Protein AF-A0A7W1GVC9-F1 (afdb_monomer)

Structure (mmCIF, N/CA/C/O backbone):
data_AF-A0A7W1GVC9-F1
#
_entry.id   AF-A0A7W1GVC9-F1
#
loop_
_atom_site.group_PDB
_atom_site.id
_atom_site.type_symbol
_atom_site.label_atom_id
_atom_site.label_alt_id
_atom_site.label_comp_id
_atom_site.label_asym_id
_atom_site.label_entity_id
_atom_site.label_seq_id
_atom_site.pdbx_PDB_ins_code
_atom_site.Cartn_x
_atom_site.Cartn_y
_atom_site.Cartn_z
_atom_site.occupancy
_atom_site.B_iso_or_equiv
_atom_site.auth_seq_id
_atom_site.auth_comp_id
_atom_site.auth_asym_id
_atom_site.auth_atom_id
_atom_site.pdbx_PDB_model_num
ATOM 1 N N . MET A 1 1 ? 21.733 24.753 13.540 1.00 34.34 1 MET A N 1
ATOM 2 C CA . MET A 1 1 ? 21.150 23.961 12.437 1.00 34.34 1 MET A CA 1
ATOM 3 C C . MET A 1 1 ? 21.921 22.657 12.342 1.00 34.34 1 MET A C 1
ATOM 5 O O . MET A 1 1 ? 23.064 22.675 11.909 1.00 34.34 1 MET A O 1
ATOM 9 N N . GLN A 1 2 ? 21.358 21.555 12.838 1.00 24.91 2 GLN A N 1
ATOM 10 C CA . GLN A 1 2 ? 21.943 20.235 12.602 1.00 24.91 2 GLN A CA 1
ATOM 11 C C . GLN A 1 2 ? 21.691 19.872 11.138 1.00 24.91 2 GLN A C 1
ATOM 13 O O . GLN A 1 2 ? 20.544 19.786 10.707 1.00 24.91 2 GLN A O 1
ATOM 18 N N . ILE A 1 3 ? 22.767 19.729 10.368 1.00 29.94 3 ILE A N 1
ATOM 19 C CA . ILE A 1 3 ? 22.719 19.207 9.005 1.00 29.94 3 ILE A CA 1
ATOM 20 C C . ILE A 1 3 ? 22.350 17.731 9.138 1.00 29.94 3 ILE A C 1
ATOM 22 O O . ILE A 1 3 ? 23.172 16.922 9.566 1.00 29.94 3 ILE A O 1
ATOM 26 N N . VAL A 1 4 ? 21.102 17.388 8.823 1.00 36.75 4 VAL A N 1
ATOM 27 C CA . VAL A 1 4 ? 20.698 15.991 8.645 1.00 36.75 4 VAL A CA 1
ATOM 28 C C . VAL A 1 4 ? 21.551 15.441 7.494 1.00 36.75 4 VAL A C 1
ATOM 30 O O . VAL A 1 4 ? 21.536 16.023 6.406 1.00 36.75 4 VAL A O 1
ATOM 33 N N . PRO A 1 5 ? 22.363 14.393 7.701 1.00 42.22 5 PRO A N 1
ATOM 34 C CA . PRO A 1 5 ? 23.215 13.874 6.640 1.00 42.22 5 PRO A CA 1
ATOM 35 C C . PRO A 1 5 ? 22.340 13.335 5.500 1.00 42.22 5 PRO A C 1
ATOM 37 O O . PRO A 1 5 ? 21.410 12.572 5.755 1.00 42.22 5 PRO A O 1
ATOM 40 N N . ARG A 1 6 ? 22.635 13.718 4.244 1.00 53.81 6 ARG A N 1
ATOM 41 C CA . ARG A 1 6 ? 21.977 13.164 3.041 1.00 53.81 6 ARG A CA 1
ATOM 42 C C . ARG A 1 6 ? 22.035 11.632 3.103 1.00 53.81 6 ARG A C 1
ATOM 44 O O . ARG A 1 6 ? 23.126 11.067 2.995 1.00 53.81 6 ARG A O 1
ATOM 51 N N . LYS A 1 7 ? 20.883 10.983 3.316 1.00 57.81 7 LYS A N 1
ATOM 52 C CA . LYS A 1 7 ? 20.769 9.528 3.533 1.00 57.81 7 LYS A CA 1
ATOM 53 C C . LYS A 1 7 ? 21.096 8.706 2.283 1.00 57.81 7 LYS A C 1
ATOM 55 O O . LYS A 1 7 ? 21.641 7.617 2.436 1.00 57.81 7 LYS A O 1
ATOM 60 N N . ASN A 1 8 ? 20.848 9.250 1.087 1.00 62.69 8 ASN A N 1
ATOM 61 C CA . ASN A 1 8 ? 21.176 8.620 -0.193 1.00 62.69 8 ASN A CA 1
ATOM 62 C C . ASN A 1 8 ? 22.103 9.536 -1.004 1.00 62.69 8 ASN A C 1
ATOM 64 O O . ASN A 1 8 ? 21.851 10.735 -1.137 1.00 62.69 8 ASN A O 1
ATOM 68 N N . LYS A 1 9 ? 23.205 8.978 -1.515 1.00 82.69 9 LYS A N 1
ATOM 69 C CA . LYS A 1 9 ? 24.229 9.702 -2.294 1.00 82.69 9 LYS A CA 1
ATOM 70 C C . LYS A 1 9 ? 24.384 9.102 -3.687 1.00 82.69 9 LYS A C 1
ATOM 72 O O . LYS A 1 9 ? 25.499 8.838 -4.127 1.00 82.69 9 LYS A O 1
ATOM 77 N N . ILE A 1 10 ? 23.264 8.831 -4.348 1.00 91.31 10 ILE A N 1
ATOM 78 C CA . ILE A 1 10 ? 23.290 8.288 -5.704 1.00 91.31 10 ILE A CA 1
ATOM 79 C C . ILE A 1 10 ? 23.922 9.326 -6.629 1.00 91.31 10 ILE A C 1
ATOM 81 O O . ILE A 1 10 ? 23.463 10.464 -6.720 1.00 91.31 10 ILE A O 1
ATOM 85 N N . ASN A 1 11 ? 24.985 8.919 -7.315 1.00 92.19 11 ASN A N 1
ATOM 86 C CA . ASN A 1 11 ? 25.708 9.751 -8.262 1.00 92.19 11 ASN A CA 1
ATOM 87 C C . ASN A 1 11 ? 25.970 8.949 -9.532 1.00 92.19 11 ASN A C 1
ATOM 89 O O . ASN A 1 11 ? 26.854 8.101 -9.569 1.00 92.19 11 ASN A O 1
ATOM 93 N N . LEU A 1 12 ? 25.243 9.262 -10.606 1.00 92.81 12 LEU A N 1
ATOM 94 C CA . LEU A 1 12 ? 25.326 8.518 -11.866 1.00 92.81 12 LEU A CA 1
ATOM 95 C C . LEU A 1 12 ? 26.756 8.426 -12.429 1.00 92.81 12 LEU A C 1
ATOM 97 O O . LEU A 1 12 ? 27.071 7.471 -13.132 1.00 92.81 12 LEU A O 1
ATOM 101 N N . LYS A 1 13 ? 27.648 9.365 -12.082 1.00 93.12 13 LYS A N 1
ATOM 102 C CA . LYS A 1 13 ? 29.055 9.356 -12.513 1.00 93.12 13 LYS A CA 1
ATOM 103 C C . LYS A 1 13 ? 29.883 8.201 -11.938 1.00 93.12 13 LYS A C 1
ATOM 105 O O . LYS A 1 13 ? 30.972 7.964 -12.450 1.00 93.12 13 LYS A O 1
ATOM 110 N N . ASP A 1 14 ? 29.392 7.488 -10.925 1.00 92.50 14 ASP A N 1
ATOM 111 C CA . ASP A 1 14 ? 30.121 6.367 -10.315 1.00 92.50 14 ASP A CA 1
ATOM 112 C C . ASP A 1 14 ? 30.062 5.077 -11.168 1.00 92.50 14 ASP A C 1
ATOM 114 O O . ASP A 1 14 ? 30.667 4.067 -10.810 1.00 92.50 14 ASP A O 1
ATOM 118 N N . TYR A 1 15 ? 29.364 5.097 -12.313 1.00 91.56 15 TYR A N 1
ATOM 119 C CA . TYR A 1 15 ? 29.396 4.040 -13.330 1.00 91.56 15 TYR A CA 1
ATOM 120 C C . TYR A 1 15 ? 29.258 4.624 -14.752 1.00 91.56 15 TYR A C 1
ATOM 122 O O . TYR A 1 15 ? 29.148 5.837 -14.942 1.00 91.56 15 TYR A O 1
ATOM 130 N N . SER A 1 16 ? 29.281 3.779 -15.788 1.00 89.06 16 SER A N 1
ATOM 131 C CA . SER A 1 16 ? 29.205 4.198 -17.200 1.00 89.06 16 SER A CA 1
ATOM 132 C C . SER A 1 16 ? 27.802 4.651 -17.652 1.00 89.06 16 SER A C 1
ATOM 134 O O . SER A 1 16 ? 27.321 4.230 -18.704 1.00 89.06 16 SER A O 1
ATOM 136 N N . PHE A 1 17 ? 27.153 5.542 -16.897 1.00 92.94 17 PHE A N 1
ATOM 137 C CA . PHE A 1 17 ? 25.770 5.970 -17.137 1.00 92.94 17 PHE A CA 1
ATOM 138 C C . PHE A 1 17 ? 25.544 6.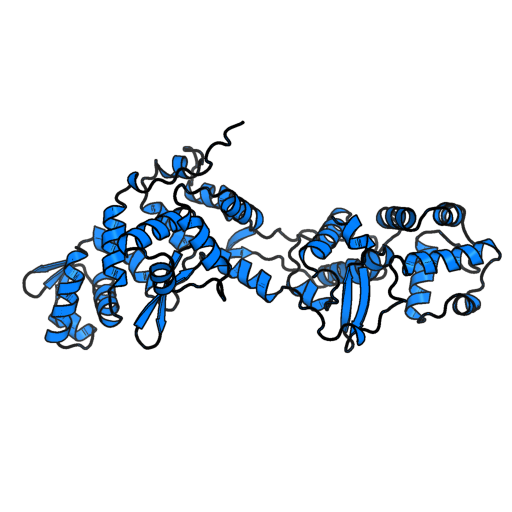598 -18.518 1.00 92.94 17 PHE A C 1
ATOM 140 O O . PHE A 1 17 ? 24.485 6.405 -19.096 1.00 92.94 17 PHE A O 1
ATOM 147 N N . LYS A 1 18 ? 26.536 7.297 -19.092 1.00 93.38 18 LYS A N 1
ATOM 148 C CA . LYS A 1 18 ? 26.419 7.897 -20.437 1.00 93.38 18 LYS A CA 1
ATOM 149 C C . LYS A 1 18 ? 26.079 6.863 -21.510 1.00 93.38 18 LYS A C 1
ATOM 151 O O . LYS A 1 18 ? 25.238 7.124 -22.358 1.00 93.38 18 LYS A O 1
ATOM 156 N N . ARG A 1 19 ? 26.681 5.672 -21.426 1.00 90.00 19 ARG A N 1
ATOM 157 C CA . ARG A 1 19 ? 26.370 4.556 -22.328 1.00 90.00 19 ARG A CA 1
ATOM 158 C C . ARG A 1 19 ? 24.938 4.060 -22.119 1.00 90.00 19 ARG A C 1
ATOM 160 O O . ARG A 1 19 ? 24.274 3.722 -23.089 1.00 90.00 19 ARG A O 1
ATOM 167 N N . ASP A 1 20 ? 24.458 4.032 -20.872 1.00 90.75 20 ASP A N 1
ATOM 168 C CA . ASP A 1 20 ? 23.067 3.662 -20.567 1.00 90.75 20 ASP A CA 1
ATOM 169 C C . ASP A 1 20 ? 22.089 4.682 -21.167 1.00 90.75 20 ASP A C 1
ATOM 171 O O . ASP A 1 20 ? 21.112 4.289 -21.794 1.00 90.75 20 ASP A O 1
ATOM 175 N N . ILE A 1 21 ? 22.395 5.980 -21.069 1.00 93.75 21 ILE A N 1
ATOM 176 C CA . ILE A 1 21 ? 21.611 7.050 -21.699 1.00 93.75 21 ILE A CA 1
ATOM 177 C C . ILE A 1 21 ? 21.608 6.910 -23.225 1.00 93.75 21 ILE A C 1
ATOM 179 O O . ILE A 1 21 ? 20.537 6.897 -23.819 1.00 93.75 21 ILE A O 1
ATOM 183 N N . GLU A 1 22 ? 22.769 6.748 -23.867 1.00 92.75 22 GLU A N 1
ATOM 184 C CA . GLU A 1 22 ? 22.865 6.548 -25.324 1.00 92.75 22 GLU A CA 1
ATOM 185 C C . GLU A 1 22 ? 21.995 5.375 -25.803 1.00 92.75 22 GLU A C 1
ATOM 187 O O . GLU A 1 22 ? 21.260 5.495 -26.785 1.00 92.75 22 GLU A O 1
ATOM 192 N N . ASN A 1 23 ? 22.026 4.257 -25.076 1.00 91.44 23 ASN A N 1
ATOM 193 C CA . ASN A 1 23 ? 21.231 3.080 -25.405 1.00 91.44 23 ASN A CA 1
ATOM 194 C C . ASN A 1 23 ? 19.728 3.307 -25.163 1.00 91.44 23 ASN A C 1
ATOM 196 O O . ASN A 1 23 ? 18.916 2.912 -25.996 1.00 91.44 23 ASN A O 1
ATOM 200 N N . ARG A 1 24 ? 19.339 3.977 -24.069 1.00 92.00 24 ARG A N 1
ATOM 201 C CA . ARG A 1 24 ? 17.936 4.354 -23.806 1.00 92.00 24 ARG A CA 1
ATOM 202 C C . ARG A 1 24 ? 17.383 5.273 -24.893 1.00 92.00 24 ARG A C 1
ATOM 204 O O . ARG A 1 24 ? 16.282 5.044 -25.385 1.00 92.00 24 ARG A O 1
ATOM 211 N N . LEU A 1 25 ? 18.173 6.258 -25.325 1.00 93.44 25 LEU A N 1
ATOM 212 C CA . LEU A 1 25 ? 17.818 7.162 -26.421 1.00 93.44 25 LEU A CA 1
ATOM 213 C C . LEU A 1 25 ? 17.570 6.411 -27.731 1.00 93.44 25 LEU A C 1
ATOM 215 O O . LEU A 1 25 ? 16.643 6.764 -28.457 1.00 93.44 25 LEU A O 1
ATOM 219 N N . LEU A 1 26 ? 18.379 5.389 -28.023 1.00 92.75 26 LEU A N 1
ATOM 220 C CA . LEU A 1 26 ? 18.173 4.526 -29.182 1.00 92.75 26 LEU A CA 1
ATOM 221 C C . LEU A 1 26 ? 16.861 3.742 -29.060 1.00 92.75 26 LEU A C 1
ATOM 223 O O . LEU A 1 26 ? 16.044 3.796 -29.978 1.00 92.75 26 LEU A O 1
ATOM 227 N N . LEU A 1 27 ? 16.653 3.046 -27.936 1.00 91.44 27 LEU A N 1
ATOM 228 C CA . LEU A 1 27 ? 15.473 2.203 -27.701 1.00 91.44 27 LEU A CA 1
ATOM 229 C C . LEU A 1 27 ? 14.166 2.999 -27.785 1.00 91.44 27 LEU A C 1
ATOM 231 O O . LEU A 1 27 ? 13.213 2.561 -28.422 1.00 91.44 27 LEU A O 1
ATOM 235 N N . ALA A 1 28 ? 14.149 4.209 -27.231 1.00 88.94 28 ALA A N 1
ATOM 236 C CA . ALA A 1 28 ? 12.990 5.095 -27.249 1.00 88.94 28 ALA A CA 1
ATOM 237 C C . ALA A 1 28 ? 12.536 5.540 -28.649 1.00 88.94 28 ALA A C 1
ATOM 239 O O . ALA A 1 28 ? 11.426 6.045 -28.811 1.00 88.94 28 ALA A O 1
ATOM 240 N N . GLN A 1 29 ? 13.403 5.416 -29.657 1.00 89.88 29 GLN A N 1
ATOM 241 C CA . GLN A 1 29 ? 13.114 5.802 -31.039 1.00 89.88 29 GLN A CA 1
ATOM 242 C C . GLN A 1 29 ? 12.710 4.612 -31.913 1.00 89.88 29 GLN A C 1
ATOM 244 O O . GLN A 1 29 ? 12.437 4.807 -33.104 1.00 89.88 29 GLN A O 1
ATOM 249 N N . LEU A 1 30 ? 12.730 3.390 -31.375 1.00 90.88 30 LEU A N 1
ATOM 250 C CA . LEU A 1 30 ? 12.421 2.190 -32.139 1.00 90.88 30 LEU A CA 1
ATOM 251 C C . LEU A 1 30 ? 10.912 2.048 -32.356 1.00 90.88 30 LEU A C 1
ATOM 253 O O . LEU A 1 30 ? 10.097 2.241 -31.460 1.00 90.88 30 LEU A O 1
ATOM 257 N N . SER A 1 31 ? 10.550 1.689 -33.580 1.00 90.81 31 SER A N 1
ATOM 258 C CA . SER A 1 31 ? 9.210 1.234 -33.947 1.00 90.81 31 SER A CA 1
ATOM 259 C C . SER A 1 31 ? 8.977 -0.208 -33.492 1.00 90.81 31 SER A C 1
ATOM 261 O O . SER A 1 31 ? 9.930 -0.938 -33.220 1.00 90.81 31 SER A O 1
ATOM 263 N N . ALA A 1 32 ? 7.719 -0.660 -33.486 1.00 90.94 32 ALA A N 1
ATOM 264 C CA . ALA A 1 32 ? 7.383 -2.050 -33.166 1.00 90.94 32 ALA A CA 1
ATOM 265 C C . ALA A 1 32 ? 8.137 -3.063 -34.046 1.00 90.94 32 ALA A C 1
ATOM 267 O O . ALA A 1 32 ? 8.641 -4.066 -33.545 1.00 90.94 32 ALA A O 1
ATOM 268 N N . PHE A 1 33 ? 8.300 -2.763 -35.339 1.00 92.50 33 PHE A N 1
ATOM 269 C CA . PHE A 1 33 ? 9.083 -3.603 -36.243 1.00 92.50 33 PHE A CA 1
ATOM 270 C C . PHE A 1 33 ? 10.569 -3.649 -35.863 1.00 92.50 33 PHE A C 1
ATOM 272 O O . PHE A 1 33 ? 11.162 -4.721 -35.813 1.00 92.50 33 PHE A O 1
ATOM 279 N N . GLU A 1 34 ? 11.179 -2.503 -35.561 1.00 93.38 34 GLU A N 1
ATOM 280 C CA . GLU A 1 34 ? 12.598 -2.449 -35.186 1.00 93.38 34 GLU A CA 1
ATOM 281 C C . GLU A 1 34 ? 12.861 -3.122 -33.835 1.00 93.38 34 GLU A C 1
ATOM 283 O O . GLU A 1 34 ? 13.889 -3.777 -33.682 1.00 93.38 34 GLU A O 1
ATOM 288 N N . VAL A 1 35 ? 11.928 -3.014 -32.884 1.00 93.75 35 VAL A N 1
ATOM 289 C CA . VAL A 1 35 ? 11.961 -3.763 -31.620 1.00 93.75 35 VAL A CA 1
ATOM 290 C C . VAL A 1 35 ? 11.924 -5.266 -31.888 1.00 93.75 35 VAL A C 1
ATOM 292 O O . VAL A 1 35 ? 12.771 -5.979 -31.358 1.00 93.75 35 VAL A O 1
ATOM 295 N N . ARG A 1 36 ? 11.025 -5.740 -32.764 1.00 92.88 36 ARG A N 1
ATOM 296 C CA . ARG A 1 36 ? 10.938 -7.160 -33.148 1.00 92.88 36 ARG A CA 1
ATOM 297 C C . ARG A 1 36 ? 12.241 -7.663 -33.780 1.00 92.88 36 ARG A C 1
ATOM 299 O O . ARG A 1 36 ? 12.756 -8.701 -33.382 1.00 92.88 36 ARG A O 1
ATOM 306 N N . VAL A 1 37 ? 12.825 -6.895 -34.706 1.00 94.44 37 VAL A N 1
ATOM 307 C CA . VAL A 1 37 ? 14.145 -7.206 -35.293 1.00 94.44 37 VAL A CA 1
ATOM 308 C C . VAL A 1 37 ? 15.214 -7.306 -34.202 1.00 94.44 37 VAL A C 1
ATOM 310 O O . VAL A 1 37 ? 16.054 -8.203 -34.224 1.00 94.44 37 VAL A O 1
ATOM 313 N N . PHE A 1 38 ? 15.203 -6.380 -33.245 1.00 94.69 38 PHE A N 1
ATOM 314 C CA . PHE A 1 38 ? 16.191 -6.336 -32.174 1.00 94.69 38 PHE A CA 1
ATOM 315 C C . PHE A 1 38 ? 16.039 -7.507 -31.190 1.00 94.69 38 PHE A C 1
ATOM 317 O O . PHE A 1 38 ? 17.045 -8.111 -30.822 1.00 94.69 38 PHE A O 1
ATOM 324 N N . GLN A 1 39 ? 14.804 -7.875 -30.833 1.00 93.56 39 GLN A N 1
ATOM 325 C CA . GLN A 1 39 ? 14.475 -9.061 -30.032 1.00 93.56 39 GLN A CA 1
ATOM 326 C C . GLN A 1 39 ? 14.996 -10.343 -30.688 1.00 93.56 39 GLN A C 1
ATOM 328 O O . GLN A 1 39 ? 15.676 -11.130 -30.030 1.00 93.56 39 GLN A O 1
ATOM 333 N N . ASP A 1 40 ? 14.761 -10.522 -31.990 1.00 93.44 40 ASP A N 1
ATOM 334 C CA . ASP A 1 40 ? 15.232 -11.710 -32.706 1.00 93.44 40 ASP A CA 1
ATOM 335 C C . ASP A 1 40 ? 16.762 -11.800 -32.720 1.00 93.44 40 ASP A C 1
ATOM 337 O O . ASP A 1 40 ? 17.319 -12.872 -32.491 1.00 93.44 40 ASP A O 1
ATOM 341 N N . ILE A 1 41 ? 17.478 -10.683 -32.896 1.00 94.38 41 ILE A N 1
ATOM 342 C CA . ILE A 1 41 ? 18.950 -10.680 -32.814 1.00 94.38 41 ILE A CA 1
ATOM 343 C C . ILE A 1 41 ? 19.432 -11.079 -31.411 1.00 94.38 41 ILE A C 1
ATOM 345 O O . ILE A 1 41 ? 20.426 -11.797 -31.280 1.00 94.38 41 ILE A O 1
ATOM 349 N N . ILE A 1 42 ? 18.747 -10.619 -30.360 1.00 93.19 42 ILE A N 1
ATOM 350 C CA . ILE A 1 42 ? 19.100 -10.913 -28.966 1.00 93.19 42 ILE A CA 1
ATOM 351 C C . ILE A 1 42 ? 18.840 -12.381 -28.623 1.00 93.19 42 ILE A C 1
ATOM 353 O O . ILE A 1 42 ? 19.643 -12.976 -27.910 1.00 93.19 42 ILE A O 1
ATOM 357 N N . HIS A 1 43 ? 17.764 -12.990 -29.121 1.00 90.12 43 HIS A N 1
ATOM 358 C CA . HIS A 1 43 ? 17.388 -14.359 -28.754 1.00 90.12 43 HIS A CA 1
ATOM 359 C C . HIS A 1 43 ? 18.015 -15.445 -29.642 1.00 90.12 43 HIS A C 1
ATOM 361 O O . HIS A 1 43 ? 18.081 -16.603 -29.229 1.00 90.12 43 HIS A O 1
ATOM 367 N N . ASN A 1 44 ? 18.546 -15.094 -30.814 1.00 89.56 44 ASN A N 1
ATOM 368 C CA . ASN A 1 44 ? 19.124 -16.054 -31.760 1.00 89.56 44 ASN A CA 1
ATOM 369 C C . ASN A 1 44 ? 20.616 -16.360 -31.468 1.00 89.56 44 ASN A C 1
ATOM 371 O O . ASN A 1 44 ? 21.153 -16.035 -30.404 1.00 89.56 44 ASN A O 1
ATOM 375 N N . SER A 1 45 ? 21.309 -17.054 -32.371 1.00 89.50 45 SER A N 1
ATOM 376 C CA . SER A 1 45 ? 22.731 -17.393 -32.273 1.00 89.50 45 SER A CA 1
ATOM 377 C C . SER A 1 45 ? 23.641 -16.165 -32.380 1.00 89.50 45 SER A C 1
ATOM 379 O O . SER A 1 45 ? 23.261 -15.098 -32.843 1.00 89.50 45 SER A O 1
ATOM 381 N N . LEU A 1 46 ? 24.907 -16.311 -31.974 1.00 92.44 46 LEU A N 1
ATOM 382 C CA . LEU A 1 46 ? 25.895 -15.221 -32.069 1.00 92.44 46 LEU A CA 1
ATOM 383 C C . LEU A 1 46 ? 26.312 -14.884 -33.506 1.00 92.44 46 LEU A C 1
ATOM 385 O O . LEU A 1 46 ? 26.986 -13.882 -33.738 1.00 92.44 46 LEU A O 1
ATOM 389 N N . LYS A 1 47 ? 25.959 -15.749 -34.453 1.00 93.62 47 LYS A N 1
ATOM 390 C CA . LYS A 1 47 ? 26.112 -15.539 -35.887 1.00 93.62 47 LYS A CA 1
ATOM 391 C C . LYS A 1 47 ? 24.768 -15.830 -36.528 1.00 93.62 47 LYS A C 1
ATOM 393 O O . LYS A 1 47 ? 24.265 -16.934 -36.333 1.00 93.62 47 LYS A O 1
ATOM 398 N N . ILE A 1 48 ? 24.205 -14.858 -37.232 1.00 93.62 48 ILE A N 1
ATOM 399 C CA . ILE A 1 48 ? 22.864 -14.947 -37.823 1.00 93.62 48 ILE A CA 1
ATOM 400 C C . ILE A 1 48 ? 22.973 -14.564 -39.294 1.00 93.62 48 ILE A C 1
ATOM 402 O O . ILE A 1 48 ? 23.489 -13.491 -39.603 1.00 93.62 48 ILE A O 1
ATOM 406 N N . SER A 1 49 ? 22.498 -15.408 -40.203 1.00 94.19 49 SER A N 1
ATOM 407 C CA . SER A 1 49 ? 22.418 -15.061 -41.624 1.00 94.19 49 SER A CA 1
ATOM 408 C C . SER A 1 49 ? 21.301 -14.033 -41.850 1.00 94.19 49 SER A C 1
ATOM 410 O O . SER A 1 49 ? 20.187 -14.202 -41.360 1.00 94.19 49 SER A O 1
ATOM 412 N N . ILE A 1 50 ? 21.571 -12.950 -42.584 1.00 93.44 50 ILE A N 1
ATOM 413 C CA . ILE A 1 50 ? 20.572 -11.909 -42.891 1.00 93.44 50 ILE A CA 1
ATOM 414 C C . ILE A 1 50 ? 19.382 -12.485 -43.685 1.00 93.44 50 ILE A C 1
ATOM 416 O O . ILE A 1 50 ? 18.250 -12.149 -43.339 1.00 93.44 50 ILE A O 1
ATOM 420 N N . PRO A 1 51 ? 19.580 -13.340 -44.712 1.00 93.12 51 PRO A N 1
ATOM 421 C CA . PRO A 1 51 ? 18.483 -14.067 -45.354 1.00 93.12 51 PRO A CA 1
ATOM 422 C C . PRO A 1 51 ? 17.620 -14.886 -44.383 1.00 93.12 51 PRO A C 1
ATOM 424 O O . PRO A 1 51 ? 16.400 -14.771 -44.434 1.00 93.12 51 PRO A O 1
ATOM 427 N N . GLU A 1 52 ? 18.233 -15.646 -43.468 1.00 92.31 52 GLU A N 1
ATOM 428 C CA . GLU A 1 52 ? 17.504 -16.468 -42.482 1.00 92.31 52 GLU A CA 1
ATOM 429 C C . GLU A 1 52 ? 16.724 -15.600 -41.484 1.00 92.31 52 GLU A C 1
ATOM 431 O O . GLU A 1 52 ? 15.592 -15.916 -41.122 1.00 92.31 52 GLU A O 1
ATOM 436 N N . LEU A 1 53 ? 17.301 -14.470 -41.060 1.00 93.50 53 LEU A N 1
ATOM 437 C CA . LEU A 1 53 ? 16.617 -13.502 -40.203 1.00 93.50 53 LEU A CA 1
ATOM 438 C C . LEU A 1 53 ? 15.416 -12.867 -40.919 1.00 93.50 53 LEU A C 1
ATOM 440 O O . LEU A 1 53 ? 14.363 -12.694 -40.315 1.00 93.50 53 LEU A O 1
ATOM 444 N N . ALA A 1 54 ? 15.559 -12.536 -42.205 1.00 93.56 54 ALA A N 1
ATOM 445 C CA . ALA A 1 54 ? 14.472 -11.995 -43.018 1.00 93.56 54 ALA A CA 1
ATOM 446 C C . ALA A 1 54 ? 13.324 -13.005 -43.184 1.00 93.56 54 ALA A C 1
ATOM 448 O O . ALA A 1 54 ? 12.160 -12.624 -43.081 1.00 93.56 54 ALA A O 1
ATOM 449 N N . GLU A 1 55 ? 13.655 -14.284 -43.382 1.00 92.75 55 GLU A N 1
ATOM 450 C CA . GLU A 1 55 ? 12.686 -15.381 -43.440 1.00 92.75 55 GLU A CA 1
ATOM 451 C C . GLU A 1 55 ? 11.969 -15.577 -42.096 1.00 92.75 55 GLU A C 1
ATOM 453 O O . GLU A 1 55 ? 10.743 -15.606 -42.065 1.00 92.75 55 GLU A O 1
ATOM 458 N N . THR A 1 56 ? 12.710 -15.596 -40.982 1.00 91.88 56 THR A N 1
ATOM 459 C CA . THR A 1 56 ? 12.158 -15.730 -39.616 1.00 91.88 56 THR A CA 1
ATOM 460 C C . THR A 1 56 ? 11.190 -14.595 -39.267 1.00 91.88 56 THR A C 1
ATOM 462 O O . THR A 1 56 ? 10.150 -14.804 -38.646 1.00 91.88 56 THR A O 1
ATOM 465 N N . LEU A 1 57 ? 11.520 -13.374 -39.687 1.00 92.88 57 LEU A N 1
ATOM 466 C CA . LEU A 1 57 ? 10.691 -12.190 -39.477 1.00 92.88 57 LEU A CA 1
ATOM 467 C C . LEU A 1 57 ? 9.549 -12.056 -40.496 1.00 92.88 57 LEU A C 1
ATOM 469 O O . LEU A 1 57 ? 8.728 -11.151 -40.346 1.00 92.88 57 LEU A O 1
ATOM 473 N N . GLU A 1 58 ? 9.494 -12.923 -41.512 1.00 93.81 58 GLU A N 1
ATOM 474 C CA . GLU A 1 58 ? 8.554 -12.870 -42.638 1.00 93.81 58 GLU A CA 1
ATOM 475 C C . GLU A 1 58 ? 8.593 -11.530 -43.401 1.00 93.81 58 GLU A C 1
ATOM 477 O O . GLU A 1 58 ? 7.572 -10.985 -43.829 1.00 93.81 58 GLU A O 1
ATOM 482 N N . VAL A 1 59 ? 9.792 -10.967 -43.589 1.00 94.44 59 VAL A N 1
ATOM 483 C CA . VAL A 1 59 ? 9.989 -9.671 -44.256 1.00 94.44 59 VAL A CA 1
ATOM 484 C C . VAL A 1 59 ? 10.982 -9.742 -45.404 1.00 94.44 59 VAL A C 1
ATOM 486 O O . VAL A 1 59 ? 11.901 -10.553 -45.447 1.00 94.44 59 VAL A O 1
ATOM 489 N N . LYS A 1 60 ? 10.836 -8.819 -46.357 1.00 91.75 60 LYS A N 1
ATOM 490 C CA . LYS A 1 60 ? 11.816 -8.655 -47.434 1.00 91.75 60 LYS A CA 1
ATOM 491 C C . LYS A 1 60 ? 13.112 -8.061 -46.883 1.00 91.75 60 LYS A C 1
ATOM 493 O O . LYS A 1 60 ? 13.079 -7.133 -46.073 1.00 91.75 60 LYS A O 1
ATOM 498 N N . LYS A 1 61 ? 14.251 -8.514 -47.417 1.00 89.12 61 LYS A N 1
ATOM 499 C CA . LYS A 1 61 ? 15.591 -7.994 -47.088 1.00 89.12 61 LYS A CA 1
ATOM 500 C C . LYS A 1 61 ? 15.673 -6.464 -47.191 1.00 89.12 61 LYS A C 1
ATOM 502 O O . LYS A 1 61 ? 16.271 -5.827 -46.328 1.00 89.12 61 LYS A O 1
ATOM 507 N N . ASP A 1 62 ? 15.002 -5.875 -48.179 1.00 89.62 62 ASP A N 1
ATOM 508 C CA . ASP A 1 62 ? 14.971 -4.422 -48.400 1.00 89.62 62 ASP A CA 1
ATOM 509 C C . ASP A 1 62 ? 14.318 -3.638 -47.250 1.00 89.62 62 ASP A C 1
ATOM 511 O O . ASP A 1 62 ? 14.661 -2.480 -47.029 1.00 89.62 62 ASP A O 1
ATOM 515 N N . LEU A 1 63 ? 13.406 -4.262 -46.494 1.00 90.00 63 LEU A N 1
ATOM 516 C CA . LEU A 1 63 ? 12.786 -3.673 -45.300 1.00 90.00 63 LEU A CA 1
ATOM 517 C C . LEU A 1 63 ? 13.610 -3.936 -44.031 1.00 90.00 63 LEU A C 1
ATOM 519 O O . LEU A 1 63 ? 13.611 -3.113 -43.117 1.00 90.00 63 LEU A O 1
ATOM 523 N N . LEU A 1 64 ? 14.352 -5.047 -43.986 1.00 93.69 64 LEU A N 1
ATOM 524 C CA . LEU A 1 64 ? 15.216 -5.410 -42.860 1.00 93.69 64 LEU A CA 1
ATOM 525 C C . LEU A 1 64 ? 16.483 -4.538 -42.783 1.00 93.69 64 LEU A C 1
ATOM 527 O O . LEU A 1 64 ? 16.883 -4.111 -41.701 1.00 93.69 64 LEU A O 1
ATOM 531 N N . MET A 1 65 ? 17.116 -4.233 -43.920 1.00 93.31 65 MET A N 1
ATOM 532 C CA . MET A 1 65 ? 18.381 -3.480 -43.956 1.00 93.31 65 MET A CA 1
ATOM 533 C C . MET A 1 65 ? 18.299 -2.061 -43.351 1.00 93.31 65 MET A C 1
ATOM 535 O O . MET A 1 65 ? 19.226 -1.680 -42.623 1.00 93.31 65 MET A O 1
ATOM 539 N N . PRO A 1 66 ? 17.230 -1.268 -43.577 1.00 94.25 66 PRO A N 1
ATOM 540 C CA . PRO A 1 66 ? 17.027 0.000 -42.878 1.00 94.25 66 PRO A CA 1
ATOM 541 C C . PRO A 1 66 ? 16.949 -0.159 -41.354 1.00 94.25 66 PRO A C 1
ATOM 543 O O . PRO A 1 66 ? 17.616 0.589 -40.635 1.00 94.25 66 PRO A O 1
ATOM 546 N N . ALA A 1 67 ? 16.220 -1.167 -40.860 1.00 94.06 67 ALA A N 1
ATOM 547 C CA . ALA A 1 67 ? 16.124 -1.449 -39.427 1.00 94.06 67 ALA A CA 1
ATOM 548 C C . ALA A 1 67 ? 17.498 -1.809 -38.837 1.00 94.06 67 ALA A C 1
ATOM 550 O O . ALA A 1 67 ? 17.927 -1.212 -37.850 1.00 94.06 67 ALA A O 1
ATOM 551 N N . LEU A 1 68 ? 18.259 -2.693 -39.494 1.00 94.56 68 LEU A N 1
ATOM 552 C CA . LEU A 1 68 ? 19.626 -3.040 -39.079 1.00 94.56 68 LEU A CA 1
ATOM 553 C C . LEU A 1 68 ? 20.563 -1.823 -39.073 1.00 94.56 68 LEU A C 1
ATOM 555 O O . LEU A 1 68 ? 21.410 -1.682 -38.190 1.00 94.56 68 LEU A O 1
ATOM 559 N N . THR A 1 69 ? 20.399 -0.911 -40.031 1.00 93.56 69 THR A N 1
ATOM 560 C CA . THR A 1 69 ? 21.189 0.325 -40.095 1.00 93.56 69 THR A CA 1
ATOM 561 C C . THR A 1 69 ? 20.883 1.235 -38.908 1.00 93.56 69 THR A C 1
ATOM 563 O O . THR A 1 69 ? 21.814 1.754 -38.288 1.00 93.56 69 THR A O 1
ATOM 566 N N . LYS A 1 70 ? 19.604 1.381 -38.540 1.00 93.12 70 LYS A N 1
ATOM 567 C CA . LYS A 1 70 ? 19.185 2.158 -37.367 1.00 93.12 70 LYS A CA 1
ATOM 568 C C . LYS A 1 70 ? 19.631 1.525 -36.050 1.00 93.12 70 LYS A C 1
ATOM 570 O O . LYS A 1 70 ? 19.941 2.251 -35.115 1.00 93.12 70 LYS A O 1
ATOM 575 N N . LEU A 1 71 ? 19.717 0.196 -35.984 1.00 94.38 71 LEU A N 1
ATOM 576 C CA . LEU A 1 71 ? 20.161 -0.543 -34.797 1.00 94.38 71 LEU A CA 1
ATOM 577 C C . LEU A 1 71 ? 21.689 -0.600 -34.651 1.00 94.38 71 LEU A C 1
ATOM 579 O O . LEU A 1 71 ? 22.185 -0.862 -33.558 1.00 94.38 71 LEU A O 1
ATOM 583 N N . LYS A 1 72 ? 22.465 -0.305 -35.701 1.00 92.56 72 LYS A N 1
ATOM 584 C CA . LYS A 1 72 ? 23.942 -0.313 -35.683 1.00 92.56 72 LYS A CA 1
ATOM 585 C C . LYS A 1 72 ? 24.587 0.498 -34.537 1.00 92.56 72 LYS A C 1
ATOM 587 O O . LYS A 1 72 ? 25.568 0.008 -33.970 1.00 92.56 72 LYS A O 1
ATOM 592 N N . PRO A 1 73 ? 24.083 1.689 -34.142 1.00 92.69 73 PRO A N 1
ATOM 593 C CA . PRO A 1 73 ? 24.623 2.454 -33.015 1.00 92.69 73 PRO A CA 1
ATOM 594 C C . PRO A 1 73 ? 24.572 1.712 -31.675 1.00 92.69 73 PRO A C 1
ATOM 596 O O . PRO A 1 73 ? 25.381 2.014 -30.803 1.00 92.69 73 PRO A O 1
ATOM 599 N N . SER A 1 74 ? 23.697 0.705 -31.532 1.00 92.12 74 SER A N 1
ATOM 600 C CA . SER A 1 74 ? 23.623 -0.138 -30.331 1.00 92.12 74 SER A CA 1
ATOM 601 C C . SER A 1 74 ? 24.932 -0.865 -30.033 1.00 92.12 74 SER A C 1
ATOM 603 O O . SER A 1 74 ? 25.157 -1.257 -28.893 1.00 92.12 74 SER A O 1
ATOM 605 N N . LYS A 1 75 ? 25.781 -1.085 -31.052 1.00 92.94 75 LYS A N 1
ATOM 606 C CA . LYS A 1 75 ? 26.970 -1.952 -30.997 1.00 92.94 75 LYS A CA 1
ATOM 607 C C . LYS A 1 75 ? 26.653 -3.405 -30.603 1.00 92.94 75 LYS A C 1
ATOM 609 O O . LYS A 1 75 ? 27.578 -4.140 -30.275 1.00 92.94 75 LYS A O 1
ATOM 614 N N . LEU A 1 76 ? 25.383 -3.827 -30.662 1.00 94.25 76 LEU A N 1
ATOM 615 C CA . LEU A 1 76 ? 24.972 -5.210 -30.396 1.00 94.25 76 LEU A CA 1
ATOM 616 C C . LEU A 1 76 ? 25.549 -6.179 -31.427 1.00 94.25 76 LEU A C 1
ATOM 618 O O . LEU A 1 76 ? 25.887 -7.305 -31.088 1.00 94.25 76 LEU A O 1
ATOM 622 N N . PHE A 1 77 ? 25.664 -5.756 -32.682 1.00 95.06 77 PHE A N 1
ATOM 623 C CA . PHE A 1 77 ? 26.166 -6.600 -33.754 1.00 95.06 77 PHE A CA 1
ATOM 624 C C . PHE A 1 77 ? 27.054 -5.823 -34.722 1.00 95.06 77 PHE A C 1
ATOM 626 O O . PHE A 1 77 ? 27.026 -4.591 -34.800 1.00 95.06 77 PHE A O 1
ATOM 633 N N . LYS A 1 78 ? 27.829 -6.574 -35.502 1.00 94.94 78 LYS A N 1
ATOM 634 C CA . LYS A 1 78 ? 28.524 -6.100 -36.700 1.00 94.94 78 LYS A CA 1
ATOM 635 C C . LYS A 1 78 ? 28.014 -6.878 -37.905 1.00 94.94 78 LYS A C 1
ATOM 637 O O . LYS A 1 78 ? 27.694 -8.055 -37.782 1.00 94.94 78 LYS A O 1
ATOM 642 N N . ILE A 1 79 ? 27.940 -6.212 -39.051 1.00 92.81 79 ILE A N 1
ATOM 643 C CA . ILE A 1 79 ? 27.585 -6.851 -40.318 1.00 92.81 79 ILE A CA 1
ATOM 644 C C . ILE A 1 79 ? 28.887 -7.282 -40.988 1.00 92.81 79 ILE A C 1
ATOM 646 O O . ILE A 1 79 ? 29.721 -6.430 -41.296 1.00 92.81 79 ILE A O 1
ATOM 650 N N . ASP A 1 80 ? 29.048 -8.586 -41.177 1.00 91.50 80 ASP A N 1
ATOM 651 C CA . ASP A 1 80 ? 30.129 -9.205 -41.936 1.00 91.50 80 ASP A CA 1
ATOM 652 C C . ASP A 1 80 ? 29.518 -9.907 -43.153 1.00 91.50 80 ASP A C 1
ATOM 654 O O . ASP A 1 80 ? 28.891 -10.962 -43.036 1.00 91.50 80 ASP A O 1
ATOM 658 N N . HIS A 1 81 ? 29.617 -9.266 -44.318 1.00 88.19 81 HIS A N 1
ATOM 659 C CA . HIS A 1 81 ? 28.914 -9.668 -45.540 1.00 88.19 81 HIS A CA 1
ATOM 660 C C . HIS A 1 81 ? 27.400 -9.861 -45.315 1.00 88.19 81 HIS A C 1
ATOM 662 O O . HIS A 1 81 ? 26.686 -8.889 -45.074 1.00 88.19 81 HIS A O 1
ATOM 668 N N . GLU A 1 82 ? 26.905 -11.098 -45.398 1.00 91.25 82 GLU A N 1
ATOM 669 C CA . GLU A 1 82 ? 25.496 -11.449 -45.176 1.00 91.25 82 GLU A CA 1
ATOM 670 C C . GLU A 1 82 ? 25.233 -12.038 -43.785 1.00 91.25 82 GLU A C 1
ATOM 672 O O . GLU A 1 82 ? 24.186 -12.632 -43.556 1.00 91.25 82 GLU A O 1
ATOM 677 N N . THR A 1 83 ? 26.169 -11.896 -42.845 1.00 93.00 83 THR A N 1
ATOM 678 C CA . THR A 1 83 ? 26.048 -12.429 -41.484 1.00 93.00 83 THR A CA 1
ATOM 679 C C . THR A 1 83 ? 26.124 -11.312 -40.445 1.00 93.00 83 THR A C 1
ATOM 681 O O . THR A 1 83 ? 26.980 -10.430 -40.503 1.00 93.00 83 THR A O 1
ATOM 684 N N . LEU A 1 84 ? 25.240 -11.359 -39.451 1.00 94.62 84 LEU A N 1
ATOM 685 C CA . LEU A 1 84 ? 25.319 -10.557 -38.236 1.00 94.62 84 LEU A CA 1
ATOM 686 C C . LEU A 1 84 ? 26.169 -11.294 -37.206 1.00 94.62 84 LEU A C 1
ATOM 688 O O . LEU A 1 84 ? 25.854 -12.424 -36.841 1.00 94.62 84 LEU A O 1
ATOM 692 N N . VAL A 1 85 ? 27.227 -10.651 -36.718 1.00 95.31 85 VAL A N 1
ATOM 693 C CA . VAL A 1 85 ? 28.059 -11.153 -35.618 1.00 95.31 85 VAL A CA 1
ATOM 694 C C . VAL A 1 85 ? 27.703 -10.385 -34.351 1.00 95.31 85 VAL A C 1
ATOM 696 O O . VAL A 1 85 ? 27.978 -9.187 -34.263 1.00 95.31 85 VAL A O 1
ATOM 699 N N . VAL A 1 86 ? 27.082 -11.068 -33.390 1.00 95.12 86 VAL A N 1
ATOM 700 C CA . VAL A 1 86 ? 26.551 -10.492 -32.147 1.00 95.12 86 VAL A CA 1
ATOM 701 C C . VAL A 1 86 ? 27.632 -10.430 -31.066 1.00 95.12 86 VAL A C 1
ATOM 703 O O . VAL A 1 86 ? 28.336 -11.406 -30.796 1.00 95.12 86 VAL A O 1
ATOM 706 N N . ASP A 1 87 ? 27.743 -9.275 -30.419 1.00 95.12 87 ASP A N 1
ATOM 707 C CA . ASP A 1 87 ? 28.609 -9.033 -29.273 1.00 95.12 87 ASP A CA 1
ATOM 708 C C . ASP A 1 87 ? 27.966 -9.587 -27.990 1.00 95.12 87 ASP A C 1
ATOM 710 O O . ASP A 1 87 ? 26.849 -9.220 -27.621 1.00 95.12 87 ASP A O 1
ATOM 714 N N . LYS A 1 88 ? 28.675 -10.493 -27.304 1.00 92.25 88 LYS A N 1
ATOM 715 C CA . LYS A 1 88 ? 28.158 -11.196 -26.118 1.00 92.25 88 LYS A CA 1
ATOM 716 C C . LYS A 1 88 ? 27.863 -10.260 -24.945 1.00 92.25 88 LYS A C 1
ATOM 718 O O . LYS A 1 88 ? 26.896 -10.489 -24.223 1.00 92.25 88 LYS A O 1
ATOM 723 N N . GLU A 1 89 ? 28.694 -9.243 -24.728 1.00 89.19 89 GLU A N 1
ATOM 724 C CA . GLU A 1 89 ? 28.513 -8.320 -23.604 1.00 89.19 89 GLU A CA 1
ATOM 725 C C . GLU A 1 89 ? 27.316 -7.407 -23.855 1.00 89.19 89 GLU A C 1
ATOM 727 O O . GLU A 1 89 ? 26.487 -7.202 -22.967 1.00 89.19 89 GLU A O 1
ATOM 732 N N . MET A 1 90 ? 27.184 -6.910 -25.087 1.00 90.50 90 MET A N 1
ATOM 733 C CA . MET A 1 90 ? 26.042 -6.088 -25.474 1.00 90.50 90 MET A CA 1
ATOM 734 C C . MET A 1 90 ? 24.740 -6.868 -25.514 1.00 90.50 90 MET A C 1
ATOM 736 O O . MET A 1 90 ? 23.715 -6.325 -25.110 1.00 90.50 90 MET A O 1
ATOM 740 N N . ARG A 1 91 ? 24.773 -8.136 -25.933 1.00 91.69 91 ARG A N 1
ATOM 741 C CA . ARG A 1 91 ? 23.614 -9.025 -25.846 1.00 91.69 91 ARG A CA 1
ATOM 742 C C . ARG A 1 91 ? 23.112 -9.107 -24.409 1.00 91.69 91 ARG A C 1
ATOM 744 O O . ARG A 1 91 ? 21.962 -8.768 -24.172 1.00 91.69 91 ARG A O 1
ATOM 751 N N . LYS A 1 92 ? 23.989 -9.425 -23.451 1.00 88.19 92 LYS A N 1
ATOM 752 C CA . LYS A 1 92 ? 23.623 -9.496 -22.027 1.00 88.19 92 LYS A CA 1
ATOM 753 C C . LYS A 1 92 ? 23.047 -8.177 -21.500 1.00 88.19 92 LYS A C 1
ATOM 755 O O . LYS A 1 92 ? 22.101 -8.179 -20.720 1.00 88.19 92 LYS A O 1
ATOM 760 N N . TYR A 1 93 ? 23.609 -7.040 -21.913 1.00 87.88 93 TYR A N 1
ATOM 761 C CA . TYR A 1 93 ? 23.057 -5.733 -21.551 1.00 87.88 93 TYR A CA 1
ATOM 762 C C . TYR A 1 93 ? 21.627 -5.558 -22.089 1.00 87.88 93 TYR A C 1
ATOM 764 O O . TYR A 1 93 ? 20.734 -5.173 -21.332 1.00 87.88 93 TYR A O 1
ATOM 772 N N . TYR A 1 94 ? 21.408 -5.847 -23.375 1.00 91.06 94 TYR A N 1
ATOM 773 C CA . TYR A 1 94 ? 20.119 -5.631 -24.028 1.00 91.06 94 TYR A CA 1
ATOM 774 C C . TYR A 1 94 ? 19.060 -6.683 -23.702 1.00 91.06 94 TYR A C 1
ATOM 776 O O . TYR A 1 94 ? 17.892 -6.324 -23.772 1.00 91.06 94 TYR A O 1
ATOM 784 N N . GLU A 1 95 ? 19.425 -7.897 -23.276 1.00 88.88 95 GLU A N 1
ATOM 785 C CA . GLU A 1 95 ? 18.484 -8.899 -22.740 1.00 88.88 95 GLU A CA 1
ATOM 786 C C . GLU A 1 95 ? 17.594 -8.262 -21.659 1.00 88.88 95 GLU A C 1
ATOM 788 O O . GLU A 1 95 ? 16.381 -8.222 -21.810 1.00 88.88 95 GLU A O 1
ATOM 793 N N . SER A 1 96 ? 18.188 -7.586 -20.668 1.00 83.62 96 SER A N 1
ATOM 794 C CA . SER A 1 96 ? 17.422 -6.872 -19.626 1.00 83.62 96 SER A CA 1
ATOM 795 C C . SER A 1 96 ? 16.650 -5.634 -20.114 1.00 83.62 96 SER A C 1
ATOM 797 O O . SER A 1 96 ? 15.707 -5.181 -19.471 1.00 83.62 96 SER A O 1
ATOM 799 N N . GLN A 1 97 ? 17.096 -4.986 -21.197 1.00 88.38 97 GLN A N 1
ATOM 800 C CA . GLN A 1 97 ? 16.474 -3.741 -21.666 1.00 88.38 97 GLN A CA 1
ATOM 801 C C . GLN A 1 97 ? 15.313 -4.000 -22.619 1.00 88.38 97 GLN A C 1
ATOM 803 O O . GLN A 1 97 ? 14.374 -3.206 -22.648 1.00 88.38 97 GLN A O 1
ATOM 808 N N . ILE A 1 98 ? 15.388 -5.080 -23.398 1.00 90.38 98 ILE A N 1
ATOM 809 C CA . ILE A 1 98 ? 14.377 -5.419 -24.393 1.00 90.38 98 ILE A CA 1
ATOM 810 C C . ILE A 1 98 ? 13.125 -6.023 -23.758 1.00 90.38 98 ILE A C 1
ATOM 812 O O . ILE A 1 98 ? 12.045 -5.866 -24.317 1.00 90.38 98 ILE A O 1
ATOM 816 N N . GLU A 1 99 ? 13.249 -6.603 -22.559 1.00 89.69 99 GLU A N 1
ATOM 817 C CA . GLU A 1 99 ? 12.114 -7.035 -21.731 1.00 89.69 99 GLU A CA 1
ATOM 818 C C . GLU A 1 99 ? 11.094 -5.913 -21.507 1.00 89.69 99 GLU A C 1
ATOM 820 O O . GLU A 1 99 ? 9.907 -6.185 -21.427 1.00 89.69 99 GLU A O 1
ATOM 825 N N . LYS A 1 100 ? 11.512 -4.637 -21.503 1.00 91.56 100 LYS A N 1
ATOM 826 C CA . LYS A 1 100 ? 10.593 -3.490 -21.360 1.00 91.56 100 LYS A CA 1
ATOM 827 C C . LYS A 1 100 ? 9.559 -3.367 -22.485 1.00 91.56 100 LYS A C 1
ATOM 829 O O . LYS A 1 100 ? 8.618 -2.588 -22.340 1.00 91.56 100 LYS A O 1
ATOM 834 N N . PHE A 1 101 ? 9.789 -4.062 -23.598 1.00 91.44 101 PHE A N 1
ATOM 835 C CA . PHE A 1 101 ? 8.928 -4.137 -24.775 1.00 91.44 101 PHE A CA 1
ATOM 836 C C . PHE A 1 101 ? 8.200 -5.491 -24.868 1.00 91.44 101 PHE A C 1
ATOM 838 O O . PHE A 1 101 ? 7.875 -5.952 -25.961 1.00 91.44 101 PHE A O 1
ATOM 845 N N . ASP A 1 102 ? 7.990 -6.159 -23.737 1.00 90.00 102 ASP A N 1
ATOM 846 C CA . ASP A 1 102 ? 7.025 -7.248 -23.602 1.00 90.00 102 ASP A CA 1
ATOM 847 C C . ASP A 1 102 ? 5.681 -6.666 -23.124 1.00 90.00 102 ASP A C 1
ATOM 849 O O . ASP A 1 102 ? 5.649 -5.736 -22.314 1.00 90.00 102 ASP A O 1
ATOM 853 N N . GLU A 1 103 ? 4.566 -7.184 -23.640 1.00 87.31 103 GLU A N 1
ATOM 854 C CA . GLU A 1 103 ? 3.219 -6.750 -23.244 1.00 87.31 103 GLU A CA 1
ATOM 855 C C . GLU A 1 103 ? 2.930 -7.066 -21.771 1.00 87.31 103 GLU A C 1
ATOM 857 O O . GLU A 1 103 ? 2.235 -6.296 -21.104 1.00 87.31 103 GLU A O 1
ATOM 862 N N . ASP A 1 104 ? 3.525 -8.144 -21.251 1.00 89.19 104 ASP A N 1
ATOM 863 C CA . ASP A 1 104 ? 3.394 -8.580 -19.859 1.00 89.19 104 ASP A CA 1
ATOM 864 C C . ASP A 1 104 ? 4.502 -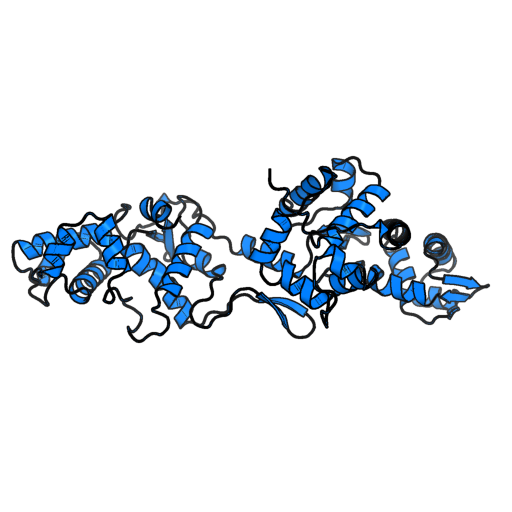8.013 -18.948 1.00 89.19 104 ASP A C 1
ATOM 866 O O . ASP A 1 104 ? 4.644 -8.422 -17.789 1.00 89.19 104 ASP A O 1
ATOM 870 N N . PHE A 1 105 ? 5.316 -7.075 -19.448 1.00 91.44 105 PHE A N 1
ATOM 871 C CA . PHE A 1 105 ? 6.408 -6.510 -18.668 1.00 91.44 105 PHE A CA 1
ATOM 872 C C . PHE A 1 105 ? 5.915 -5.639 -17.512 1.00 91.44 105 PHE A C 1
ATOM 874 O O . PHE A 1 105 ? 5.272 -4.597 -17.681 1.00 91.44 105 PHE A O 1
ATOM 881 N N . GLU A 1 106 ? 6.358 -6.007 -16.315 1.00 91.31 106 GLU A N 1
ATOM 882 C CA . GLU A 1 106 ? 6.147 -5.251 -15.092 1.00 91.31 106 GLU A CA 1
ATOM 883 C C . GLU A 1 106 ? 7.507 -4.928 -14.459 1.00 91.31 106 GLU A C 1
ATOM 885 O O . GLU A 1 106 ? 8.245 -5.856 -14.106 1.00 91.31 106 GLU A O 1
ATOM 890 N N . PRO A 1 107 ? 7.865 -3.639 -14.273 1.00 93.56 107 PRO A N 1
ATOM 891 C CA . PRO A 1 107 ? 9.114 -3.268 -13.620 1.00 93.56 107 PRO A CA 1
ATOM 892 C C . PRO A 1 107 ? 9.024 -3.613 -12.131 1.00 93.56 107 PRO A C 1
ATOM 894 O O . PRO A 1 107 ? 8.561 -2.816 -11.324 1.00 93.56 107 PRO A O 1
ATOM 897 N N . ASN A 1 108 ? 9.414 -4.830 -11.780 1.00 93.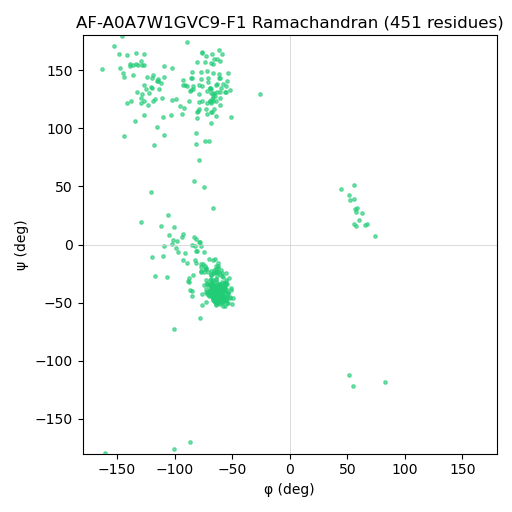62 108 ASN A N 1
ATOM 898 C CA . ASN A 1 108 ? 9.281 -5.415 -10.448 1.00 93.62 108 ASN A CA 1
ATOM 899 C C . ASN A 1 108 ? 10.610 -5.363 -9.666 1.00 93.62 108 ASN A C 1
ATOM 901 O O . ASN A 1 108 ? 11.615 -4.832 -10.149 1.00 93.62 108 ASN A O 1
ATOM 905 N N . ILE A 1 109 ? 10.658 -5.939 -8.461 1.00 93.75 109 ILE A N 1
ATOM 906 C CA . ILE A 1 109 ? 11.900 -5.979 -7.671 1.00 93.75 109 ILE A CA 1
ATOM 907 C C . ILE A 1 109 ? 13.054 -6.656 -8.430 1.00 93.75 109 ILE A C 1
ATOM 909 O O . ILE A 1 109 ? 14.185 -6.199 -8.299 1.00 93.75 109 ILE A O 1
ATOM 913 N N . ALA A 1 110 ? 12.815 -7.701 -9.231 1.00 91.06 110 ALA A N 1
ATOM 914 C CA . ALA A 1 110 ? 13.883 -8.346 -10.004 1.00 91.06 110 ALA A CA 1
ATOM 915 C C . ALA A 1 110 ? 14.474 -7.386 -11.051 1.00 91.06 110 ALA A C 1
ATOM 917 O O . ALA A 1 110 ? 15.690 -7.248 -11.143 1.00 91.06 110 ALA A O 1
ATOM 918 N N . PHE A 1 111 ? 13.628 -6.611 -11.730 1.00 91.81 111 PHE A N 1
ATOM 919 C CA . PHE A 1 111 ? 14.088 -5.551 -12.629 1.00 91.81 111 PHE A CA 1
ATOM 920 C C . PHE A 1 111 ? 14.929 -4.486 -11.897 1.00 91.81 111 PHE A C 1
ATOM 922 O O . PHE A 1 111 ? 15.973 -4.053 -12.392 1.00 91.81 111 PHE A O 1
ATOM 929 N N . LEU A 1 112 ? 14.531 -4.085 -10.683 1.00 92.88 112 LEU A N 1
ATOM 930 C CA . LEU A 1 112 ? 15.339 -3.173 -9.863 1.00 92.88 112 LEU A CA 1
ATOM 931 C C . LEU A 1 112 ? 16.688 -3.798 -9.470 1.00 92.88 112 LEU A C 1
ATOM 933 O O . LEU A 1 112 ? 17.704 -3.103 -9.475 1.00 92.88 112 LEU A O 1
ATOM 937 N N . GLN A 1 113 ? 16.727 -5.099 -9.164 1.00 92.06 113 GLN A N 1
ATOM 938 C CA . GLN A 1 113 ? 17.972 -5.829 -8.891 1.00 92.06 113 GLN A CA 1
ATOM 939 C C . GLN A 1 113 ? 18.913 -5.794 -10.101 1.00 92.06 113 GLN A C 1
ATOM 941 O O . GLN A 1 113 ? 20.109 -5.534 -9.939 1.00 92.06 113 GLN A O 1
ATOM 946 N N . ASP A 1 114 ? 18.372 -5.960 -11.307 1.00 89.62 114 ASP A N 1
ATOM 947 C CA . ASP A 1 114 ? 19.144 -5.887 -12.547 1.00 89.62 114 ASP A CA 1
ATOM 948 C C . ASP A 1 114 ? 19.684 -4.480 -12.808 1.00 89.62 114 ASP A C 1
ATOM 950 O O . ASP A 1 114 ? 20.848 -4.334 -13.189 1.00 89.62 114 ASP A O 1
ATOM 954 N N . ILE A 1 115 ? 18.906 -3.428 -12.522 1.00 90.62 115 ILE A N 1
ATOM 955 C CA . ILE A 1 115 ? 19.405 -2.044 -12.552 1.00 90.62 115 ILE A CA 1
ATOM 956 C C . ILE A 1 115 ? 20.586 -1.872 -11.588 1.00 90.62 115 ILE A C 1
ATOM 958 O O . ILE A 1 115 ? 21.630 -1.349 -11.982 1.00 90.62 115 ILE A O 1
ATOM 962 N N . LEU A 1 116 ? 20.452 -2.330 -10.340 1.00 92.50 116 LEU A N 1
ATOM 963 C CA . LEU A 1 116 ? 21.514 -2.225 -9.336 1.00 92.50 116 LEU A CA 1
ATOM 964 C C . LEU A 1 116 ? 22.779 -2.981 -9.758 1.00 92.50 116 LEU A C 1
ATOM 966 O O . LEU A 1 116 ? 23.883 -2.513 -9.485 1.00 92.50 116 LEU A O 1
ATOM 970 N N . SER A 1 117 ? 22.635 -4.109 -10.460 1.00 90.12 117 SER A N 1
ATOM 971 C CA . SER A 1 117 ? 23.762 -4.927 -10.923 1.00 90.12 117 SER A CA 1
ATOM 972 C C . SER A 1 117 ? 24.700 -4.210 -11.906 1.00 90.12 117 SER A C 1
ATOM 974 O O . SER A 1 117 ? 25.862 -4.595 -12.048 1.00 90.12 117 SER A O 1
ATOM 976 N N . LYS A 1 118 ? 24.224 -3.139 -12.560 1.00 89.31 118 LYS A N 1
ATOM 977 C CA . LYS A 1 118 ? 25.023 -2.296 -13.468 1.00 89.31 118 LYS A CA 1
ATOM 978 C C . LYS A 1 118 ? 26.030 -1.408 -12.735 1.00 89.31 118 LYS A C 1
ATOM 980 O O . LYS A 1 118 ? 26.974 -0.905 -13.349 1.00 89.31 118 LYS A O 1
ATOM 985 N N . VAL A 1 119 ? 25.815 -1.178 -11.443 1.00 91.81 119 VAL A N 1
ATOM 986 C CA . VAL A 1 119 ? 26.659 -0.327 -10.606 1.00 91.81 119 VAL A CA 1
ATOM 987 C C . VAL A 1 119 ? 27.744 -1.191 -9.958 1.00 91.81 119 VAL A C 1
ATOM 989 O O . VAL A 1 119 ? 27.444 -2.280 -9.464 1.00 91.81 119 VAL A O 1
ATOM 992 N N . PRO A 1 120 ? 29.009 -0.732 -9.910 1.00 90.75 120 PRO A N 1
ATOM 993 C CA . PRO A 1 120 ? 30.068 -1.465 -9.228 1.00 90.75 120 PRO A CA 1
ATOM 994 C C . PRO A 1 120 ? 29.679 -1.827 -7.788 1.00 90.75 120 PRO A C 1
ATOM 996 O O . PRO A 1 120 ? 29.215 -0.984 -7.017 1.00 90.75 120 PRO A O 1
ATOM 999 N N . ILE A 1 121 ? 29.900 -3.087 -7.403 1.00 87.75 121 ILE A N 1
ATOM 1000 C CA . ILE A 1 121 ? 29.420 -3.646 -6.127 1.00 87.75 121 ILE A CA 1
ATOM 1001 C C . ILE A 1 121 ? 29.916 -2.876 -4.890 1.00 87.75 121 ILE A C 1
ATOM 1003 O O . ILE A 1 121 ? 29.239 -2.819 -3.870 1.00 87.75 121 ILE A O 1
ATOM 1007 N N . ASN A 1 122 ? 31.076 -2.224 -4.981 1.00 88.75 122 ASN A N 1
ATOM 1008 C CA . ASN A 1 122 ? 31.670 -1.405 -3.922 1.00 88.75 122 ASN A CA 1
ATOM 1009 C C . ASN A 1 122 ? 31.028 -0.011 -3.770 1.00 88.75 122 ASN A C 1
ATOM 1011 O O . ASN A 1 122 ? 31.234 0.642 -2.743 1.00 88.75 122 ASN A O 1
ATOM 1015 N N . VAL A 1 123 ? 30.271 0.448 -4.769 1.00 92.31 123 VAL A N 1
ATOM 1016 C CA . VAL A 1 123 ? 29.589 1.752 -4.784 1.00 92.31 123 VAL A CA 1
ATOM 1017 C C . VAL A 1 123 ? 28.214 1.658 -4.122 1.00 92.31 123 VAL A C 1
ATOM 1019 O O . VAL A 1 123 ? 27.852 2.542 -3.345 1.00 92.31 123 VAL A O 1
ATOM 1022 N N . LEU A 1 124 ? 27.476 0.564 -4.345 1.00 91.94 124 LEU A N 1
ATOM 1023 C CA . LEU A 1 124 ? 26.126 0.366 -3.797 1.00 91.94 124 LEU A CA 1
ATOM 1024 C C . LEU A 1 124 ? 26.040 0.576 -2.267 1.00 91.94 124 LEU A C 1
ATOM 1026 O O . LEU A 1 124 ? 25.158 1.319 -1.827 1.00 91.94 124 LEU A O 1
ATOM 1030 N N . PRO A 1 125 ? 26.965 0.049 -1.432 1.00 91.19 125 PRO A N 1
ATOM 1031 C CA . PRO A 1 125 ? 26.957 0.312 0.006 1.00 91.19 125 PRO A CA 1
ATOM 1032 C C . PRO A 1 125 ? 27.031 1.793 0.380 1.00 91.19 125 PRO A C 1
ATOM 1034 O O . PRO A 1 125 ? 26.452 2.204 1.382 1.00 91.19 125 PRO A O 1
ATOM 1037 N N . LEU A 1 126 ? 27.730 2.604 -0.422 1.00 90.62 126 LEU A N 1
ATOM 1038 C CA . LEU A 1 126 ? 27.842 4.046 -0.207 1.00 90.62 126 LEU A CA 1
ATOM 1039 C C . LEU A 1 126 ? 26.564 4.779 -0.616 1.00 90.62 126 LEU A C 1
ATOM 1041 O O . LEU A 1 126 ? 26.120 5.660 0.118 1.00 90.62 126 LEU A O 1
ATOM 1045 N N . TRP A 1 127 ? 25.971 4.416 -1.757 1.00 92.94 127 TRP A N 1
ATOM 1046 C CA . TRP A 1 127 ? 24.743 5.045 -2.255 1.00 92.94 127 TRP A CA 1
ATOM 1047 C C . TRP A 1 127 ? 23.567 4.866 -1.302 1.00 92.94 127 TRP A C 1
ATOM 1049 O O . TRP A 1 127 ? 22.853 5.832 -1.043 1.00 92.94 127 TRP A O 1
ATOM 1059 N N . TYR A 1 128 ? 23.418 3.656 -0.761 1.00 91.94 128 TYR A N 1
ATOM 1060 C CA . TYR A 1 128 ? 22.288 3.251 0.078 1.00 91.94 128 TYR A CA 1
ATOM 1061 C C . TYR A 1 128 ? 22.644 3.164 1.567 1.00 91.94 128 TYR A C 1
ATOM 1063 O O . TYR A 1 128 ? 21.861 2.662 2.373 1.00 91.94 128 TYR A O 1
ATOM 1071 N N . ALA A 1 129 ? 23.842 3.615 1.954 1.00 89.88 129 ALA A N 1
ATOM 1072 C CA . ALA A 1 129 ? 24.343 3.567 3.328 1.00 89.88 129 ALA A CA 1
ATOM 1073 C C . ALA A 1 129 ? 24.072 2.207 4.015 1.00 89.88 129 ALA A C 1
ATOM 1075 O O . ALA A 1 129 ? 23.529 2.159 5.125 1.00 89.88 129 ALA A O 1
ATOM 1076 N N . VAL A 1 130 ? 24.380 1.107 3.321 1.00 89.62 130 VAL A N 1
ATOM 1077 C CA . VAL A 1 130 ? 24.298 -0.264 3.854 1.00 89.62 130 VAL A CA 1
ATOM 1078 C C . VAL A 1 130 ? 25.702 -0.770 4.211 1.00 89.62 130 VAL A C 1
ATOM 1080 O O . VAL A 1 130 ? 26.685 -0.307 3.625 1.00 89.62 130 VAL A O 1
ATOM 1083 N N . PRO A 1 131 ? 25.848 -1.688 5.183 1.00 85.44 131 PRO A N 1
ATOM 1084 C CA . PRO A 1 131 ? 27.157 -2.214 5.560 1.00 85.44 131 PRO A CA 1
ATOM 1085 C C . PRO A 1 131 ? 27.862 -2.897 4.383 1.00 85.44 131 PRO A C 1
ATOM 1087 O O . PRO A 1 131 ? 27.274 -3.719 3.684 1.00 85.44 131 PRO A O 1
ATOM 1090 N N . ARG A 1 132 ? 29.158 -2.612 4.200 1.00 81.00 132 ARG A N 1
ATOM 1091 C CA . ARG A 1 132 ? 29.992 -3.287 3.183 1.00 81.00 132 ARG A CA 1
ATOM 1092 C C . ARG A 1 132 ? 30.197 -4.776 3.465 1.00 81.00 132 ARG A C 1
ATOM 1094 O O . ARG A 1 132 ? 30.525 -5.515 2.551 1.00 81.00 132 ARG A O 1
ATOM 1101 N N . SER A 1 133 ? 30.032 -5.184 4.721 1.00 80.19 133 SER A N 1
ATOM 1102 C CA . SER A 1 133 ? 30.121 -6.572 5.174 1.00 80.19 133 SER A CA 1
ATOM 1103 C C . SER A 1 133 ? 28.822 -7.355 4.979 1.00 80.19 133 SER A C 1
ATOM 1105 O O . SER A 1 133 ? 28.718 -8.456 5.502 1.00 80.19 133 SER A O 1
ATOM 1107 N N . SER A 1 134 ? 27.805 -6.780 4.327 1.00 79.38 134 SER A N 1
ATOM 1108 C CA . SER A 1 134 ? 26.566 -7.508 4.065 1.00 79.38 134 SER A CA 1
ATOM 1109 C C . SER A 1 134 ? 26.824 -8.650 3.085 1.00 79.38 134 SER A C 1
ATOM 1111 O O . SER A 1 134 ? 27.319 -8.416 1.981 1.00 79.38 134 SER A O 1
ATOM 1113 N N . ASP A 1 135 ? 26.423 -9.860 3.472 1.00 77.88 135 ASP A N 1
ATOM 1114 C CA . ASP A 1 135 ? 26.477 -11.051 2.618 1.00 77.88 135 ASP A CA 1
ATOM 1115 C C . ASP A 1 135 ? 25.595 -10.895 1.366 1.00 77.88 135 ASP A C 1
ATOM 1117 O O . ASP A 1 135 ? 25.840 -11.523 0.336 1.00 77.88 135 ASP A O 1
ATOM 1121 N N . ASN A 1 136 ? 24.574 -10.028 1.432 1.00 88.50 136 ASN A N 1
ATOM 1122 C CA . ASN A 1 136 ? 23.714 -9.687 0.306 1.00 88.50 136 ASN A CA 1
ATOM 1123 C C . ASN A 1 136 ? 23.309 -8.203 0.346 1.00 88.50 136 ASN A C 1
ATOM 1125 O O . ASN A 1 136 ? 22.302 -7.819 0.947 1.00 88.50 136 ASN A O 1
ATOM 1129 N N . ILE A 1 137 ? 24.089 -7.370 -0.354 1.00 90.12 137 ILE A N 1
ATOM 1130 C CA . ILE A 1 137 ? 23.888 -5.913 -0.441 1.00 90.12 137 ILE A CA 1
ATOM 1131 C C . ILE A 1 137 ? 22.468 -5.568 -0.898 1.00 90.12 137 ILE A C 1
ATOM 1133 O O . ILE A 1 137 ? 21.851 -4.661 -0.344 1.00 90.12 137 ILE A O 1
ATOM 1137 N N . VAL A 1 138 ? 21.931 -6.290 -1.884 1.00 89.12 138 VAL A N 1
ATOM 1138 C CA . VAL A 1 138 ? 20.613 -5.974 -2.443 1.00 89.12 138 VAL A CA 1
ATOM 1139 C C . VAL A 1 138 ? 19.495 -6.317 -1.464 1.00 89.12 138 VAL A C 1
ATOM 1141 O O . VAL A 1 138 ? 18.580 -5.515 -1.284 1.00 89.12 138 VAL A O 1
ATOM 1144 N N . ALA A 1 139 ? 19.594 -7.450 -0.766 1.00 89.94 139 ALA A N 1
ATOM 1145 C CA . ALA A 1 139 ? 18.656 -7.782 0.303 1.00 89.94 139 ALA A CA 1
ATOM 1146 C C . ALA A 1 139 ? 18.666 -6.713 1.407 1.00 89.94 139 ALA A C 1
ATOM 1148 O O . ALA A 1 139 ? 17.600 -6.278 1.830 1.00 89.94 139 ALA A O 1
ATOM 1149 N N . SER A 1 140 ? 19.844 -6.209 1.798 1.00 92.75 140 SER A N 1
ATOM 1150 C CA . SER A 1 140 ? 19.947 -5.112 2.772 1.00 92.75 140 SER A CA 1
ATOM 1151 C C . SER A 1 140 ? 19.331 -3.801 2.277 1.00 92.75 140 SER A C 1
ATOM 1153 O O . SER A 1 140 ? 18.773 -3.052 3.075 1.00 92.75 140 SER A O 1
ATOM 1155 N N . ILE A 1 141 ? 19.414 -3.500 0.976 1.00 93.44 141 ILE A N 1
ATOM 1156 C CA . ILE A 1 141 ? 18.748 -2.329 0.385 1.00 93.44 141 ILE A CA 1
ATOM 1157 C C . ILE A 1 141 ? 17.225 -2.498 0.459 1.00 93.44 141 ILE A C 1
ATOM 1159 O O . ILE A 1 141 ? 16.532 -1.598 0.931 1.00 93.44 141 ILE A O 1
ATOM 1163 N N . ILE A 1 142 ? 16.703 -3.657 0.052 1.00 92.94 142 ILE A N 1
ATOM 1164 C CA . ILE A 1 142 ? 15.266 -3.960 0.119 1.00 92.94 142 ILE A CA 1
ATOM 1165 C C . ILE A 1 142 ? 14.772 -3.876 1.568 1.00 92.94 142 ILE A C 1
ATOM 1167 O O . ILE A 1 142 ? 13.771 -3.218 1.837 1.00 92.94 142 ILE A O 1
ATOM 1171 N N . GLU A 1 143 ? 15.493 -4.484 2.511 1.00 92.38 143 GLU A N 1
ATOM 1172 C CA . GLU A 1 143 ? 15.145 -4.470 3.933 1.00 92.38 143 GLU A CA 1
ATOM 1173 C C . GLU A 1 143 ? 15.119 -3.047 4.505 1.00 92.38 143 GLU A C 1
ATOM 1175 O O . GLU A 1 143 ? 14.201 -2.674 5.230 1.00 92.38 143 GLU A O 1
ATOM 1180 N N . LYS A 1 144 ? 16.101 -2.219 4.139 1.00 92.81 144 LYS A N 1
ATOM 1181 C CA . LYS A 1 144 ? 16.226 -0.860 4.666 1.00 92.81 144 LYS A CA 1
ATOM 1182 C C . LYS A 1 144 ? 15.203 0.118 4.085 1.00 92.81 144 LYS A C 1
ATOM 1184 O O . LYS A 1 144 ? 14.780 1.022 4.804 1.00 92.81 144 LYS A O 1
ATOM 1189 N N . TYR A 1 145 ? 14.837 -0.029 2.811 1.00 93.94 145 TYR A N 1
ATOM 1190 C CA . TYR A 1 145 ? 14.070 0.992 2.086 1.00 93.94 145 TYR A CA 1
ATOM 1191 C C . TYR A 1 145 ? 12.688 0.539 1.609 1.00 93.94 145 TYR A C 1
ATOM 1193 O O . TYR A 1 145 ? 11.809 1.381 1.473 1.00 93.94 145 TYR A O 1
ATOM 1201 N N . LEU A 1 146 ? 12.471 -0.755 1.356 1.00 95.69 146 LEU A N 1
ATOM 1202 C CA . LEU A 1 146 ? 11.271 -1.255 0.666 1.00 95.69 146 LEU A CA 1
ATOM 1203 C C . LEU A 1 146 ? 10.433 -2.239 1.502 1.00 95.69 146 LEU A C 1
ATOM 1205 O O . LEU A 1 146 ? 9.317 -2.568 1.104 1.00 95.69 146 LEU A O 1
ATOM 1209 N N . ILE A 1 147 ? 10.937 -2.717 2.647 1.00 95.19 147 ILE A N 1
ATOM 1210 C CA . ILE A 1 147 ? 10.359 -3.858 3.380 1.00 95.19 147 ILE A CA 1
ATOM 1211 C C . ILE A 1 147 ? 8.893 -3.686 3.781 1.00 95.19 147 ILE A C 1
ATOM 1213 O O . ILE A 1 147 ? 8.130 -4.647 3.722 1.00 95.19 147 ILE A O 1
ATOM 1217 N N . THR A 1 148 ? 8.482 -2.479 4.167 1.00 95.69 148 THR A N 1
ATOM 1218 C CA . THR A 1 148 ? 7.084 -2.155 4.479 1.00 95.69 148 THR A CA 1
ATOM 1219 C C . THR A 1 148 ? 6.637 -0.923 3.698 1.00 95.69 148 THR A C 1
ATOM 1221 O O . THR A 1 148 ? 7.478 -0.077 3.372 1.00 95.69 148 THR A O 1
ATOM 1224 N N . PRO A 1 149 ? 5.328 -0.777 3.429 1.00 95.38 149 PRO A N 1
ATOM 1225 C CA . PRO A 1 149 ? 4.787 0.437 2.830 1.00 95.38 149 PRO A CA 1
ATOM 1226 C C . PRO A 1 149 ? 5.163 1.709 3.595 1.00 95.38 149 PRO A C 1
ATOM 1228 O O . PRO A 1 149 ? 5.515 2.717 2.991 1.00 95.38 149 PRO A O 1
ATOM 1231 N N . GLU A 1 150 ? 5.115 1.677 4.928 1.00 93.62 150 GLU A N 1
ATOM 1232 C CA . GLU A 1 150 ? 5.515 2.792 5.786 1.00 93.62 150 GLU A CA 1
ATOM 1233 C C . GLU A 1 150 ? 7.002 3.140 5.632 1.00 93.62 150 GLU A C 1
ATOM 1235 O O . GLU A 1 150 ? 7.334 4.316 5.488 1.00 93.62 150 GLU A O 1
ATOM 1240 N N . THR A 1 151 ? 7.888 2.138 5.605 1.00 95.25 151 THR A N 1
ATOM 1241 C CA . THR A 1 151 ? 9.328 2.342 5.361 1.00 95.25 151 THR A CA 1
ATOM 1242 C C . THR A 1 151 ? 9.567 3.007 4.009 1.00 95.25 151 THR A C 1
ATOM 1244 O O . THR A 1 151 ? 10.348 3.953 3.918 1.00 95.25 151 THR A O 1
ATOM 1247 N N . TYR A 1 152 ? 8.873 2.546 2.968 1.00 97.12 152 TYR A N 1
ATOM 1248 C CA . TYR A 1 152 ? 9.060 3.080 1.627 1.00 97.12 152 TYR A CA 1
ATOM 1249 C C . TYR A 1 152 ? 8.476 4.487 1.454 1.00 97.12 152 TYR A C 1
ATOM 1251 O O . TYR A 1 152 ? 9.121 5.340 0.847 1.00 97.12 152 TYR A O 1
ATOM 1259 N N . ARG A 1 153 ? 7.319 4.792 2.061 1.00 95.38 153 ARG A N 1
ATOM 1260 C CA . ARG A 1 153 ? 6.810 6.175 2.119 1.00 95.38 153 ARG A CA 1
ATOM 1261 C C . ARG A 1 153 ? 7.797 7.115 2.788 1.00 95.38 153 ARG A C 1
ATOM 1263 O O . ARG A 1 153 ? 8.073 8.175 2.240 1.00 95.38 153 ARG A O 1
ATOM 1270 N N . LEU A 1 154 ? 8.354 6.709 3.930 1.00 94.31 154 LEU A N 1
ATOM 1271 C CA . LEU A 1 154 ? 9.356 7.508 4.626 1.00 94.31 154 LEU A CA 1
ATOM 1272 C C . LEU A 1 154 ? 10.586 7.737 3.739 1.00 94.31 154 LEU A C 1
ATOM 1274 O O . LEU A 1 154 ? 11.086 8.854 3.666 1.00 94.31 154 LEU A O 1
ATOM 1278 N N . HIS A 1 155 ? 11.046 6.706 3.023 1.00 94.06 155 HIS A N 1
ATOM 1279 C CA . HIS A 1 155 ? 12.123 6.857 2.043 1.00 94.06 155 HIS A CA 1
ATOM 1280 C C . HIS A 1 155 ? 11.778 7.904 0.981 1.00 94.06 155 HIS A C 1
ATOM 1282 O O . HIS A 1 155 ? 12.595 8.791 0.759 1.00 94.06 155 HIS A O 1
ATOM 1288 N N . LEU A 1 156 ? 10.582 7.845 0.379 1.00 94.25 156 LEU A N 1
ATOM 1289 C CA . LEU A 1 156 ? 10.124 8.822 -0.617 1.00 94.25 156 LEU A CA 1
ATOM 1290 C C . LEU A 1 156 ? 10.049 10.253 -0.057 1.00 94.25 156 LEU A C 1
ATOM 1292 O O . LEU A 1 156 ? 10.475 11.189 -0.730 1.00 94.25 156 LEU A O 1
ATOM 1296 N N . GLU A 1 157 ? 9.540 10.426 1.164 1.00 92.56 157 GLU A N 1
ATOM 1297 C CA . GLU A 1 157 ? 9.431 11.725 1.847 1.00 92.56 157 GLU A CA 1
ATOM 1298 C C . GLU A 1 157 ? 10.803 12.331 2.187 1.00 92.56 157 GLU A C 1
ATOM 1300 O O . GLU A 1 157 ? 10.980 13.549 2.153 1.00 92.56 157 GLU A O 1
ATOM 1305 N N . GLU A 1 158 ? 11.793 11.490 2.488 1.00 90.62 158 GLU A N 1
ATOM 1306 C CA . GLU A 1 158 ? 13.158 11.911 2.815 1.00 90.62 158 GLU A CA 1
ATOM 1307 C C . GLU A 1 158 ? 14.014 12.238 1.575 1.00 90.62 158 GLU A C 1
ATOM 1309 O O . GLU A 1 158 ? 15.149 12.710 1.722 1.00 90.62 158 GLU A O 1
ATOM 1314 N N . LEU A 1 159 ? 13.506 12.013 0.355 1.00 91.44 159 LEU A N 1
ATOM 1315 C CA . LEU A 1 159 ? 14.254 12.276 -0.875 1.00 91.44 159 LEU A CA 1
ATOM 1316 C C . LEU A 1 159 ? 14.509 13.771 -1.083 1.00 91.44 159 LEU A C 1
ATOM 1318 O O . LEU A 1 159 ? 13.605 14.603 -1.203 1.00 91.44 159 LEU A O 1
ATOM 1322 N N . GLN A 1 160 ? 15.790 14.101 -1.217 1.00 88.69 160 GLN A N 1
ATOM 1323 C CA . GLN A 1 160 ? 16.255 15.445 -1.523 1.00 88.69 160 GLN A CA 1
ATOM 1324 C C . GLN A 1 160 ? 17.007 15.430 -2.844 1.00 88.69 160 GLN A C 1
ATOM 1326 O O . GLN A 1 160 ? 17.995 14.715 -3.006 1.00 88.69 160 GLN A O 1
ATOM 1331 N N . PHE A 1 161 ? 16.546 16.266 -3.763 1.00 89.75 161 PHE A N 1
ATOM 1332 C CA . PHE A 1 161 ? 17.147 16.455 -5.070 1.00 89.75 161 PHE A CA 1
ATOM 1333 C C . PHE A 1 161 ? 17.691 17.872 -5.184 1.00 89.75 161 PHE A C 1
ATOM 1335 O O . PHE A 1 161 ? 17.054 18.822 -4.730 1.00 89.75 161 PHE A O 1
ATOM 1342 N N . ASP A 1 162 ? 18.858 18.003 -5.811 1.00 87.12 162 ASP A N 1
ATOM 1343 C CA . ASP A 1 162 ? 19.428 19.311 -6.145 1.00 87.12 162 ASP A CA 1
ATOM 1344 C C . ASP A 1 162 ? 18.576 20.027 -7.208 1.00 87.12 162 ASP A C 1
ATOM 1346 O O . ASP A 1 162 ? 18.421 21.244 -7.168 1.00 87.12 162 ASP A O 1
ATOM 1350 N N . GLU A 1 163 ? 17.969 19.258 -8.118 1.00 90.69 163 GLU A N 1
ATOM 1351 C CA . GLU A 1 163 ? 17.102 19.749 -9.190 1.00 90.69 163 GLU A CA 1
ATOM 1352 C C . GLU A 1 163 ? 15.619 19.725 -8.769 1.00 90.69 163 GLU A C 1
ATOM 1354 O O . GLU A 1 163 ? 15.027 18.643 -8.682 1.00 90.69 163 GLU A O 1
ATOM 1359 N N . PRO A 1 164 ? 14.950 20.884 -8.597 1.00 91.94 164 PRO A N 1
ATOM 1360 C CA . PRO A 1 164 ? 13.555 20.939 -8.141 1.00 91.94 164 PRO A CA 1
ATOM 1361 C C . PRO A 1 164 ? 12.548 20.311 -9.114 1.00 91.94 164 PRO A C 1
ATOM 1363 O O . PRO A 1 164 ? 11.412 20.020 -8.745 1.00 91.94 164 PRO A O 1
ATOM 1366 N N . ILE A 1 165 ? 12.933 20.142 -10.385 1.00 95.56 165 ILE A N 1
ATOM 1367 C CA . ILE A 1 165 ? 12.090 19.511 -11.409 1.00 95.56 165 ILE A CA 1
ATOM 1368 C C . ILE A 1 165 ? 11.796 18.053 -11.041 1.00 95.56 165 ILE A C 1
ATOM 1370 O O . ILE A 1 165 ? 10.694 17.584 -11.312 1.00 95.56 165 ILE A O 1
ATOM 1374 N N . LEU A 1 166 ? 12.728 17.361 -10.379 1.00 95.56 166 LEU A N 1
ATOM 1375 C CA . LEU A 1 166 ? 12.552 15.963 -9.991 1.00 95.56 166 LEU A CA 1
ATOM 1376 C C . LEU A 1 166 ? 11.369 15.800 -9.036 1.00 95.56 166 LEU A C 1
ATOM 1378 O O . LEU A 1 166 ? 10.490 14.996 -9.318 1.00 95.56 166 LEU A O 1
ATOM 1382 N N . HIS A 1 167 ? 11.252 16.632 -7.995 1.00 95.44 167 HIS A N 1
ATOM 1383 C CA . HIS A 1 167 ? 10.080 16.609 -7.105 1.00 95.44 167 HIS A CA 1
ATOM 1384 C C . HIS A 1 167 ? 8.764 16.848 -7.850 1.00 95.44 167 HIS A C 1
ATOM 1386 O O . HIS A 1 167 ? 7.763 16.207 -7.541 1.00 95.44 167 HIS A O 1
ATOM 1392 N N . LYS A 1 168 ? 8.763 17.724 -8.863 1.00 96.56 168 LYS A N 1
ATOM 1393 C CA . LYS A 1 168 ? 7.565 17.982 -9.674 1.00 96.56 168 LYS A CA 1
ATOM 1394 C C . LYS A 1 168 ? 7.195 16.782 -10.552 1.00 96.56 168 LYS A C 1
ATOM 1396 O O . LYS A 1 168 ? 6.018 16.471 -10.660 1.00 96.56 168 LYS A O 1
ATOM 1401 N N . ILE A 1 169 ? 8.179 16.095 -11.139 1.00 97.69 169 ILE A N 1
ATOM 1402 C CA . ILE A 1 169 ? 7.947 14.852 -11.894 1.00 97.69 169 ILE A CA 1
ATOM 1403 C C . ILE A 1 169 ? 7.358 13.776 -10.977 1.00 97.69 169 ILE A C 1
ATOM 1405 O O . ILE A 1 169 ? 6.408 13.104 -11.363 1.00 97.69 169 ILE A O 1
ATOM 1409 N N . ILE A 1 170 ? 7.888 13.631 -9.759 1.00 96.88 170 ILE A N 1
ATOM 1410 C CA . ILE A 1 170 ? 7.359 12.684 -8.767 1.00 96.88 170 ILE A CA 1
ATOM 1411 C C . ILE A 1 170 ? 5.896 13.004 -8.468 1.00 96.88 170 ILE A C 1
ATOM 1413 O O . ILE A 1 170 ? 5.049 12.121 -8.564 1.00 96.88 170 ILE A O 1
ATOM 1417 N N . GLN A 1 171 ? 5.586 14.266 -8.172 1.00 96.56 171 GLN A N 1
ATOM 1418 C CA . GLN A 1 171 ? 4.215 14.707 -7.930 1.00 96.56 171 GLN A CA 1
ATOM 1419 C C . GLN A 1 171 ? 3.286 14.354 -9.103 1.00 96.56 171 GLN A C 1
ATOM 1421 O O . GLN A 1 171 ? 2.244 13.742 -8.892 1.00 96.56 171 GLN A O 1
ATOM 1426 N N . ASP A 1 172 ? 3.699 14.647 -10.339 1.00 97.44 172 ASP A N 1
ATOM 1427 C CA . ASP A 1 172 ? 2.924 14.321 -11.539 1.00 97.44 172 ASP A CA 1
ATOM 1428 C C . ASP A 1 172 ? 2.639 12.822 -11.686 1.00 97.44 172 ASP A C 1
ATOM 1430 O O . ASP A 1 172 ? 1.551 12.448 -12.117 1.00 97.44 172 ASP A O 1
ATOM 1434 N N . ILE A 1 173 ? 3.602 11.962 -11.339 1.00 97.25 173 ILE A N 1
ATOM 1435 C CA . ILE A 1 173 ? 3.428 10.504 -11.380 1.00 97.25 173 ILE A CA 1
ATOM 1436 C C . ILE A 1 173 ? 2.393 10.063 -10.343 1.00 97.25 173 ILE A C 1
ATOM 1438 O O . ILE A 1 173 ? 1.499 9.284 -10.669 1.00 97.25 173 ILE A O 1
ATOM 1442 N N . TYR A 1 174 ? 2.494 10.570 -9.111 1.00 95.62 174 TYR A N 1
ATOM 1443 C CA . TYR A 1 174 ? 1.631 10.154 -8.003 1.00 95.62 174 TYR A CA 1
ATOM 1444 C C . TYR A 1 174 ? 0.216 10.758 -8.042 1.00 95.62 174 TYR A C 1
ATOM 1446 O O . TYR A 1 174 ? -0.696 10.206 -7.430 1.00 95.62 174 TYR A O 1
ATOM 1454 N N . GLU A 1 175 ? 0.012 11.850 -8.782 1.00 95.88 175 GLU A N 1
ATOM 1455 C CA . GLU A 1 175 ? -1.305 12.463 -9.018 1.00 95.88 175 GLU A CA 1
ATOM 1456 C C . GLU A 1 175 ? -1.992 11.951 -10.297 1.00 95.88 175 GLU A C 1
ATOM 1458 O O . GLU A 1 175 ? -3.186 12.188 -10.506 1.00 95.88 175 GLU A O 1
ATOM 1463 N N . ALA A 1 176 ? -1.263 11.257 -11.174 1.00 96.12 176 ALA A N 1
ATOM 1464 C CA . ALA A 1 176 ? -1.814 10.759 -12.424 1.00 96.12 176 ALA A CA 1
ATOM 1465 C C . ALA A 1 176 ? -2.789 9.585 -12.221 1.00 96.12 176 ALA A C 1
ATOM 1467 O O . ALA A 1 176 ? -2.596 8.750 -11.333 1.00 96.12 176 ALA A O 1
ATOM 1468 N N . PRO A 1 177 ? -3.805 9.440 -13.097 1.00 93.19 177 PRO A N 1
ATOM 1469 C CA . PRO A 1 177 ? -4.671 8.266 -13.096 1.00 93.19 177 PRO A CA 1
ATOM 1470 C C . PRO A 1 177 ? -3.862 6.970 -13.216 1.00 93.19 177 PRO A C 1
ATOM 1472 O O . PRO A 1 177 ? -2.998 6.848 -14.088 1.00 93.19 177 PRO A O 1
ATOM 1475 N N . ASN A 1 178 ? -4.154 6.001 -12.345 1.00 92.44 178 ASN A N 1
ATOM 1476 C CA . ASN A 1 178 ? -3.439 4.722 -12.240 1.00 92.44 178 ASN A CA 1
ATOM 1477 C C . ASN A 1 178 ? -1.921 4.860 -12.024 1.00 92.44 178 ASN A C 1
ATOM 1479 O O . ASN A 1 178 ? -1.191 3.901 -12.268 1.00 92.44 178 ASN A O 1
ATOM 1483 N N . PHE A 1 179 ? -1.441 6.036 -11.604 1.00 96.56 179 PHE A N 1
ATOM 1484 C CA . PHE A 1 179 ? -0.022 6.331 -11.399 1.00 96.56 179 PHE A CA 1
ATOM 1485 C C . PHE A 1 179 ? 0.834 6.144 -12.665 1.00 96.56 179 PHE A C 1
ATOM 1487 O O . PHE A 1 179 ? 2.001 5.754 -12.600 1.00 96.56 179 PHE A O 1
ATOM 1494 N N . LYS A 1 180 ? 0.235 6.386 -13.841 1.00 95.62 180 LYS A N 1
ATOM 1495 C CA . LYS A 1 180 ? 0.873 6.239 -15.157 1.00 95.62 180 LYS A CA 1
ATOM 1496 C C . LYS A 1 180 ? 0.941 7.582 -15.876 1.00 95.62 180 LYS A C 1
ATOM 1498 O O . LYS A 1 180 ? -0.089 8.211 -16.125 1.00 95.62 180 LYS A O 1
ATOM 1503 N N . VAL A 1 181 ? 2.138 7.986 -16.300 1.00 97.38 181 VAL A N 1
ATOM 1504 C CA . VAL A 1 181 ? 2.335 9.212 -17.085 1.00 97.38 181 VAL A CA 1
ATOM 1505 C C . VAL A 1 181 ? 3.101 8.906 -18.369 1.00 97.38 181 VAL A C 1
ATOM 1507 O O . VAL A 1 181 ? 4.226 8.422 -18.296 1.00 97.38 181 VAL A O 1
ATOM 1510 N N . PRO A 1 182 ? 2.557 9.228 -19.556 1.00 96.88 182 PRO A N 1
ATOM 1511 C CA . PRO A 1 182 ? 3.328 9.159 -20.790 1.00 96.88 182 PRO A CA 1
ATOM 1512 C C . PRO A 1 182 ? 4.537 10.096 -20.748 1.00 96.88 182 PRO A C 1
ATOM 1514 O O . PRO A 1 182 ? 4.385 11.289 -20.463 1.00 96.88 182 PRO A O 1
ATOM 1517 N N . SER A 1 183 ? 5.719 9.598 -21.110 1.00 96.62 183 SER A N 1
ATOM 1518 C CA . SER A 1 183 ? 6.960 10.388 -21.101 1.00 96.62 183 SER A CA 1
ATOM 1519 C C . SER A 1 183 ? 6.874 11.650 -21.957 1.00 96.62 183 SER A C 1
ATOM 1521 O O . SER A 1 183 ? 7.426 12.691 -21.602 1.00 96.62 183 SER A O 1
ATOM 1523 N N . SER A 1 184 ? 6.125 11.593 -23.063 1.00 95.56 184 SER A N 1
ATOM 1524 C CA . SER A 1 184 ? 5.865 12.745 -23.931 1.00 95.56 184 SER A CA 1
ATOM 1525 C C . SER A 1 184 ? 5.215 13.912 -23.181 1.00 95.56 184 SER A C 1
ATOM 1527 O O . SER A 1 184 ? 5.585 15.062 -23.409 1.00 95.56 184 SER A O 1
ATOM 1529 N N . LYS A 1 185 ? 4.312 13.638 -22.226 1.00 97.12 185 LYS A N 1
ATOM 1530 C CA . LYS A 1 185 ? 3.679 14.683 -21.407 1.00 97.12 185 LYS A CA 1
ATOM 1531 C C . LYS A 1 185 ? 4.690 15.367 -20.490 1.00 97.12 185 LYS A C 1
ATOM 1533 O O . LYS A 1 185 ? 4.674 16.592 -20.397 1.00 97.12 185 LYS A O 1
ATOM 1538 N N . LEU A 1 186 ? 5.578 14.602 -19.853 1.00 97.56 186 LEU A N 1
ATOM 1539 C CA . LEU A 1 186 ? 6.617 15.144 -18.968 1.00 97.56 186 LEU A CA 1
ATOM 1540 C C . LEU A 1 186 ? 7.639 15.976 -19.756 1.00 97.56 186 LEU A C 1
ATOM 1542 O O . LEU A 1 186 ? 7.953 17.100 -19.359 1.00 97.56 186 LEU A O 1
ATOM 1546 N N . LEU A 1 187 ? 8.093 15.469 -20.908 1.00 96.94 187 LEU A N 1
ATOM 1547 C CA . LEU A 1 187 ? 8.994 16.178 -21.823 1.00 96.94 187 LEU A CA 1
ATOM 1548 C C . LEU A 1 187 ? 8.435 17.548 -22.220 1.00 96.94 187 LEU A C 1
ATOM 1550 O O . LEU A 1 187 ? 9.120 18.563 -22.080 1.00 96.94 187 LEU A O 1
ATOM 1554 N N . THR A 1 188 ? 7.176 17.594 -22.668 1.00 97.38 188 THR A N 1
ATOM 1555 C CA . THR A 1 188 ? 6.523 18.846 -23.069 1.00 97.38 188 THR A CA 1
ATOM 1556 C C . THR A 1 188 ? 6.282 19.774 -21.879 1.00 97.38 188 THR A C 1
ATOM 1558 O O . THR A 1 188 ? 6.586 20.964 -21.973 1.00 97.38 188 THR A O 1
ATOM 1561 N N . LYS A 1 189 ? 5.776 19.257 -20.750 1.00 97.75 189 LYS A N 1
ATOM 1562 C CA . LYS A 1 189 ? 5.432 20.065 -19.569 1.00 97.75 189 LYS A CA 1
ATOM 1563 C C . LYS A 1 189 ? 6.646 20.783 -18.983 1.00 97.75 189 LYS A C 1
ATOM 1565 O O . LYS A 1 189 ? 6.557 21.964 -18.654 1.00 97.75 189 LYS A O 1
ATOM 1570 N N . TYR A 1 190 ? 7.778 20.089 -18.883 1.00 97.62 190 TYR A N 1
ATOM 1571 C CA . TYR A 1 190 ? 9.004 20.630 -18.290 1.00 97.62 190 TYR A CA 1
ATOM 1572 C C . TYR A 1 190 ? 10.011 21.154 -19.320 1.00 97.62 190 TYR A C 1
ATOM 1574 O O . TYR A 1 190 ? 11.087 21.601 -18.931 1.00 97.62 190 TYR A O 1
ATOM 1582 N N . LYS A 1 191 ? 9.665 21.139 -20.618 1.00 96.75 191 LYS A N 1
ATOM 1583 C CA . LYS A 1 191 ? 10.528 21.581 -21.730 1.00 96.75 191 LYS A CA 1
ATOM 1584 C C . LYS A 1 191 ? 11.914 20.920 -21.694 1.00 96.75 191 LYS A C 1
ATOM 1586 O O . LYS A 1 191 ? 12.933 21.580 -21.886 1.00 96.75 191 LYS A O 1
ATOM 1591 N N . LEU A 1 192 ? 11.945 19.620 -21.408 1.00 96.25 192 LEU A N 1
ATOM 1592 C CA . LEU A 1 192 ? 13.184 18.855 -21.281 1.00 96.25 192 LEU A CA 1
ATOM 1593 C C . LEU A 1 192 ? 13.656 18.363 -22.650 1.00 96.25 192 LEU A C 1
ATOM 1595 O O . LEU A 1 192 ? 12.853 17.956 -23.491 1.00 96.25 192 LEU A O 1
ATOM 1599 N N . THR A 1 193 ? 14.974 18.346 -22.855 1.00 96.31 193 THR A N 1
ATOM 1600 C CA . THR A 1 193 ? 15.557 17.550 -23.938 1.00 96.31 193 THR A CA 1
ATOM 1601 C C . THR A 1 193 ? 15.388 16.069 -23.618 1.00 96.31 193 THR A C 1
ATOM 1603 O O . THR A 1 193 ? 15.283 15.680 -22.451 1.00 96.31 193 THR A O 1
ATOM 1606 N N . ARG A 1 194 ? 15.393 15.220 -24.651 1.00 94.62 194 ARG A N 1
ATOM 1607 C CA . ARG A 1 194 ? 15.261 13.775 -24.449 1.00 94.62 194 ARG A CA 1
ATOM 1608 C C . ARG A 1 194 ? 16.382 13.217 -23.566 1.00 94.62 194 ARG A C 1
ATOM 1610 O O . ARG A 1 194 ? 16.102 12.469 -22.644 1.00 94.62 194 ARG A O 1
ATOM 1617 N N . GLU A 1 195 ? 17.621 13.643 -23.794 1.00 95.88 195 GLU A N 1
ATOM 1618 C CA . GLU A 1 195 ? 18.777 13.233 -22.988 1.00 95.88 195 GLU A CA 1
ATOM 1619 C C . GLU A 1 195 ? 18.626 13.621 -21.512 1.00 95.88 195 GLU A C 1
ATOM 1621 O O . GLU A 1 195 ? 18.843 12.794 -20.628 1.00 95.88 195 GLU A O 1
ATOM 1626 N N . LYS A 1 196 ? 18.187 14.856 -21.228 1.00 95.88 196 LYS A N 1
ATOM 1627 C CA . LYS A 1 196 ? 18.023 15.306 -19.842 1.00 95.88 196 LYS A CA 1
ATOM 1628 C C . LYS A 1 196 ? 16.879 14.590 -19.134 1.00 95.88 196 LYS A C 1
ATOM 1630 O O . LYS A 1 196 ? 16.973 14.315 -17.941 1.00 95.88 196 LYS A O 1
ATOM 1635 N N . PHE A 1 197 ? 15.815 14.273 -19.868 1.00 96.88 197 PHE A N 1
ATOM 1636 C CA . PHE A 1 197 ? 14.731 13.443 -19.361 1.00 96.88 197 PHE A CA 1
ATOM 1637 C C . PHE A 1 197 ? 15.226 12.046 -18.972 1.00 96.88 197 PHE A C 1
ATOM 1639 O O . PHE A 1 197 ? 14.970 11.623 -17.850 1.00 96.88 197 PHE A O 1
ATOM 1646 N N . GLU A 1 198 ? 15.989 11.371 -19.837 1.00 96.19 198 GLU A N 1
ATOM 1647 C CA . GLU A 1 198 ? 16.567 10.058 -19.515 1.00 96.19 198 GLU A CA 1
ATOM 1648 C C . GLU A 1 198 ? 17.470 10.112 -18.281 1.00 96.19 198 GLU A C 1
ATOM 1650 O O . GLU A 1 198 ? 17.391 9.239 -17.424 1.00 96.19 198 GLU A O 1
ATOM 1655 N N . GLU A 1 199 ? 18.294 11.155 -18.149 1.00 96.06 199 GLU A N 1
ATOM 1656 C CA . GLU A 1 199 ? 19.153 11.347 -16.975 1.00 96.06 199 GLU A CA 1
ATOM 1657 C C . GLU A 1 199 ? 18.327 11.477 -15.686 1.00 96.06 199 GLU A C 1
ATOM 1659 O O . GLU A 1 199 ? 18.655 10.868 -14.666 1.00 96.06 199 GLU A O 1
ATOM 1664 N N . TYR A 1 200 ? 17.230 12.238 -15.736 1.00 96.94 200 TYR A N 1
ATOM 1665 C CA . TYR A 1 200 ? 16.318 12.415 -14.608 1.00 96.94 200 TYR A CA 1
ATOM 1666 C C . TYR A 1 200 ? 15.579 11.132 -14.247 1.00 96.94 200 TYR A C 1
ATOM 1668 O O . TYR A 1 200 ? 15.553 10.770 -13.072 1.00 96.94 200 TYR A O 1
ATOM 1676 N N . ILE A 1 201 ? 15.017 10.418 -15.223 1.00 96.62 201 ILE A N 1
ATOM 1677 C CA . ILE A 1 201 ? 14.308 9.167 -14.944 1.00 96.62 201 ILE A CA 1
ATOM 1678 C C . ILE A 1 201 ? 15.271 8.086 -14.453 1.00 96.62 201 ILE A C 1
ATOM 1680 O O . ILE A 1 201 ? 14.960 7.403 -13.485 1.00 96.62 201 ILE A O 1
ATOM 1684 N N . LEU A 1 202 ? 16.472 7.988 -15.025 1.00 95.81 202 LEU A N 1
ATOM 1685 C CA . LEU A 1 202 ? 17.510 7.074 -14.551 1.00 95.81 202 LEU A CA 1
ATOM 1686 C C . LEU A 1 202 ? 17.888 7.354 -13.090 1.00 95.81 202 LEU A C 1
ATOM 1688 O O . LEU A 1 202 ? 18.044 6.430 -12.294 1.00 95.81 202 LEU A O 1
ATOM 1692 N N . LEU A 1 203 ? 18.015 8.630 -12.712 1.00 95.81 203 LEU A N 1
ATOM 1693 C CA . LEU A 1 203 ? 18.259 9.000 -11.321 1.00 95.81 203 LEU A CA 1
ATOM 1694 C C . LEU A 1 203 ? 17.095 8.580 -10.412 1.00 95.81 203 LEU A C 1
ATOM 1696 O O . LEU A 1 203 ? 17.338 8.074 -9.317 1.00 95.81 203 LEU A O 1
ATOM 1700 N N . LEU A 1 204 ? 15.849 8.776 -10.850 1.00 96.88 204 LEU A N 1
ATOM 1701 C CA . LEU A 1 204 ? 14.652 8.377 -10.105 1.00 96.88 204 LEU A CA 1
ATOM 1702 C C . LEU A 1 204 ? 14.513 6.852 -9.983 1.00 96.88 204 LEU A C 1
ATOM 1704 O O . LEU A 1 204 ? 14.112 6.377 -8.923 1.00 96.88 204 LEU A O 1
ATOM 1708 N N . GLU A 1 205 ? 14.909 6.089 -11.003 1.00 96.06 205 GLU A N 1
ATOM 1709 C CA . GLU A 1 205 ? 14.966 4.621 -10.983 1.00 96.06 205 GLU A CA 1
ATOM 1710 C C . GLU A 1 205 ? 15.917 4.107 -9.898 1.00 96.06 205 GLU A C 1
ATOM 1712 O O . GLU A 1 205 ? 15.535 3.242 -9.111 1.00 96.06 205 GLU A O 1
ATOM 1717 N N . TYR A 1 206 ? 17.117 4.686 -9.772 1.00 95.88 206 TYR A N 1
ATOM 1718 C CA . TYR A 1 206 ? 18.031 4.330 -8.677 1.00 95.88 206 TYR A CA 1
ATOM 1719 C C . TYR A 1 206 ? 17.521 4.779 -7.302 1.00 95.88 206 TYR A C 1
ATOM 1721 O O . TYR A 1 206 ? 17.842 4.164 -6.296 1.00 95.88 206 TYR A O 1
ATOM 1729 N N . HIS A 1 207 ? 16.689 5.817 -7.220 1.00 95.62 207 HIS A N 1
ATOM 1730 C CA . HIS A 1 207 ? 15.996 6.145 -5.968 1.00 95.62 207 HIS A CA 1
ATOM 1731 C C . HIS A 1 207 ? 14.745 5.280 -5.735 1.00 95.62 207 HIS A C 1
ATOM 1733 O O . HIS A 1 207 ? 14.030 5.506 -4.758 1.00 95.62 207 HIS A O 1
ATOM 1739 N N . PHE A 1 208 ? 14.480 4.300 -6.604 1.00 96.12 208 PHE A N 1
ATOM 1740 C CA . PHE A 1 208 ? 13.294 3.444 -6.610 1.00 96.12 208 PHE A CA 1
ATOM 1741 C C . PHE A 1 208 ? 11.979 4.209 -6.709 1.00 96.12 208 PHE A C 1
ATOM 1743 O O . PHE A 1 208 ? 10.973 3.737 -6.201 1.00 96.12 208 PHE A O 1
ATOM 1750 N N . VAL A 1 209 ? 11.956 5.395 -7.314 1.00 96.75 209 VAL A N 1
ATOM 1751 C CA . VAL A 1 209 ? 10.755 6.243 -7.348 1.00 96.75 209 VAL A CA 1
ATOM 1752 C C . VAL A 1 209 ? 9.819 5.863 -8.491 1.00 96.75 209 VAL A C 1
ATOM 1754 O O . VAL A 1 209 ? 8.604 5.801 -8.310 1.00 96.75 209 VAL A O 1
ATOM 1757 N N . CYS A 1 210 ? 10.385 5.627 -9.671 1.00 97.00 210 CYS A N 1
ATOM 1758 C CA . CYS A 1 210 ? 9.657 5.237 -10.869 1.00 97.00 210 CYS A CA 1
ATOM 1759 C C . CYS A 1 210 ? 10.545 4.424 -11.810 1.00 97.00 210 CYS A C 1
ATOM 1761 O O . CYS A 1 210 ? 11.748 4.311 -11.591 1.00 97.00 210 CYS A O 1
ATOM 1763 N N . CYS A 1 211 ? 9.936 3.849 -12.838 1.00 96.25 211 CYS A N 1
ATOM 1764 C CA . CYS A 1 211 ? 10.569 3.083 -13.897 1.00 96.25 211 CYS A CA 1
ATOM 1765 C C . CYS A 1 211 ? 9.938 3.438 -15.242 1.00 96.25 211 CYS A C 1
ATOM 1767 O O . CYS A 1 211 ? 8.769 3.832 -15.313 1.00 96.25 211 CYS A O 1
ATOM 1769 N N . ILE A 1 212 ? 10.717 3.265 -16.308 1.00 94.19 212 ILE A N 1
ATOM 1770 C CA . ILE A 1 212 ? 10.206 3.287 -17.679 1.00 94.19 212 ILE A CA 1
ATOM 1771 C C . ILE A 1 212 ? 9.691 1.899 -18.059 1.00 94.19 212 ILE A C 1
ATOM 1773 O O . ILE A 1 212 ? 10.409 0.908 -17.909 1.00 94.19 212 ILE A O 1
ATOM 1777 N N . ARG A 1 213 ? 8.492 1.854 -18.642 1.00 93.06 213 ARG A N 1
ATOM 1778 C CA . ARG A 1 213 ? 7.989 0.706 -19.405 1.00 93.06 213 ARG A CA 1
ATOM 1779 C C . ARG A 1 213 ? 7.361 1.155 -20.719 1.00 93.06 213 ARG A C 1
ATOM 1781 O O . ARG A 1 213 ? 7.038 2.336 -20.872 1.00 93.06 213 ARG A O 1
ATOM 1788 N N . TYR A 1 214 ? 7.148 0.220 -21.636 1.00 93.44 214 TYR A N 1
ATOM 1789 C CA . TYR A 1 214 ? 6.473 0.492 -22.899 1.00 93.44 214 TYR A CA 1
ATOM 1790 C C . TYR A 1 214 ? 5.132 -0.239 -22.950 1.00 93.44 214 TYR A C 1
ATOM 1792 O O . TYR A 1 214 ? 5.038 -1.407 -22.603 1.00 93.44 214 TYR A O 1
ATOM 1800 N N . GLU A 1 215 ? 4.082 0.465 -23.363 1.00 92.12 215 GLU A N 1
ATOM 1801 C CA . GLU A 1 215 ? 2.754 -0.114 -23.585 1.00 92.12 215 GLU A CA 1
ATOM 1802 C C . GLU A 1 215 ? 2.473 -0.110 -25.094 1.00 92.12 215 GLU A C 1
ATOM 1804 O O . GLU A 1 215 ? 2.597 0.934 -25.743 1.00 92.12 215 GLU A O 1
ATOM 1809 N N . ASN A 1 216 ? 2.126 -1.267 -25.666 1.00 87.75 216 ASN A N 1
ATOM 1810 C CA . ASN A 1 216 ? 1.771 -1.370 -27.080 1.00 87.75 216 ASN A CA 1
ATOM 1811 C C . ASN A 1 216 ? 0.323 -0.904 -27.284 1.00 87.75 216 ASN A C 1
ATOM 1813 O O . ASN A 1 216 ? -0.623 -1.508 -26.780 1.00 87.75 216 ASN A O 1
ATOM 1817 N N . ILE A 1 217 ? 0.138 0.196 -28.015 1.00 85.38 217 ILE A N 1
ATOM 1818 C CA . ILE A 1 217 ? -1.180 0.724 -28.365 1.00 85.38 217 ILE A CA 1
ATOM 1819 C C . ILE A 1 217 ? -1.220 0.895 -29.880 1.00 85.38 217 ILE A C 1
ATOM 1821 O O . ILE A 1 217 ? -0.572 1.784 -30.423 1.00 85.38 217 ILE A O 1
ATOM 1825 N N . LYS A 1 218 ? -2.038 0.082 -30.562 1.00 81.88 218 LYS A N 1
ATOM 1826 C CA . LYS A 1 218 ? -2.216 0.124 -32.028 1.00 81.88 218 LYS A CA 1
ATOM 1827 C C . LYS A 1 218 ? -0.890 -0.038 -32.794 1.00 81.88 218 LYS A C 1
ATOM 1829 O O . LYS A 1 218 ? -0.578 0.782 -33.657 1.00 81.88 218 LYS A O 1
ATOM 1834 N N . ASP A 1 219 ? -0.122 -1.074 -32.458 1.00 79.69 219 ASP A N 1
ATOM 1835 C CA . ASP A 1 219 ? 1.179 -1.399 -33.067 1.00 79.69 219 ASP A CA 1
ATOM 1836 C C . ASP A 1 219 ? 2.258 -0.322 -32.866 1.00 79.69 219 ASP A C 1
ATOM 1838 O O . ASP A 1 219 ? 3.189 -0.174 -33.666 1.00 79.69 219 ASP A O 1
ATOM 1842 N N . GLN A 1 220 ? 2.147 0.453 -31.786 1.00 85.88 220 GLN A N 1
ATOM 1843 C CA . GLN A 1 220 ? 3.135 1.453 -31.397 1.00 85.88 220 GLN A CA 1
ATOM 1844 C C . GLN A 1 220 ? 3.469 1.332 -29.919 1.00 85.88 220 GLN A C 1
ATOM 1846 O O . GLN A 1 220 ? 2.590 1.304 -29.060 1.00 85.88 220 GLN A O 1
ATOM 1851 N N . TRP A 1 221 ? 4.766 1.311 -29.627 1.00 90.62 221 TRP A N 1
ATOM 1852 C CA . TRP A 1 221 ? 5.270 1.334 -28.264 1.00 90.62 221 TRP A CA 1
ATOM 1853 C C . TRP A 1 221 ? 5.213 2.751 -27.710 1.00 90.62 221 TRP A C 1
ATOM 1855 O O . TRP A 1 221 ? 5.888 3.662 -28.195 1.00 90.62 221 TRP A O 1
ATOM 1865 N N . HIS A 1 222 ? 4.409 2.934 -26.671 1.00 92.19 222 HIS A N 1
ATOM 1866 C CA . HIS A 1 222 ? 4.314 4.186 -25.942 1.00 92.19 222 HIS A CA 1
ATOM 1867 C C . HIS A 1 222 ? 5.082 4.090 -24.638 1.00 92.19 222 HIS A C 1
ATOM 1869 O O . HIS A 1 222 ? 4.807 3.237 -23.801 1.00 92.19 222 HIS A O 1
ATOM 1875 N N . GLU A 1 223 ? 6.021 5.008 -24.447 1.00 94.88 223 GLU A N 1
ATOM 1876 C CA . GLU A 1 223 ? 6.795 5.071 -23.219 1.00 94.88 223 GLU A CA 1
ATOM 1877 C C . GLU A 1 223 ? 5.990 5.684 -22.069 1.00 94.88 223 GLU A C 1
ATOM 1879 O O . GLU A 1 223 ? 5.519 6.828 -22.151 1.00 94.88 223 GLU A O 1
ATOM 1884 N N . ILE A 1 224 ? 5.875 4.923 -20.985 1.00 95.94 224 ILE A N 1
ATOM 1885 C CA . ILE A 1 224 ? 5.150 5.273 -19.771 1.00 95.94 224 ILE A CA 1
ATOM 1886 C C . ILE A 1 224 ? 6.119 5.274 -18.589 1.00 95.94 224 ILE A C 1
ATOM 1888 O O . ILE A 1 224 ? 6.893 4.338 -18.392 1.00 95.94 224 ILE A O 1
ATOM 1892 N N . VAL A 1 225 ? 6.023 6.315 -17.767 1.00 97.56 225 VAL A N 1
ATOM 1893 C CA . VAL A 1 225 ? 6.669 6.402 -16.460 1.00 97.56 225 VAL A CA 1
ATOM 1894 C C . VAL A 1 225 ? 5.645 6.036 -15.390 1.00 97.56 225 VAL A C 1
ATOM 1896 O O . VAL A 1 225 ? 4.567 6.636 -15.323 1.00 97.56 225 VAL A O 1
ATOM 1899 N N . SER A 1 226 ? 5.977 5.059 -14.552 1.00 97.31 226 SER A N 1
ATOM 1900 C CA . SER A 1 226 ? 5.158 4.642 -13.408 1.00 97.31 226 SER A CA 1
ATOM 1901 C C . SER A 1 226 ? 6.036 4.132 -12.266 1.00 97.31 226 SER A C 1
ATOM 1903 O O . SER A 1 226 ? 7.201 3.814 -12.502 1.00 97.31 226 SER A O 1
ATOM 1905 N N . PRO A 1 227 ? 5.525 4.013 -11.031 1.00 97.81 227 PRO A N 1
ATOM 1906 C CA . PRO A 1 227 ? 6.233 3.295 -9.978 1.00 97.81 227 PRO A CA 1
ATOM 1907 C C . PRO A 1 227 ? 6.504 1.829 -10.347 1.00 97.81 227 PRO A C 1
ATOM 1909 O O . PRO A 1 227 ? 5.888 1.290 -11.272 1.00 97.81 227 PRO A O 1
ATOM 1912 N N . PHE A 1 228 ? 7.418 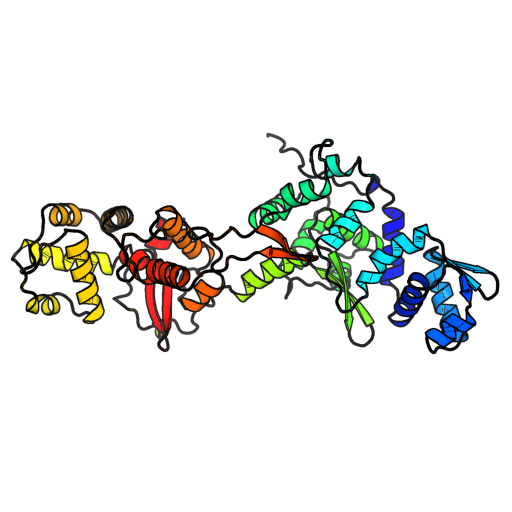1.192 -9.613 1.00 96.44 228 PHE A N 1
ATOM 1913 C CA . PHE A 1 228 ? 7.661 -0.246 -9.737 1.00 96.44 228 PHE A CA 1
ATOM 1914 C C . PHE A 1 228 ? 6.440 -1.053 -9.267 1.00 96.44 228 PHE A C 1
ATOM 1916 O O . PHE A 1 228 ? 5.632 -0.572 -8.465 1.00 96.44 228 PHE A O 1
ATOM 1923 N N . GLN A 1 229 ? 6.304 -2.274 -9.778 1.00 95.62 229 GLN A N 1
ATOM 1924 C CA . GLN A 1 229 ? 5.060 -3.036 -9.750 1.00 95.62 229 GLN A CA 1
ATOM 1925 C C . GLN A 1 229 ? 4.536 -3.294 -8.338 1.00 95.62 229 GLN A C 1
ATOM 1927 O O . GLN A 1 229 ? 3.367 -3.050 -8.066 1.00 95.62 229 GLN A O 1
ATOM 1932 N N . GLU A 1 230 ? 5.384 -3.740 -7.412 1.00 96.81 230 GLU A N 1
ATOM 1933 C CA . GLU A 1 230 ? 4.934 -4.106 -6.070 1.00 96.81 230 GLU A CA 1
ATOM 1934 C C . GLU A 1 230 ? 4.380 -2.894 -5.319 1.00 96.81 230 GLU A C 1
ATOM 1936 O O . GLU A 1 230 ? 3.376 -3.005 -4.614 1.00 96.81 230 GLU A O 1
ATOM 1941 N N . TRP A 1 231 ? 4.998 -1.723 -5.491 1.00 97.38 231 TRP A N 1
ATOM 1942 C CA . TRP A 1 231 ? 4.463 -0.492 -4.925 1.00 97.38 231 TRP A CA 1
ATOM 1943 C C . TRP A 1 231 ? 3.188 -0.043 -5.626 1.00 97.38 231 TRP A C 1
ATOM 1945 O O . TRP A 1 231 ? 2.232 0.329 -4.946 1.00 97.38 231 TRP A O 1
ATOM 1955 N N . LEU A 1 232 ? 3.154 -0.123 -6.960 1.00 96.56 232 LEU A N 1
ATOM 1956 C CA . LEU A 1 232 ? 1.984 0.202 -7.768 1.00 96.56 232 LEU A CA 1
ATOM 1957 C C . LEU A 1 232 ? 0.760 -0.628 -7.348 1.00 96.56 232 LEU A C 1
ATOM 1959 O O . LEU A 1 232 ? -0.321 -0.073 -7.150 1.00 96.56 232 LEU A O 1
ATOM 1963 N N . ASP A 1 233 ? 0.930 -1.934 -7.149 1.00 95.62 233 ASP A N 1
ATOM 1964 C CA . ASP A 1 233 ? -0.117 -2.838 -6.666 1.00 95.62 233 ASP A CA 1
ATOM 1965 C C . ASP A 1 233 ? -0.635 -2.412 -5.289 1.00 95.62 233 ASP A C 1
ATOM 1967 O O . ASP A 1 233 ? -1.847 -2.363 -5.059 1.00 95.62 233 ASP A O 1
ATOM 1971 N N . TYR A 1 234 ? 0.275 -2.061 -4.376 1.00 96.19 234 TYR A N 1
ATOM 1972 C CA . TYR A 1 234 ? -0.081 -1.633 -3.026 1.00 96.19 234 TYR A CA 1
ATOM 1973 C C . TYR A 1 234 ? -0.875 -0.316 -3.019 1.00 96.19 234 TYR A C 1
ATOM 1975 O O . TYR A 1 234 ? -1.935 -0.237 -2.394 1.00 96.19 234 TYR A O 1
ATOM 1983 N N . ILE A 1 235 ? -0.413 0.715 -3.732 1.00 95.75 235 ILE A N 1
ATOM 1984 C CA . ILE A 1 235 ? -1.121 2.005 -3.779 1.00 95.75 235 ILE A CA 1
ATOM 1985 C C . ILE A 1 235 ? -2.448 1.898 -4.540 1.00 95.75 235 ILE A C 1
ATOM 1987 O O . ILE A 1 235 ? -3.433 2.517 -4.139 1.00 95.75 235 ILE A O 1
ATOM 1991 N N . ASN A 1 236 ? -2.525 1.060 -5.580 1.00 95.25 236 ASN A N 1
ATOM 1992 C CA . ASN A 1 236 ? -3.787 0.760 -6.254 1.00 95.25 236 ASN A CA 1
ATOM 1993 C C . ASN A 1 236 ? -4.761 0.044 -5.315 1.00 95.25 236 ASN A C 1
ATOM 1995 O O . ASN A 1 236 ? -5.942 0.385 -5.293 1.00 95.25 236 ASN A O 1
ATOM 1999 N N . PHE A 1 237 ? -4.292 -0.908 -4.502 1.00 95.06 237 PHE A N 1
ATOM 2000 C CA . PHE A 1 237 ? -5.117 -1.522 -3.463 1.00 95.06 237 PHE A CA 1
ATOM 2001 C C . PHE A 1 237 ? -5.667 -0.469 -2.492 1.00 95.06 237 PHE A C 1
ATOM 2003 O O . PHE A 1 237 ? -6.858 -0.485 -2.181 1.00 95.06 237 PHE A O 1
ATOM 2010 N N . GLU A 1 238 ? -4.847 0.478 -2.034 1.00 92.94 238 GLU A N 1
ATOM 2011 C CA . GLU A 1 238 ? -5.312 1.528 -1.124 1.00 92.94 238 GLU A CA 1
ATOM 2012 C C . GLU A 1 238 ? -6.368 2.439 -1.749 1.00 92.94 238 GLU A C 1
ATOM 2014 O O . GLU A 1 238 ? -7.365 2.737 -1.091 1.00 92.94 238 GLU A O 1
ATOM 2019 N N . VAL A 1 239 ? -6.177 2.849 -3.006 1.00 92.56 239 VAL A N 1
ATOM 2020 C CA . VAL A 1 239 ? -7.150 3.670 -3.741 1.00 92.56 239 VAL A CA 1
ATOM 2021 C C . VAL A 1 239 ? -8.451 2.898 -3.959 1.00 92.56 239 VAL A C 1
ATOM 2023 O O . VAL A 1 239 ? -9.520 3.400 -3.620 1.00 92.56 239 VAL A O 1
ATOM 2026 N N . ASN A 1 240 ? -8.368 1.659 -4.447 1.00 94.00 240 ASN A N 1
ATOM 2027 C CA . ASN A 1 240 ? -9.533 0.847 -4.813 1.00 94.00 240 ASN A CA 1
ATOM 2028 C C . ASN A 1 240 ? -10.325 0.329 -3.605 1.00 94.00 240 ASN A C 1
ATOM 2030 O O . ASN A 1 240 ? -11.491 -0.037 -3.739 1.00 94.00 240 ASN A O 1
ATOM 2034 N N . THR A 1 241 ? -9.705 0.272 -2.426 1.00 94.44 241 THR A N 1
ATOM 2035 C CA . THR A 1 241 ? -10.375 -0.133 -1.180 1.00 94.44 241 THR A CA 1
ATOM 2036 C C . THR A 1 241 ? -10.737 1.041 -0.284 1.00 94.44 241 THR A C 1
ATOM 2038 O O . THR A 1 241 ? -11.263 0.832 0.814 1.00 94.44 241 THR A O 1
ATOM 2041 N N . LYS A 1 242 ? -10.436 2.279 -0.695 1.00 93.38 242 LYS A N 1
ATOM 2042 C CA . LYS A 1 242 ? -10.795 3.469 0.070 1.00 93.38 242 LYS A CA 1
ATOM 2043 C C . LYS A 1 242 ? -12.324 3.532 0.215 1.00 93.38 242 LYS A C 1
ATOM 2045 O O . LYS A 1 242 ? -13.017 3.479 -0.797 1.00 93.38 242 LYS A O 1
ATOM 2050 N N . PRO A 1 243 ? -12.867 3.644 1.440 1.00 94.12 243 PRO A N 1
ATOM 2051 C CA . PRO A 1 243 ? -14.313 3.671 1.629 1.00 94.12 243 PRO A CA 1
ATOM 2052 C C . PRO A 1 243 ? -14.921 4.917 0.981 1.00 94.12 243 PRO A C 1
ATOM 2054 O O . PRO A 1 243 ? -14.478 6.036 1.250 1.00 94.12 243 PRO A O 1
ATOM 2057 N N . GLU A 1 244 ? -15.938 4.727 0.144 1.00 92.69 244 GLU A N 1
ATOM 2058 C CA . GLU A 1 244 ? -16.647 5.834 -0.494 1.00 92.69 244 GLU A CA 1
ATOM 2059 C C . GLU A 1 244 ? -17.747 6.396 0.424 1.00 92.69 244 GLU A C 1
ATOM 2061 O O . GLU A 1 244 ? -18.509 5.624 1.020 1.00 92.69 244 GLU A O 1
ATOM 2066 N N . PRO A 1 245 ? -17.881 7.732 0.520 1.00 95.75 245 PRO A N 1
ATOM 2067 C CA . PRO A 1 245 ? -19.008 8.363 1.195 1.00 95.75 245 PRO A CA 1
ATOM 2068 C C . PRO A 1 245 ? -20.363 7.952 0.607 1.00 95.75 245 PRO A C 1
ATOM 2070 O O . PRO A 1 245 ? -20.568 7.934 -0.611 1.00 95.75 245 PRO A O 1
ATOM 2073 N N . ILE A 1 246 ? -21.343 7.703 1.475 1.00 95.44 246 ILE A N 1
ATOM 2074 C CA . ILE A 1 246 ? -22.735 7.503 1.068 1.00 95.44 246 ILE A CA 1
ATOM 2075 C C . ILE A 1 246 ? -23.272 8.813 0.474 1.00 95.44 246 ILE A C 1
ATOM 2077 O O . ILE A 1 246 ? -23.421 9.811 1.174 1.00 95.44 246 ILE A O 1
ATOM 2081 N N . LYS A 1 247 ? -23.629 8.791 -0.819 1.00 92.56 247 LYS A N 1
ATOM 2082 C CA . LYS A 1 247 ? -24.074 9.972 -1.592 1.00 92.56 247 LYS A CA 1
ATOM 2083 C C . LYS A 1 247 ? -25.257 10.730 -0.984 1.00 92.56 247 LYS A C 1
ATOM 2085 O O . LYS A 1 247 ? -25.352 11.940 -1.154 1.00 92.56 247 LYS A O 1
ATOM 2090 N N . ASN A 1 248 ? -26.169 10.029 -0.307 1.00 90.81 248 ASN A N 1
ATOM 2091 C CA . ASN A 1 248 ? -27.290 10.640 0.405 1.00 90.81 248 ASN A CA 1
ATOM 2092 C C . ASN A 1 248 ? -27.200 10.333 1.909 1.00 90.81 248 ASN A C 1
ATOM 2094 O O . ASN A 1 248 ? -27.831 9.393 2.384 1.00 90.81 248 ASN A O 1
ATOM 2098 N N . PRO A 1 249 ? -26.451 11.123 2.694 1.00 87.94 249 PRO A N 1
ATOM 2099 C CA . PRO A 1 249 ? -26.324 10.895 4.133 1.00 87.94 249 PRO A CA 1
ATOM 2100 C C . PRO A 1 249 ? -27.659 10.964 4.886 1.00 87.94 249 PRO A C 1
ATOM 2102 O O . PRO A 1 249 ? -27.807 10.361 5.944 1.00 87.94 249 PRO A O 1
ATOM 2105 N N . LYS A 1 250 ? -28.653 11.688 4.349 1.00 88.44 250 LYS A N 1
ATOM 2106 C CA . LYS A 1 250 ? -29.963 11.872 4.993 1.00 88.44 250 LYS A CA 1
ATOM 2107 C C . LYS A 1 250 ? -30.848 10.626 4.941 1.00 88.44 250 LYS A C 1
ATOM 2109 O O . LYS A 1 250 ? -31.797 10.552 5.711 1.00 88.44 250 LYS A O 1
ATOM 2114 N N . SER A 1 251 ? -30.569 9.670 4.050 1.00 91.56 251 SER A N 1
ATOM 2115 C CA . SER A 1 251 ? -31.300 8.396 3.993 1.00 91.56 251 SER A CA 1
ATOM 2116 C C . SER A 1 251 ? -30.755 7.342 4.957 1.00 91.56 251 SER A C 1
ATOM 2118 O O . SER A 1 251 ? -31.274 6.227 4.990 1.00 91.56 251 SER A O 1
ATOM 2120 N N . VAL A 1 252 ? -29.710 7.658 5.725 1.00 92.06 252 VAL A N 1
ATOM 2121 C CA . VAL A 1 252 ? -29.185 6.766 6.760 1.00 92.06 252 VAL A CA 1
ATOM 2122 C C . VAL A 1 252 ? -30.162 6.716 7.936 1.00 92.06 252 VAL A C 1
ATOM 2124 O O . VAL A 1 252 ? -30.439 7.727 8.579 1.00 92.06 252 VAL A O 1
ATOM 2127 N N . ASN A 1 253 ? -30.637 5.515 8.257 1.00 90.81 253 ASN A N 1
ATOM 2128 C CA . ASN A 1 253 ? -31.410 5.239 9.461 1.00 90.81 253 ASN A CA 1
ATOM 2129 C C . ASN A 1 253 ? -30.441 5.063 10.631 1.00 90.81 253 ASN A C 1
ATOM 2131 O O . ASN A 1 253 ? -29.858 3.994 10.819 1.00 90.81 253 ASN A O 1
ATOM 2135 N N . ILE A 1 254 ? -30.230 6.133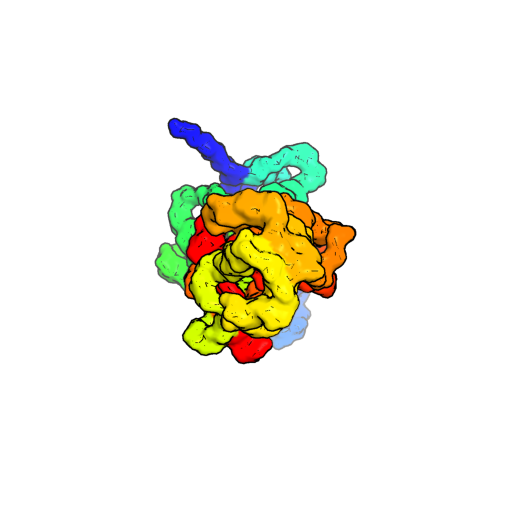 11.385 1.00 90.00 254 ILE A N 1
ATOM 2136 C CA . ILE A 1 254 ? -29.276 6.169 12.496 1.00 90.00 254 ILE A CA 1
ATOM 2137 C C . ILE A 1 254 ? -29.780 5.263 13.631 1.00 90.00 254 ILE A C 1
ATOM 2139 O O . ILE A 1 254 ? -30.957 5.318 13.983 1.00 90.00 254 ILE A O 1
ATOM 2143 N N . THR A 1 255 ? -28.903 4.424 14.194 1.00 82.88 255 THR A N 1
ATOM 2144 C CA . THR A 1 255 ? -29.273 3.397 15.190 1.00 82.88 255 THR A CA 1
ATOM 2145 C C . THR A 1 255 ? -29.893 4.005 16.447 1.00 82.88 255 THR A C 1
ATOM 2147 O O . THR A 1 255 ? -30.862 3.483 16.994 1.00 82.88 255 THR A O 1
ATOM 2150 N N . VAL A 1 256 ? -29.311 5.111 16.906 1.00 80.50 256 VAL A N 1
ATOM 2151 C CA . VAL A 1 256 ? -29.755 5.923 18.041 1.00 80.50 256 VAL A CA 1
ATOM 2152 C C . VAL A 1 256 ? -29.451 7.369 17.688 1.00 80.50 256 VAL A C 1
ATOM 2154 O O . VAL A 1 256 ? -28.474 7.600 16.976 1.00 80.50 256 VAL A O 1
ATOM 2157 N N . ASP A 1 257 ? -30.277 8.314 18.154 1.00 71.75 257 ASP A N 1
ATOM 2158 C CA . ASP A 1 257 ? -30.146 9.765 17.971 1.00 71.75 257 ASP A CA 1
ATOM 2159 C C . ASP A 1 257 ? -28.680 10.173 17.744 1.00 71.75 257 ASP A C 1
ATOM 2161 O O . ASP A 1 257 ? -27.818 9.776 18.525 1.00 71.75 257 ASP A O 1
ATOM 2165 N N . SER A 1 258 ? -28.395 10.958 16.696 1.00 64.75 258 SER A N 1
ATOM 2166 C CA . SER A 1 258 ? -27.056 11.215 16.121 1.00 64.75 258 SER A CA 1
ATOM 2167 C C . SER A 1 258 ? -26.067 11.995 17.009 1.00 64.75 258 SER A C 1
ATOM 2169 O O . SER A 1 258 ? -25.259 12.792 16.527 1.00 64.75 258 SER A O 1
ATOM 2171 N N . LYS A 1 259 ? -26.162 11.837 18.322 1.00 74.69 259 LYS A N 1
ATOM 2172 C CA . LYS A 1 259 ? -25.361 12.489 19.341 1.00 74.69 259 LYS A CA 1
ATOM 2173 C C . LYS A 1 259 ? -24.169 11.596 19.671 1.00 74.69 259 LYS A C 1
ATOM 2175 O O . LYS A 1 259 ? -24.301 10.387 19.849 1.00 74.69 259 LYS A O 1
ATOM 2180 N N . GLN A 1 260 ? -22.996 12.208 19.808 1.00 85.62 260 GLN A N 1
ATOM 2181 C CA . GLN A 1 260 ? -21.864 11.549 20.461 1.00 85.62 260 GLN A CA 1
ATOM 2182 C C . GLN A 1 260 ? -22.287 11.040 21.848 1.00 85.62 260 GLN A C 1
ATOM 2184 O O . GLN A 1 260 ? -23.124 11.669 22.495 1.00 85.62 260 GLN A O 1
ATOM 2189 N N . PHE A 1 261 ? -21.709 9.926 22.299 1.00 93.50 261 PHE A N 1
ATOM 2190 C CA . PHE A 1 261 ? -22.024 9.307 23.594 1.00 93.50 261 PHE A CA 1
ATOM 2191 C C . PHE A 1 261 ? -23.488 8.875 23.786 1.00 93.50 261 PHE A C 1
ATOM 2193 O O . PHE A 1 261 ? -23.912 8.699 24.925 1.00 93.50 261 PHE A O 1
ATOM 2200 N N . ALA A 1 262 ? -24.261 8.668 22.711 1.00 92.50 262 ALA A N 1
ATOM 2201 C CA . ALA A 1 262 ? -25.656 8.227 22.808 1.00 92.50 262 ALA A CA 1
ATOM 2202 C C . ALA A 1 262 ? -25.830 7.007 23.734 1.00 92.50 262 ALA A C 1
ATOM 2204 O O . ALA A 1 262 ? -26.660 7.034 24.638 1.00 92.50 262 ALA A O 1
ATOM 2205 N N . PHE A 1 263 ? -24.972 5.991 23.586 1.00 94.75 263 PHE A N 1
ATOM 2206 C CA . PHE A 1 263 ? -24.990 4.803 24.442 1.00 94.75 263 PHE A CA 1
ATOM 2207 C C . PHE A 1 263 ? -24.755 5.121 25.924 1.00 94.75 263 PHE A C 1
ATOM 2209 O O . PHE A 1 263 ? -25.511 4.687 26.790 1.00 94.75 263 PHE A O 1
ATOM 2216 N N . ILE A 1 264 ? -23.754 5.949 26.221 1.00 95.44 264 ILE A N 1
ATOM 2217 C CA . ILE A 1 264 ? -23.437 6.383 27.586 1.00 95.44 264 ILE A CA 1
ATOM 2218 C C . ILE A 1 264 ? -24.601 7.176 28.193 1.00 95.44 264 ILE A C 1
ATOM 2220 O O . ILE A 1 264 ? -24.941 6.967 29.356 1.00 95.44 264 ILE A O 1
ATOM 2224 N N . PHE A 1 265 ? -25.246 8.064 27.435 1.00 95.06 265 PHE A N 1
ATOM 2225 C CA . PHE A 1 265 ? -26.399 8.823 27.929 1.00 95.06 265 PHE A CA 1
ATOM 2226 C C . PHE A 1 265 ? -27.604 7.931 28.240 1.00 95.06 265 PHE A C 1
ATOM 2228 O O . PHE A 1 265 ? -28.273 8.127 29.262 1.00 95.06 265 PHE A O 1
ATOM 2235 N N . ASP A 1 266 ? -27.845 6.915 27.418 1.00 94.69 266 ASP A N 1
ATOM 2236 C CA . ASP A 1 266 ? -28.902 5.940 27.664 1.00 94.69 266 ASP A CA 1
ATOM 2237 C C . ASP A 1 266 ? -28.563 5.078 28.906 1.00 94.69 266 ASP A C 1
ATOM 2239 O O . ASP A 1 266 ? -29.415 4.907 29.786 1.00 94.69 266 ASP A O 1
ATOM 2243 N N . MET A 1 267 ? -27.296 4.668 29.095 1.00 95.56 267 MET A N 1
ATOM 2244 C CA . MET A 1 267 ? -26.824 4.015 30.334 1.00 95.56 267 MET A CA 1
ATOM 2245 C C . MET A 1 267 ? -27.053 4.897 31.568 1.00 95.56 267 MET A C 1
ATOM 2247 O O . MET A 1 267 ? -27.574 4.435 32.586 1.00 95.56 267 MET A O 1
ATOM 2251 N N . GLN A 1 268 ? -26.696 6.184 31.493 1.00 95.81 268 GLN A N 1
ATOM 2252 C CA . GLN A 1 268 ? -26.908 7.138 32.585 1.00 95.81 268 GLN A CA 1
ATOM 2253 C C . GLN A 1 268 ? -28.388 7.267 32.951 1.00 95.81 268 GLN A C 1
ATOM 2255 O O . GLN A 1 268 ? -28.714 7.417 34.129 1.00 95.81 268 GLN A O 1
ATOM 2260 N N . THR A 1 269 ? -29.279 7.242 31.960 1.00 94.69 269 THR A N 1
ATOM 2261 C CA . THR A 1 269 ? -30.727 7.352 32.174 1.00 94.69 269 THR A CA 1
ATOM 2262 C C . THR A 1 269 ? -31.236 6.181 33.007 1.00 94.69 269 THR A C 1
ATOM 2264 O O . THR A 1 269 ? -31.900 6.394 34.026 1.00 94.69 269 THR A O 1
ATOM 2267 N N . ILE A 1 270 ? -30.828 4.958 32.659 1.00 94.38 270 ILE A N 1
ATOM 2268 C CA . ILE A 1 270 ? -31.178 3.755 33.424 1.00 94.38 270 ILE A CA 1
ATOM 2269 C C . ILE A 1 270 ? -30.565 3.801 34.826 1.00 94.38 270 ILE A C 1
ATOM 2271 O O . ILE A 1 270 ? -31.270 3.571 35.806 1.00 94.38 270 ILE A O 1
ATOM 2275 N N . LEU A 1 271 ? -29.286 4.166 34.959 1.00 95.44 271 LEU A N 1
ATOM 2276 C CA . LEU A 1 271 ? -28.625 4.259 36.266 1.00 95.44 271 LEU A CA 1
ATOM 2277 C C . LEU A 1 271 ? -29.296 5.292 37.185 1.00 95.44 271 LEU A C 1
ATOM 2279 O O . LEU A 1 271 ? -29.504 5.025 38.369 1.00 95.44 271 LEU A O 1
ATOM 2283 N N . LYS A 1 272 ? -29.691 6.458 36.656 1.00 95.00 272 LYS A N 1
ATOM 2284 C CA . LYS A 1 272 ? -30.425 7.489 37.413 1.00 95.00 272 LYS A CA 1
ATOM 2285 C C . LYS A 1 272 ? -31.780 6.977 37.900 1.00 95.00 272 LYS A C 1
ATOM 2287 O O . LYS A 1 272 ? -32.158 7.277 39.033 1.00 95.00 272 LYS A O 1
ATOM 2292 N N . ALA A 1 273 ? -32.497 6.215 37.076 1.00 93.06 273 ALA A N 1
ATOM 2293 C CA . ALA A 1 273 ? -33.757 5.591 37.468 1.00 93.06 273 ALA A CA 1
ATOM 2294 C C . ALA A 1 273 ? -33.536 4.508 38.544 1.00 93.06 273 ALA A C 1
ATOM 2296 O O . ALA A 1 273 ? -34.168 4.569 39.599 1.00 93.06 273 ALA A O 1
ATOM 2297 N N . ALA A 1 274 ? -32.557 3.618 38.344 1.00 93.12 274 ALA A N 1
ATOM 2298 C CA . ALA A 1 274 ? -32.217 2.522 39.258 1.00 93.12 274 ALA A CA 1
ATOM 2299 C C . ALA A 1 274 ? -31.682 3.007 40.615 1.00 93.12 274 ALA A C 1
ATOM 2301 O O . ALA A 1 274 ? -31.761 2.294 41.615 1.00 93.12 274 ALA A O 1
ATOM 2302 N N . LYS A 1 275 ? -31.125 4.226 40.658 1.00 92.38 275 LYS A N 1
ATOM 2303 C CA . LYS A 1 275 ? -30.709 4.903 41.892 1.00 92.38 275 LYS A CA 1
ATOM 2304 C C . LYS A 1 275 ? -31.888 5.388 42.729 1.00 92.38 275 LYS A C 1
ATOM 2306 O O . LYS A 1 275 ? -31.771 5.428 43.949 1.00 92.38 275 LYS A O 1
ATOM 2311 N N . LYS A 1 276 ? -32.994 5.784 42.091 1.00 90.00 276 LYS A N 1
ATOM 2312 C CA . LYS A 1 276 ? -34.198 6.239 42.799 1.00 90.00 276 LYS A CA 1
ATOM 2313 C C . LYS A 1 276 ? -34.958 5.056 43.378 1.00 90.00 276 LYS A C 1
ATOM 2315 O O . LYS A 1 276 ? -35.251 5.067 44.563 1.00 90.00 276 LYS A O 1
ATOM 2320 N N . ASN A 1 277 ? -35.256 4.063 42.541 1.00 88.38 277 ASN A N 1
ATOM 2321 C CA . ASN A 1 277 ? -35.978 2.855 42.923 1.00 88.38 277 ASN A CA 1
ATOM 2322 C C . ASN A 1 277 ? -35.489 1.655 42.096 1.00 88.38 277 ASN A C 1
ATOM 2324 O O . ASN A 1 277 ? -35.084 1.842 40.948 1.00 88.38 277 ASN A O 1
ATOM 2328 N N . PRO A 1 278 ? -35.567 0.424 42.636 1.00 88.81 278 PRO A N 1
ATOM 2329 C CA . PRO A 1 278 ? -35.317 -0.790 41.861 1.00 88.81 278 PRO A CA 1
ATOM 2330 C C . PRO A 1 278 ? -36.244 -0.860 40.639 1.00 88.81 278 PRO A C 1
ATOM 2332 O O . PRO A 1 278 ? -37.451 -0.685 40.794 1.00 88.81 278 PRO A O 1
ATOM 2335 N N . ILE A 1 279 ? -35.701 -1.131 39.449 1.00 89.31 279 ILE A N 1
ATOM 2336 C CA . ILE A 1 279 ? -36.474 -1.188 38.195 1.00 89.31 279 ILE A CA 1
ATOM 2337 C C . ILE A 1 279 ? -36.867 -2.646 37.891 1.00 89.31 279 ILE A C 1
ATOM 2339 O O . ILE A 1 279 ? -35.981 -3.486 37.701 1.00 89.31 279 ILE A O 1
ATOM 2343 N N . PRO A 1 280 ? -38.165 -2.984 37.804 1.00 86.19 280 PRO A N 1
ATOM 2344 C CA . PRO A 1 280 ? -38.618 -4.268 37.270 1.00 86.19 280 PRO A CA 1
ATOM 2345 C C . PRO A 1 280 ? -38.313 -4.403 35.770 1.00 86.19 280 PRO A C 1
ATOM 2347 O O . PRO A 1 280 ? -38.415 -3.440 35.016 1.00 86.19 280 PRO A O 1
ATOM 2350 N N . THR A 1 281 ? -38.029 -5.616 35.286 1.00 78.06 281 THR A N 1
ATOM 2351 C CA . THR A 1 281 ? -37.665 -5.866 33.873 1.00 78.06 281 THR A CA 1
ATOM 2352 C C . THR A 1 281 ? -38.683 -5.333 32.860 1.00 78.06 281 THR A C 1
ATOM 2354 O O . THR A 1 281 ? -38.312 -4.881 31.780 1.00 78.06 281 THR A O 1
ATOM 2357 N N . LYS A 1 282 ? -39.974 -5.353 33.211 1.00 78.31 282 LYS A N 1
ATOM 2358 C CA . LYS A 1 282 ? -41.068 -4.894 32.341 1.00 78.31 282 LYS A CA 1
ATOM 2359 C C . LYS A 1 282 ? -41.057 -3.377 32.118 1.00 78.31 282 LYS A C 1
ATOM 2361 O O . LYS A 1 282 ? -41.553 -2.921 31.091 1.00 78.31 282 LYS A O 1
ATO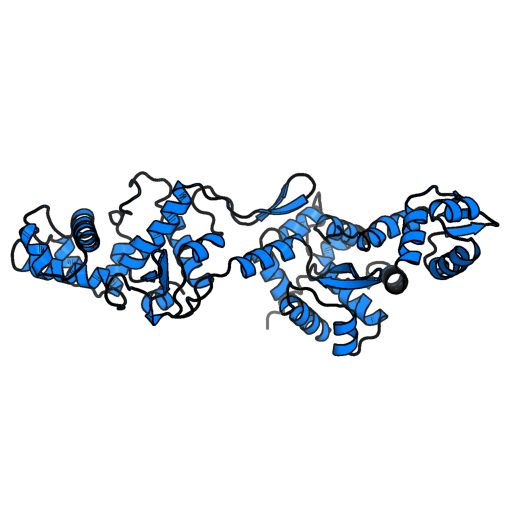M 2366 N N . ASP A 1 283 ? -40.432 -2.629 33.026 1.00 80.62 283 ASP A N 1
ATOM 2367 C CA . ASP A 1 283 ? -40.501 -1.170 33.068 1.00 80.62 283 ASP A CA 1
ATOM 2368 C C . ASP A 1 283 ? -39.305 -0.501 32.378 1.00 80.62 283 ASP A C 1
ATOM 2370 O O . ASP A 1 283 ? -39.309 0.704 32.172 1.00 80.62 283 ASP A O 1
ATOM 2374 N N . VAL A 1 284 ? -38.288 -1.247 31.934 1.00 79.69 284 VAL A N 1
ATOM 2375 C CA . VAL A 1 284 ? -37.137 -0.651 31.223 1.00 79.69 284 VAL A CA 1
ATOM 2376 C C . VAL A 1 284 ? -37.573 0.065 29.940 1.00 79.69 284 VAL A C 1
ATOM 2378 O O . VAL A 1 284 ? -37.088 1.154 29.639 1.00 79.69 284 VAL A O 1
ATOM 2381 N N . LYS A 1 285 ? -38.537 -0.508 29.207 1.00 78.94 285 LYS A N 1
ATOM 2382 C CA . LYS A 1 285 ? -39.078 0.083 27.972 1.00 78.94 285 LYS A CA 1
ATOM 2383 C C . LYS A 1 285 ? -39.801 1.411 28.191 1.00 78.94 285 LYS A C 1
ATOM 2385 O O . LYS A 1 285 ? -39.964 2.159 27.237 1.00 78.94 285 LYS A O 1
ATOM 2390 N N . THR A 1 286 ? -40.257 1.702 29.409 1.00 82.44 286 THR A N 1
ATOM 2391 C CA . THR A 1 286 ? -40.944 2.969 29.699 1.00 82.44 286 THR A CA 1
ATOM 2392 C C . THR A 1 286 ? -39.957 4.111 29.953 1.00 82.44 286 THR A C 1
ATOM 2394 O O . THR A 1 286 ? -40.355 5.272 29.930 1.00 82.44 286 THR A O 1
ATOM 2397 N N . LEU A 1 287 ? -38.670 3.799 30.159 1.00 84.56 287 LEU A N 1
ATOM 2398 C CA . LEU A 1 287 ? -37.616 4.781 30.423 1.00 84.56 287 LEU A CA 1
ATOM 2399 C C . LEU A 1 287 ? -36.966 5.327 29.148 1.00 84.56 287 LEU A C 1
ATOM 2401 O O . LEU A 1 287 ? -36.500 6.464 29.144 1.00 84.56 287 LEU A O 1
ATOM 2405 N N . LEU A 1 288 ? -36.892 4.511 28.095 1.00 86.88 288 LEU A N 1
ATOM 2406 C CA . LEU A 1 288 ? -36.198 4.825 26.849 1.00 86.88 288 LEU A CA 1
ATOM 2407 C C . LEU A 1 288 ? -36.996 4.284 25.659 1.00 86.88 288 LEU A C 1
ATOM 2409 O O . LEU A 1 288 ? -37.213 3.076 25.552 1.00 86.88 288 LEU A O 1
ATOM 2413 N N . ASP A 1 289 ? -37.374 5.172 24.738 1.00 86.94 289 ASP A N 1
ATOM 2414 C CA . ASP A 1 289 ? -37.983 4.790 23.461 1.00 86.94 289 ASP A CA 1
ATOM 2415 C C . ASP A 1 289 ? -36.887 4.372 22.469 1.00 86.94 289 ASP A C 1
ATOM 2417 O O . ASP A 1 289 ? -36.301 5.185 21.746 1.00 86.94 289 ASP A O 1
ATOM 2421 N N . ARG A 1 290 ? -36.519 3.089 22.531 1.00 87.75 290 ARG A N 1
ATOM 2422 C CA . ARG A 1 290 ? -35.453 2.484 21.723 1.00 87.75 290 ARG A CA 1
ATOM 2423 C C . ARG A 1 290 ? -35.863 1.096 21.223 1.00 87.75 290 ARG A C 1
ATOM 2425 O O . ARG A 1 290 ? -36.663 0.415 21.873 1.00 87.75 290 ARG A O 1
ATOM 2432 N N . PRO A 1 291 ? -35.277 0.614 20.109 1.00 88.12 291 PRO A N 1
ATOM 2433 C CA . PRO A 1 291 ? -35.509 -0.745 19.634 1.00 88.12 291 PRO A CA 1
ATOM 2434 C C . PRO A 1 291 ? -35.202 -1.786 20.715 1.00 88.12 291 PRO A C 1
ATOM 2436 O O . PRO A 1 291 ? -34.198 -1.684 21.418 1.00 88.12 291 PRO A O 1
ATOM 2439 N N . LYS A 1 292 ? -36.023 -2.841 20.807 1.00 87.62 292 LYS A N 1
ATOM 2440 C CA . LYS A 1 292 ? -35.864 -3.889 21.833 1.00 87.62 292 LYS A CA 1
ATOM 2441 C C . LYS A 1 292 ? -34.440 -4.464 21.865 1.00 87.62 292 LYS A C 1
ATOM 2443 O O . LYS A 1 292 ? -33.853 -4.537 22.932 1.00 87.62 292 LYS A O 1
ATOM 2448 N N . LYS A 1 293 ? -33.869 -4.789 20.698 1.00 88.56 293 LYS A N 1
ATOM 2449 C CA . LYS A 1 293 ? -32.501 -5.325 20.583 1.00 88.56 293 LYS A CA 1
ATOM 2450 C C . LYS A 1 293 ? -31.454 -4.395 21.212 1.00 88.56 293 LYS A C 1
ATOM 2452 O O . LYS A 1 293 ? -30.524 -4.870 21.847 1.00 88.56 293 LYS A O 1
ATOM 2457 N N . TYR A 1 294 ? -31.622 -3.082 21.052 1.00 89.88 294 TYR A N 1
ATOM 2458 C CA . TYR A 1 294 ? -30.737 -2.087 21.649 1.00 89.88 294 TYR A CA 1
ATOM 2459 C C . TYR A 1 294 ? -30.902 -2.013 23.172 1.00 89.88 294 TYR A C 1
ATOM 2461 O O . TYR A 1 294 ? -29.911 -1.975 23.891 1.00 89.88 294 TYR A O 1
ATOM 2469 N N . LEU A 1 295 ? -32.141 -2.026 23.677 1.00 90.69 295 LEU A N 1
ATOM 2470 C CA . LEU A 1 295 ? -32.402 -2.018 25.122 1.00 90.69 295 LEU A CA 1
ATOM 2471 C C . LEU A 1 295 ? -31.882 -3.281 25.810 1.00 90.69 295 LEU A C 1
ATOM 2473 O O . LEU A 1 295 ? -31.289 -3.186 26.881 1.00 90.69 295 LEU A O 1
ATOM 2477 N N . ASP A 1 296 ? -32.081 -4.443 25.186 1.00 90.38 296 ASP A N 1
ATOM 2478 C CA . ASP A 1 296 ? -31.580 -5.722 25.686 1.00 90.38 296 ASP A CA 1
ATOM 2479 C C . ASP A 1 296 ? -30.041 -5.678 25.787 1.00 90.38 296 ASP A C 1
ATOM 2481 O O . ASP A 1 296 ? -29.484 -6.029 26.826 1.00 90.38 296 ASP A O 1
ATOM 2485 N N . HIS A 1 297 ? -29.369 -5.142 24.760 1.00 91.50 297 HIS A N 1
ATOM 2486 C CA . HIS A 1 297 ? -27.918 -4.908 24.745 1.00 91.50 297 HIS A CA 1
ATOM 2487 C C . HIS A 1 297 ? -27.451 -3.940 25.843 1.00 91.50 297 HIS A C 1
ATOM 2489 O O . HIS A 1 297 ? -26.509 -4.216 26.583 1.00 91.50 297 HIS A O 1
ATOM 2495 N N . LEU A 1 298 ? -28.147 -2.814 25.998 1.00 93.19 298 LEU A N 1
ATOM 2496 C CA . LEU A 1 298 ? -27.844 -1.788 26.994 1.00 93.19 298 LEU A CA 1
ATOM 2497 C C . LEU A 1 298 ? -27.946 -2.327 28.430 1.00 93.19 298 LEU A C 1
ATOM 2499 O O . LEU A 1 298 ? -27.067 -2.077 29.257 1.00 93.19 298 LEU A O 1
ATOM 2503 N N . ILE A 1 299 ? -29.006 -3.082 28.728 1.00 93.44 299 ILE A N 1
ATOM 2504 C CA . ILE A 1 299 ? -29.199 -3.724 30.034 1.00 93.44 299 ILE A CA 1
ATOM 2505 C C . ILE A 1 299 ? -28.149 -4.804 30.267 1.00 93.44 299 ILE A C 1
ATOM 2507 O O . ILE A 1 299 ? -27.563 -4.845 31.348 1.00 93.44 299 ILE A O 1
ATOM 2511 N N . PHE A 1 300 ? -27.886 -5.637 29.259 1.00 92.75 300 PHE A N 1
ATOM 2512 C CA . PHE A 1 300 ? -26.842 -6.651 29.325 1.00 92.75 300 PHE A CA 1
ATOM 2513 C C . PHE A 1 300 ? -25.493 -6.027 29.705 1.00 92.75 300 PHE A C 1
ATOM 2515 O O . PHE A 1 300 ? -24.899 -6.437 30.699 1.00 92.75 300 PHE A O 1
ATOM 2522 N N . LYS A 1 301 ? -25.075 -4.952 29.025 1.00 94.56 301 LYS A N 1
ATOM 2523 C CA . LYS A 1 301 ? -23.833 -4.227 29.341 1.00 94.56 301 LYS A CA 1
ATOM 2524 C C . LYS A 1 301 ? -23.828 -3.630 30.745 1.00 94.56 301 LYS A C 1
ATOM 2526 O O . LYS A 1 301 ? -22.822 -3.720 31.441 1.00 94.56 301 LYS A O 1
ATOM 2531 N N . LEU A 1 302 ? -24.935 -3.040 31.199 1.00 95.94 302 LEU A N 1
ATOM 2532 C CA . LEU A 1 302 ? -25.033 -2.491 32.557 1.00 95.94 302 LEU A CA 1
ATOM 2533 C C . LEU A 1 302 ? -24.848 -3.564 33.646 1.00 95.94 302 LEU A C 1
ATOM 2535 O O . LEU A 1 302 ? -24.226 -3.272 34.670 1.00 95.94 302 LEU A O 1
ATOM 2539 N N . ILE A 1 303 ? -25.378 -4.773 33.433 1.00 94.75 303 ILE A N 1
ATOM 2540 C CA . ILE A 1 303 ? -25.217 -5.918 34.345 1.00 94.75 303 ILE A CA 1
ATOM 2541 C C . ILE A 1 303 ? -23.792 -6.468 34.252 1.00 94.75 303 ILE A C 1
ATOM 2543 O O . ILE A 1 303 ? -23.133 -6.613 35.276 1.00 94.75 303 ILE A O 1
ATOM 2547 N N . GLN A 1 304 ? -23.304 -6.711 33.034 1.00 93.25 304 GLN A N 1
ATOM 2548 C CA . GLN A 1 304 ? -21.965 -7.231 32.744 1.00 93.25 304 GLN A CA 1
ATOM 2549 C C . GLN A 1 304 ? -20.867 -6.374 33.383 1.00 93.25 304 GLN A C 1
ATOM 2551 O O . GLN A 1 304 ? -19.929 -6.889 33.975 1.00 93.25 304 GLN A O 1
ATOM 2556 N N . LEU A 1 305 ? -21.008 -5.050 33.311 1.00 95.06 305 LEU A N 1
ATOM 2557 C CA . LEU A 1 305 ? -20.081 -4.093 33.914 1.00 95.06 305 LEU A CA 1
ATOM 2558 C C . LEU A 1 305 ? -20.281 -3.920 35.428 1.00 95.06 305 LEU A C 1
ATOM 2560 O O . LEU A 1 305 ? -19.604 -3.085 36.033 1.00 95.06 305 LEU A O 1
ATOM 2564 N N . GLU A 1 306 ? -21.214 -4.658 36.033 1.00 96.31 306 GLU A N 1
ATOM 2565 C CA . GLU A 1 306 ? -21.609 -4.586 37.444 1.00 96.31 306 GLU A CA 1
ATOM 2566 C C . GLU A 1 306 ? -22.069 -3.183 37.876 1.00 96.31 306 GLU A C 1
ATOM 2568 O O . GLU A 1 306 ? -21.878 -2.761 39.021 1.00 96.31 306 GLU A O 1
ATOM 2573 N N . LEU A 1 307 ? -22.660 -2.408 36.964 1.00 96.94 307 LEU A N 1
ATOM 2574 C CA . LEU A 1 307 ? -23.181 -1.069 37.264 1.00 96.94 307 LEU A CA 1
ATOM 2575 C C . LEU A 1 307 ? -24.593 -1.140 37.863 1.00 96.94 307 LEU A C 1
ATOM 2577 O O . LEU A 1 307 ? -24.979 -0.267 38.649 1.00 96.94 307 LEU A O 1
ATOM 2581 N N . ILE A 1 308 ? -25.329 -2.204 37.541 1.00 96.44 308 ILE A N 1
ATOM 2582 C CA . ILE A 1 308 ? -26.604 -2.579 38.162 1.00 96.44 308 ILE A CA 1
ATOM 2583 C C . ILE A 1 308 ? -26.583 -4.049 38.608 1.00 96.44 308 ILE A C 1
ATOM 2585 O O . ILE A 1 308 ? -25.795 -4.840 38.100 1.00 96.44 308 ILE A O 1
ATOM 2589 N N . SER A 1 309 ? -27.446 -4.413 39.559 1.00 92.81 309 SER A N 1
ATOM 2590 C CA . SER A 1 309 ? -27.705 -5.807 39.943 1.00 92.81 309 SER A CA 1
ATOM 2591 C C . SER A 1 309 ? -28.584 -6.530 38.924 1.00 92.81 309 SER A C 1
ATOM 2593 O O . SER A 1 309 ? -29.296 -5.884 38.155 1.00 92.81 309 SER A O 1
ATOM 2595 N N . GLU A 1 310 ? -28.633 -7.862 38.998 1.00 87.19 310 GLU A N 1
ATOM 2596 C CA . GLU A 1 310 ? -29.690 -8.642 38.346 1.00 87.19 310 GLU A CA 1
ATOM 2597 C C . GLU A 1 310 ? -31.083 -8.260 38.877 1.00 87.19 310 GLU A C 1
ATOM 2599 O O . GLU A 1 310 ? -31.222 -7.664 39.952 1.00 87.19 310 GLU A O 1
ATOM 2604 N N . ALA A 1 311 ? -32.114 -8.547 38.077 1.00 81.25 311 ALA A N 1
ATOM 2605 C CA . ALA A 1 311 ? -33.469 -8.047 38.280 1.00 81.25 311 ALA A CA 1
ATOM 2606 C C . ALA A 1 311 ? -34.036 -8.390 39.682 1.00 81.25 311 ALA A C 1
ATOM 2608 O O . ALA A 1 311 ? -33.927 -9.536 40.115 1.00 81.25 311 ALA A O 1
ATOM 2609 N N . PRO A 1 312 ? -34.713 -7.445 40.373 1.00 86.44 312 PRO A N 1
ATOM 2610 C CA . PRO A 1 312 ? -34.988 -6.068 39.956 1.00 86.44 312 PRO A CA 1
ATOM 2611 C C . PRO A 1 312 ? -33.714 -5.214 39.940 1.00 86.44 312 PRO A C 1
ATOM 2613 O O . PRO A 1 312 ? -32.929 -5.234 40.885 1.00 86.44 312 PRO A O 1
ATOM 2616 N N . TYR A 1 313 ? -33.528 -4.443 38.868 1.00 92.19 313 TYR A N 1
ATOM 2617 C CA . TYR A 1 313 ? -32.282 -3.731 38.606 1.00 92.19 313 TYR A CA 1
ATOM 2618 C C . TYR A 1 313 ? -32.075 -2.613 39.630 1.00 92.19 313 TYR A C 1
ATOM 2620 O O . TYR A 1 313 ? -32.834 -1.640 39.662 1.00 92.19 313 TYR A O 1
ATOM 2628 N N . LYS A 1 314 ? -31.046 -2.738 40.471 1.00 94.06 314 LYS A N 1
ATOM 2629 C CA . LYS A 1 314 ? -30.629 -1.714 41.440 1.00 94.06 314 LYS A CA 1
ATOM 2630 C C . LYS A 1 314 ? -29.245 -1.207 41.087 1.00 94.06 314 LYS A C 1
ATOM 2632 O O . LYS A 1 314 ? -28.382 -1.999 40.724 1.00 94.06 314 LYS A O 1
ATOM 2637 N N . ILE A 1 315 ? -29.011 0.096 41.233 1.00 95.94 315 ILE A N 1
ATOM 2638 C CA . ILE A 1 315 ? -27.669 0.649 41.023 1.00 95.94 315 ILE A CA 1
ATOM 2639 C C . ILE A 1 315 ? -26.681 0.079 42.053 1.00 95.94 315 ILE A C 1
ATOM 2641 O O . ILE A 1 315 ? -26.997 -0.030 43.240 1.00 95.94 315 ILE A O 1
ATOM 2645 N N . THR A 1 316 ? -25.470 -0.257 41.617 1.00 96.69 316 THR A N 1
ATOM 2646 C CA . THR A 1 316 ? -24.394 -0.695 42.517 1.00 96.69 316 THR A CA 1
ATOM 2647 C C . THR A 1 316 ? -23.565 0.495 43.018 1.00 96.69 316 THR A C 1
ATOM 2649 O O . THR A 1 316 ? -23.717 1.642 42.575 1.00 96.69 316 THR A O 1
ATOM 2652 N N . LYS A 1 317 ? -22.619 0.239 43.935 1.00 96.06 317 LYS A N 1
ATOM 2653 C CA . LYS A 1 317 ? -21.608 1.243 44.320 1.00 96.06 317 LYS A CA 1
ATOM 2654 C C . LYS A 1 317 ? -20.761 1.665 43.112 1.00 96.06 317 LYS A C 1
ATOM 2656 O O . LYS A 1 317 ? -20.535 2.860 42.923 1.00 96.06 317 LYS A O 1
ATOM 2661 N N . LYS A 1 318 ? -20.367 0.697 42.271 1.00 96.25 318 LYS A N 1
ATOM 2662 C CA . LYS A 1 318 ? -19.625 0.929 41.021 1.00 96.25 318 LYS A CA 1
ATOM 2663 C C . LYS A 1 318 ? -20.442 1.792 40.056 1.00 96.25 318 LYS A C 1
ATOM 2665 O O . LYS A 1 318 ? -19.936 2.808 39.589 1.00 96.25 318 LYS A O 1
ATOM 2670 N N . GLY A 1 319 ? -21.722 1.466 39.855 1.00 96.56 319 GLY A N 1
ATOM 2671 C CA . GLY A 1 319 ? -22.653 2.254 39.041 1.00 96.56 319 GLY A CA 1
ATOM 2672 C C . GLY A 1 319 ? -22.820 3.689 39.535 1.00 96.56 319 GLY A C 1
ATOM 2673 O O . GLY A 1 319 ? -22.798 4.628 38.743 1.00 96.56 319 GLY A O 1
ATOM 2674 N N . THR A 1 320 ? -22.914 3.885 40.854 1.00 96.38 320 THR A N 1
ATOM 2675 C CA . THR A 1 320 ? -23.028 5.226 41.449 1.00 96.38 320 THR A CA 1
ATOM 2676 C C . THR A 1 320 ? -21.770 6.059 41.214 1.00 96.38 320 THR A C 1
ATOM 2678 O O . THR A 1 320 ? -21.881 7.225 40.844 1.00 96.38 320 THR A O 1
ATOM 2681 N N . ALA A 1 321 ? -20.584 5.470 41.393 1.00 96.50 321 ALA A N 1
ATOM 2682 C CA . ALA A 1 321 ? -19.312 6.147 41.149 1.00 96.50 321 ALA A CA 1
ATOM 2683 C C . ALA A 1 321 ? -19.096 6.461 39.659 1.00 96.50 321 ALA A C 1
ATOM 2685 O O . ALA A 1 321 ? -18.632 7.547 39.322 1.00 96.50 321 ALA A O 1
ATOM 2686 N N . TRP A 1 322 ? -19.468 5.538 38.766 1.00 97.19 322 TRP A N 1
ATOM 2687 C CA . TRP A 1 322 ? -19.406 5.743 37.316 1.00 97.19 322 TRP A CA 1
ATOM 2688 C C . TRP A 1 322 ? -20.332 6.883 36.868 1.00 97.19 322 TRP A C 1
ATOM 2690 O O . TRP A 1 322 ? -19.930 7.740 36.085 1.00 97.19 322 TRP A O 1
ATOM 2700 N N . LEU A 1 323 ? -21.546 6.962 37.425 1.00 96.62 323 LEU A N 1
ATOM 2701 C CA . LEU A 1 323 ? -22.539 7.985 37.083 1.00 96.62 323 LEU A CA 1
ATOM 2702 C C . LEU A 1 323 ? -22.110 9.422 37.441 1.00 96.62 323 LEU A C 1
ATOM 2704 O O . LEU A 1 323 ? -22.622 10.365 36.843 1.00 96.62 323 LEU A O 1
ATOM 2708 N N . LEU A 1 324 ? -21.196 9.601 38.403 1.00 96.00 324 LEU A N 1
ATOM 2709 C CA . LEU A 1 324 ? -20.685 10.920 38.812 1.00 96.00 324 LEU A CA 1
ATOM 2710 C C . LEU A 1 324 ? -19.681 11.527 37.821 1.00 96.00 324 LEU A C 1
ATOM 2712 O O . LEU A 1 324 ? -19.407 12.722 37.894 1.00 96.00 324 LEU A O 1
ATOM 2716 N N . LYS A 1 325 ? -19.123 10.713 36.924 1.00 96.69 325 LYS A N 1
ATOM 2717 C CA . LYS A 1 325 ? -18.109 11.122 35.950 1.00 96.69 325 LYS A CA 1
ATOM 2718 C C . LYS A 1 325 ? -18.731 11.813 34.737 1.00 96.69 325 LYS A C 1
ATOM 2720 O O . LYS A 1 325 ? -19.896 11.589 34.404 1.00 96.69 325 LYS A O 1
ATOM 2725 N N . SER A 1 326 ? -17.939 12.624 34.043 1.00 96.44 326 SER A N 1
ATOM 2726 C CA . SER A 1 326 ? -18.317 13.177 32.740 1.00 96.44 326 SER A CA 1
ATOM 2727 C C . SER A 1 326 ? -18.444 12.071 31.675 1.00 96.44 326 SER A C 1
ATOM 2729 O O . SER A 1 326 ? -17.844 11.004 31.825 1.00 96.44 326 SER A O 1
ATOM 2731 N N . PRO A 1 327 ? -19.165 12.299 30.559 1.00 95.50 327 PRO A N 1
ATOM 2732 C CA . PRO A 1 327 ? -19.287 11.303 29.488 1.00 95.50 327 PRO A CA 1
ATOM 2733 C C . PRO A 1 327 ? -17.942 10.837 28.912 1.00 95.50 327 PRO A C 1
ATOM 2735 O O . PRO A 1 327 ? -17.771 9.656 28.617 1.00 95.50 327 PRO A O 1
ATOM 2738 N N . ALA A 1 328 ? -16.962 11.739 28.806 1.00 95.31 328 ALA A N 1
ATOM 2739 C CA . ALA A 1 328 ? -15.624 11.399 28.328 1.00 95.31 328 ALA A CA 1
ATOM 2740 C C . ALA A 1 328 ? -14.871 10.495 29.322 1.00 95.31 328 ALA A C 1
ATOM 2742 O O . ALA A 1 328 ? -14.265 9.504 28.923 1.00 95.31 328 ALA A O 1
ATOM 2743 N N . GLU A 1 329 ? -14.953 10.783 30.623 1.00 96.25 329 GLU A N 1
ATOM 2744 C CA . GLU A 1 329 ? -14.356 9.941 31.671 1.00 96.25 329 GLU A CA 1
ATOM 2745 C C . GLU A 1 329 ? -15.060 8.583 31.792 1.00 96.25 329 GLU A C 1
ATOM 2747 O O . GLU A 1 329 ? -14.415 7.566 32.043 1.00 96.25 329 GLU A O 1
ATOM 2752 N N . GLN A 1 330 ? -16.379 8.551 31.593 1.00 96.94 330 GLN A N 1
ATOM 2753 C CA . GLN A 1 330 ? -17.166 7.321 31.524 1.00 96.94 330 GLN A CA 1
ATOM 2754 C C . GLN A 1 330 ? -16.728 6.454 30.347 1.00 96.94 330 GLN A C 1
ATOM 2756 O O . GLN A 1 330 ? -16.477 5.267 30.539 1.00 96.94 330 GLN A O 1
ATOM 2761 N N . SER A 1 331 ? -16.561 7.054 29.165 1.00 95.81 331 SER A N 1
ATOM 2762 C CA . SER A 1 331 ? -16.000 6.387 27.989 1.00 95.81 331 SER A CA 1
ATOM 2763 C C . SER A 1 331 ? -14.599 5.842 28.266 1.00 95.81 331 SER A C 1
ATOM 2765 O O . SER A 1 331 ? -14.329 4.674 28.009 1.00 95.81 331 SER A O 1
ATOM 2767 N N . ALA A 1 332 ? -13.702 6.651 28.835 1.00 94.44 332 ALA A N 1
ATOM 2768 C CA . ALA A 1 332 ? -12.341 6.219 29.156 1.00 94.44 332 ALA A CA 1
ATOM 2769 C C . ALA A 1 332 ? -12.322 5.049 30.158 1.00 94.44 332 ALA A C 1
ATOM 2771 O O . ALA A 1 332 ? -11.532 4.111 30.018 1.00 94.44 332 ALA A O 1
ATOM 2772 N N . GLN A 1 333 ? -13.231 5.059 31.137 1.00 94.75 333 GLN A N 1
ATOM 2773 C CA . GLN A 1 333 ? -13.392 3.933 32.049 1.00 94.75 333 GLN A CA 1
ATOM 2774 C C . GLN A 1 333 ? -13.919 2.693 31.318 1.00 94.75 333 GLN A C 1
ATOM 2776 O O . GLN A 1 333 ? -13.354 1.623 31.498 1.00 94.75 333 GLN A O 1
ATOM 2781 N N . LEU A 1 334 ? -14.938 2.817 30.459 1.00 94.12 334 LEU A N 1
ATOM 2782 C CA . LEU A 1 334 ? -15.440 1.696 29.653 1.00 94.12 334 LEU A CA 1
ATOM 2783 C C . LEU A 1 334 ? -14.360 1.109 28.732 1.00 94.12 334 LEU A C 1
ATOM 2785 O O . LEU A 1 334 ? -14.309 -0.101 28.534 1.00 94.12 334 LEU A O 1
ATOM 2789 N N . ALA A 1 335 ? -13.478 1.943 28.182 1.00 92.38 335 ALA A N 1
ATOM 2790 C CA . ALA A 1 335 ? -12.402 1.497 27.300 1.00 92.38 335 ALA A CA 1
ATOM 2791 C C . ALA A 1 335 ? -11.352 0.634 28.021 1.00 92.38 335 ALA A C 1
ATOM 2793 O O . ALA A 1 335 ? -10.673 -0.166 27.377 1.00 92.38 335 ALA A O 1
ATOM 2794 N N . THR A 1 336 ? -11.219 0.792 29.339 1.00 91.12 336 THR A N 1
ATOM 2795 C CA . THR A 1 336 ? -10.219 0.100 30.167 1.00 91.12 336 THR A CA 1
ATOM 2796 C C . THR A 1 336 ? -10.822 -0.940 31.112 1.00 91.12 336 THR A C 1
ATOM 2798 O O . THR A 1 336 ? -10.072 -1.722 31.693 1.00 91.12 336 THR A O 1
ATOM 2801 N N . ASP A 1 337 ? -12.151 -0.984 31.257 1.00 91.25 337 ASP A N 1
ATOM 2802 C CA . ASP A 1 337 ? -12.835 -1.956 32.110 1.00 91.25 337 ASP A CA 1
ATOM 2803 C C . ASP A 1 337 ? -12.699 -3.373 31.513 1.00 91.25 337 ASP A C 1
ATOM 2805 O O . ASP A 1 337 ? -13.121 -3.598 30.370 1.00 91.25 337 ASP A O 1
ATOM 2809 N N . PRO A 1 338 ? -12.119 -4.342 32.250 1.00 87.94 338 PRO A N 1
ATOM 2810 C CA . PRO A 1 338 ? -11.954 -5.710 31.763 1.00 87.94 338 PRO A CA 1
ATOM 2811 C C . PRO A 1 338 ? -13.295 -6.399 31.499 1.00 87.94 338 PRO A C 1
ATOM 2813 O O . PRO A 1 338 ? -13.352 -7.293 30.663 1.00 87.94 338 PRO A O 1
ATOM 2816 N N . LEU A 1 339 ? -14.371 -5.952 32.155 1.00 90.50 339 LEU A N 1
ATOM 2817 C CA . LEU A 1 339 ? -15.714 -6.478 31.952 1.00 90.50 339 LEU A CA 1
ATOM 2818 C C . LEU A 1 339 ? -16.406 -5.865 30.733 1.00 90.50 339 LEU A C 1
ATOM 2820 O O . LEU A 1 339 ? -17.534 -6.237 30.453 1.00 90.50 339 LEU A O 1
ATOM 2824 N N . ASN A 1 340 ? -15.800 -4.931 29.990 1.00 90.31 340 ASN A N 1
ATOM 2825 C CA . ASN A 1 340 ? -16.407 -4.380 28.772 1.00 90.31 340 ASN A CA 1
ATOM 2826 C C . ASN A 1 340 ? -16.172 -5.264 27.532 1.00 90.31 340 ASN A C 1
ATOM 2828 O O . ASN A 1 340 ? -15.631 -4.817 26.522 1.00 90.31 340 ASN A O 1
ATOM 2832 N N . ILE A 1 341 ? -16.549 -6.531 27.626 1.00 88.00 341 ILE A N 1
ATOM 2833 C CA . ILE A 1 341 ? -16.401 -7.556 26.584 1.00 88.00 341 ILE A CA 1
ATOM 2834 C C . ILE A 1 341 ? -17.408 -7.359 25.440 1.00 88.00 341 ILE A C 1
ATOM 2836 O O . ILE A 1 341 ? -18.441 -6.710 25.628 1.00 88.00 341 ILE A O 1
ATOM 2840 N N . LEU A 1 342 ? -17.093 -7.887 24.253 1.00 89.06 342 LEU A N 1
ATOM 2841 C CA . LEU A 1 342 ? -17.991 -7.885 23.089 1.00 89.06 342 LEU A CA 1
ATOM 2842 C C . LEU A 1 342 ? -19.063 -8.967 23.244 1.00 89.06 342 LEU A C 1
ATOM 2844 O O . LEU A 1 342 ? -18.768 -10.069 23.687 1.00 89.06 342 LEU A O 1
ATOM 2848 N N . THR A 1 343 ? -20.292 -8.686 22.822 1.00 84.19 343 THR A N 1
ATOM 2849 C CA . THR A 1 343 ? -21.443 -9.576 23.073 1.00 84.19 343 THR A CA 1
ATOM 2850 C C . THR A 1 343 ? -21.374 -10.886 22.283 1.00 84.19 343 THR A C 1
ATOM 2852 O O . THR A 1 343 ? -21.877 -11.921 22.713 1.00 84.19 343 THR A O 1
ATOM 2855 N N . SER A 1 344 ? -20.767 -10.845 21.102 1.00 79.50 344 SER A N 1
ATOM 2856 C CA . SER A 1 344 ? -20.688 -11.951 20.142 1.00 79.50 344 SER A CA 1
ATOM 2857 C C . SER A 1 344 ? -19.455 -12.844 20.311 1.00 79.50 344 SER A C 1
ATOM 2859 O O . SER A 1 344 ? -19.351 -13.855 19.614 1.00 79.50 344 SER A O 1
ATOM 2861 N N . ILE A 1 345 ? -18.506 -12.483 21.183 1.00 77.56 345 ILE A N 1
ATOM 2862 C CA . ILE A 1 345 ? -17.187 -13.123 21.253 1.00 77.56 345 ILE A CA 1
ATOM 2863 C C . ILE A 1 345 ? -16.889 -13.546 22.691 1.00 77.56 345 ILE A C 1
ATOM 2865 O O . ILE A 1 345 ? -16.993 -12.713 23.585 1.00 77.56 345 ILE A O 1
ATOM 2869 N N . PRO A 1 346 ? -16.478 -14.807 22.929 1.00 76.25 346 PRO A N 1
ATOM 2870 C CA . PRO A 1 346 ? -16.146 -15.273 24.269 1.00 76.25 346 PRO A CA 1
ATOM 2871 C C . PRO A 1 346 ? -14.991 -14.485 24.895 1.00 76.25 346 PRO A C 1
ATOM 2873 O O . PRO A 1 346 ? -13.994 -14.204 24.228 1.00 76.25 346 PRO A O 1
ATOM 2876 N N . ASP A 1 347 ? -15.070 -14.253 26.202 1.00 69.88 347 ASP A N 1
ATOM 2877 C CA . ASP A 1 347 ? -14.056 -13.533 26.992 1.00 69.88 347 ASP A CA 1
ATOM 2878 C C . ASP A 1 347 ? -12.672 -14.176 26.940 1.00 69.88 347 ASP A C 1
ATOM 2880 O O . ASP A 1 347 ? -11.652 -13.505 27.067 1.00 69.88 347 ASP A O 1
ATOM 2884 N N . SER A 1 348 ? -12.629 -15.490 26.722 1.00 79.31 348 SER A N 1
ATOM 2885 C CA . SER A 1 348 ? -11.394 -16.257 26.573 1.00 79.31 348 SER A CA 1
ATOM 2886 C C . SER A 1 348 ? -10.742 -16.105 25.196 1.00 79.31 348 SER A C 1
ATOM 2888 O O . SER A 1 348 ? -9.755 -16.784 24.916 1.00 79.31 348 SER A O 1
ATOM 2890 N N . SER A 1 349 ? -11.305 -15.289 24.300 1.00 86.00 349 SER A N 1
ATOM 2891 C CA . SER A 1 349 ? -10.783 -15.129 22.947 1.00 86.00 349 SER A CA 1
ATOM 2892 C C . SER A 1 349 ? -9.410 -14.447 22.960 1.00 86.00 349 SER A C 1
ATOM 2894 O O . SER A 1 349 ? -9.279 -13.344 23.501 1.00 86.00 349 SER A O 1
ATOM 2896 N N . PRO A 1 350 ? -8.393 -15.015 22.282 1.00 88.00 350 PRO A N 1
ATOM 2897 C CA . PRO A 1 350 ? -7.080 -14.382 22.154 1.00 88.00 350 PRO A CA 1
ATOM 2898 C C . PRO A 1 350 ? -7.133 -13.074 21.347 1.00 88.00 350 PRO A C 1
ATOM 2900 O O . PRO A 1 350 ? -6.183 -12.294 21.358 1.00 88.00 350 PRO A O 1
ATOM 2903 N N . LEU A 1 351 ? -8.249 -12.798 20.659 1.00 89.69 351 LEU A N 1
ATOM 2904 C CA . LEU A 1 351 ? -8.465 -11.547 19.936 1.00 89.69 351 LEU A CA 1
ATOM 2905 C C . LEU A 1 351 ? -8.686 -10.361 20.884 1.00 89.69 351 LEU A C 1
ATOM 2907 O O . LEU A 1 351 ? -8.415 -9.218 20.503 1.00 89.69 351 LEU A O 1
ATOM 2911 N N . TYR A 1 352 ? -9.137 -10.614 22.117 1.00 88.50 352 TYR A N 1
ATOM 2912 C CA . TYR A 1 352 ? -9.479 -9.585 23.093 1.00 88.50 352 TYR A CA 1
ATOM 2913 C C . TYR A 1 352 ? -8.224 -9.010 23.767 1.00 88.50 352 TYR A C 1
ATOM 2915 O O . TYR A 1 352 ? -7.915 -9.267 24.928 1.00 88.50 352 TYR A O 1
ATOM 2923 N N . THR A 1 353 ? -7.465 -8.212 23.015 1.00 89.62 353 THR A N 1
ATOM 2924 C CA . THR A 1 353 ? -6.252 -7.555 23.514 1.00 89.62 353 THR A CA 1
ATOM 2925 C C . THR A 1 353 ? -6.328 -6.039 23.334 1.00 89.62 353 THR A C 1
ATOM 2927 O O . THR A 1 353 ? -6.810 -5.561 22.301 1.00 89.62 353 THR A O 1
ATOM 2930 N N . PRO A 1 354 ? -5.778 -5.243 24.275 1.00 89.94 354 PRO A N 1
ATOM 2931 C CA . PRO A 1 354 ? -5.672 -3.793 24.103 1.00 89.94 354 PRO A CA 1
ATOM 2932 C C . PRO A 1 354 ? -4.934 -3.391 22.817 1.00 89.94 354 PRO A C 1
ATOM 2934 O O . PRO A 1 354 ? -5.237 -2.358 22.224 1.00 89.94 354 PRO A O 1
ATOM 2937 N N . ARG A 1 355 ? -3.980 -4.219 22.362 1.00 93.00 355 ARG A N 1
ATOM 2938 C CA . ARG A 1 355 ? -3.269 -4.033 21.089 1.00 93.00 355 ARG A CA 1
ATOM 2939 C C . ARG A 1 355 ? -4.239 -4.050 19.907 1.00 93.00 355 ARG A C 1
ATOM 2941 O O . ARG A 1 355 ? -4.205 -3.123 19.102 1.00 93.00 355 ARG A O 1
ATOM 2948 N N . ASN A 1 356 ? -5.094 -5.068 19.810 1.00 94.31 356 ASN A N 1
ATOM 2949 C CA . ASN A 1 356 ? -6.019 -5.215 18.687 1.00 94.31 356 ASN A CA 1
ATOM 2950 C C . ASN A 1 356 ? -7.037 -4.067 18.634 1.00 94.31 356 ASN A C 1
ATOM 2952 O O . ASN A 1 356 ? -7.257 -3.507 17.563 1.00 94.31 356 ASN A O 1
ATOM 2956 N N . PHE A 1 357 ? -7.586 -3.647 19.780 1.00 93.00 357 PHE A N 1
ATOM 2957 C CA . PHE A 1 357 ? -8.499 -2.498 19.828 1.00 93.00 357 PHE A CA 1
ATOM 2958 C C . PHE A 1 357 ? -7.834 -1.205 19.351 1.00 93.00 357 PHE A C 1
ATOM 2960 O O . PHE A 1 357 ? -8.370 -0.539 18.470 1.00 93.00 357 PHE A O 1
ATOM 2967 N N . ARG A 1 358 ? -6.615 -0.909 19.822 1.00 92.75 358 ARG A N 1
ATOM 2968 C CA . ARG A 1 358 ? -5.854 0.267 19.362 1.00 92.75 358 ARG A CA 1
ATOM 2969 C C . ARG A 1 358 ? -5.569 0.242 17.861 1.00 92.75 358 ARG A C 1
ATOM 2971 O O . ARG A 1 358 ? -5.589 1.285 17.211 1.00 92.75 358 ARG A O 1
ATOM 2978 N N . LEU A 1 359 ? -5.287 -0.933 17.294 1.00 94.31 359 LEU A N 1
ATOM 2979 C CA . LEU A 1 359 ? -5.091 -1.078 15.850 1.00 94.31 359 LEU A CA 1
ATOM 2980 C C . LEU A 1 359 ? -6.376 -0.760 15.076 1.00 94.31 359 LEU A C 1
ATOM 2982 O O . LEU A 1 359 ? -6.322 -0.047 14.074 1.00 94.31 359 LEU A O 1
ATOM 2986 N N . ILE A 1 360 ? -7.525 -1.241 15.552 1.00 95.50 360 ILE A N 1
ATOM 2987 C CA . ILE A 1 360 ? -8.834 -0.961 14.949 1.00 95.50 360 ILE A CA 1
ATOM 2988 C C . ILE A 1 360 ? -9.146 0.536 15.019 1.00 95.50 360 ILE A C 1
ATOM 2990 O O . ILE A 1 360 ? -9.422 1.157 13.993 1.00 95.50 360 ILE A O 1
ATOM 2994 N N . GLU A 1 361 ? -8.999 1.131 16.200 1.00 94.56 361 GLU A N 1
ATOM 2995 C CA . GLU A 1 361 ? -9.188 2.561 16.455 1.00 94.56 361 GLU A CA 1
ATOM 2996 C C . GLU A 1 361 ? -8.317 3.437 15.539 1.00 94.56 361 GLU A C 1
ATOM 2998 O O . GLU A 1 361 ? -8.824 4.339 14.869 1.00 94.56 361 GLU A O 1
ATOM 3003 N N . LYS A 1 362 ? -7.022 3.119 15.406 1.00 92.31 362 LYS A N 1
ATOM 3004 C CA . LYS A 1 362 ? -6.103 3.838 14.507 1.00 92.31 362 LYS A CA 1
ATOM 3005 C C . LYS A 1 362 ? -6.548 3.774 13.039 1.00 92.31 362 LYS A C 1
ATOM 3007 O O . LYS A 1 362 ? -6.369 4.740 12.294 1.00 92.31 362 LYS A O 1
ATOM 3012 N N . ASN A 1 363 ? -7.135 2.657 12.600 1.00 93.12 363 ASN A N 1
ATOM 3013 C CA . ASN A 1 363 ? -7.626 2.528 11.223 1.00 93.12 363 ASN A CA 1
ATOM 3014 C C . ASN A 1 363 ? -8.894 3.333 10.971 1.00 93.12 363 ASN A C 1
ATOM 3016 O O . ASN A 1 363 ? -9.066 3.807 9.849 1.00 93.12 363 ASN A O 1
ATOM 3020 N N . LEU A 1 364 ? -9.748 3.525 11.981 1.00 93.62 364 LEU A N 1
ATOM 3021 C CA . LEU A 1 364 ? -10.923 4.386 11.849 1.00 93.62 364 LEU A CA 1
ATOM 3022 C C . LEU A 1 364 ? -10.502 5.800 11.435 1.00 93.62 364 LEU A C 1
ATOM 3024 O O . LEU A 1 364 ? -11.027 6.319 10.456 1.00 93.62 364 LEU A O 1
ATOM 3028 N N . VAL A 1 365 ? -9.495 6.382 12.092 1.00 90.06 365 VAL A N 1
ATOM 3029 C CA . VAL A 1 365 ? -8.986 7.724 11.744 1.00 90.06 365 VAL A CA 1
ATOM 3030 C C . VAL A 1 365 ? -8.286 7.743 10.391 1.00 90.06 365 VAL A C 1
ATOM 3032 O O . VAL A 1 365 ? -8.496 8.661 9.605 1.00 90.06 365 VAL A O 1
ATOM 3035 N N . LYS A 1 366 ? -7.459 6.731 10.100 1.00 89.25 366 LYS A N 1
ATOM 3036 C CA . LYS A 1 366 ? -6.683 6.682 8.850 1.00 89.25 366 LYS A CA 1
ATOM 3037 C C . LYS A 1 366 ? -7.575 6.520 7.613 1.00 89.25 366 LYS A C 1
ATOM 3039 O O . LYS A 1 366 ? -7.228 7.036 6.554 1.00 89.25 366 LYS A O 1
ATOM 3044 N N . ARG A 1 367 ? -8.675 5.764 7.716 1.00 91.62 367 ARG A N 1
ATOM 3045 C CA . ARG A 1 367 ? -9.469 5.336 6.549 1.00 91.62 367 ARG A CA 1
ATOM 3046 C C . ARG A 1 367 ? -10.807 6.047 6.393 1.00 91.62 367 ARG A C 1
ATOM 3048 O O . ARG A 1 367 ? -11.290 6.118 5.265 1.00 91.62 367 ARG A O 1
ATOM 3055 N N . LEU A 1 368 ? -11.431 6.514 7.476 1.00 92.44 368 LEU A N 1
ATOM 3056 C CA . LEU A 1 368 ? -12.752 7.127 7.371 1.00 92.44 368 LEU A CA 1
ATOM 3057 C C . LEU A 1 368 ? -12.652 8.574 6.871 1.00 92.44 368 LEU A C 1
ATOM 3059 O O . LEU A 1 368 ? -11.893 9.364 7.437 1.00 92.44 368 LEU A O 1
ATOM 3063 N N . PRO A 1 369 ? -13.430 8.950 5.841 1.00 89.50 369 PRO A N 1
ATOM 3064 C CA . PRO A 1 369 ? -13.537 10.339 5.430 1.00 89.50 369 PRO A CA 1
ATOM 3065 C C . PRO A 1 369 ? -14.119 11.206 6.563 1.00 89.50 369 PRO A C 1
ATOM 3067 O O . PRO A 1 369 ? -14.991 10.761 7.322 1.00 89.50 369 PRO A O 1
ATOM 3070 N N . PRO A 1 370 ? -13.639 12.451 6.718 1.00 84.56 370 PRO A N 1
ATOM 3071 C CA . PRO A 1 370 ? -14.106 13.327 7.780 1.00 84.56 370 PRO A CA 1
ATOM 3072 C C . PRO A 1 370 ? -15.570 13.714 7.549 1.00 84.56 370 PRO A C 1
ATOM 3074 O O . PRO A 1 370 ? -15.907 14.299 6.530 1.00 84.56 370 PRO A O 1
ATOM 3077 N N . ASN A 1 371 ? -16.420 13.470 8.550 1.00 87.00 371 ASN A N 1
ATOM 3078 C CA . ASN A 1 371 ? -17.851 13.816 8.554 1.00 87.00 371 ASN A CA 1
ATOM 3079 C C . ASN A 1 371 ? -18.729 13.085 7.525 1.00 87.00 371 ASN A C 1
ATOM 3081 O O . ASN A 1 371 ? -19.870 13.495 7.319 1.00 87.00 371 ASN A O 1
ATOM 3085 N N . ASP A 1 372 ? -18.251 11.984 6.956 1.00 93.69 372 ASP A N 1
ATOM 3086 C CA . ASP A 1 372 ? -19.001 11.216 5.968 1.00 93.69 372 ASP A CA 1
ATOM 3087 C C . ASP A 1 372 ? -19.368 9.827 6.492 1.00 93.69 372 ASP A C 1
ATOM 3089 O O . ASP A 1 372 ? -18.598 9.166 7.193 1.00 93.69 372 ASP A O 1
ATOM 3093 N N . TRP A 1 373 ? -20.570 9.379 6.132 1.00 95.44 373 TRP A N 1
ATOM 3094 C CA . TRP A 1 373 ? -21.009 8.010 6.376 1.00 95.44 373 TRP A CA 1
ATOM 3095 C C . TRP A 1 373 ? -20.411 7.074 5.338 1.00 95.44 373 TRP A C 1
ATOM 3097 O O . TRP A 1 373 ? -20.460 7.371 4.145 1.00 95.44 373 TRP A O 1
ATOM 3107 N N . VAL A 1 374 ? -19.937 5.913 5.776 1.00 96.75 374 VAL A N 1
ATOM 3108 C CA . VAL A 1 374 ? -19.459 4.847 4.886 1.00 96.75 374 VAL A CA 1
ATOM 3109 C C . VAL A 1 374 ? -20.028 3.504 5.309 1.00 96.75 374 VAL A C 1
ATOM 3111 O O . VAL A 1 374 ? -20.364 3.303 6.478 1.00 96.75 374 VAL A O 1
ATOM 3114 N N . TYR A 1 375 ? -20.114 2.559 4.379 1.00 96.88 375 TYR A N 1
ATOM 3115 C CA . TYR A 1 375 ? -20.482 1.190 4.723 1.00 96.88 375 TYR A CA 1
ATOM 3116 C C . TYR A 1 375 ? -19.352 0.491 5.480 1.00 96.88 375 TYR A C 1
ATOM 3118 O O . TYR A 1 375 ? -18.178 0.605 5.120 1.00 96.88 375 TYR A O 1
ATOM 3126 N N . VAL A 1 376 ? -19.716 -0.291 6.499 1.00 96.06 376 VAL A N 1
ATOM 3127 C CA . VAL A 1 376 ? -18.751 -1.079 7.284 1.00 96.06 376 VAL A CA 1
ATOM 3128 C C . VAL A 1 376 ? -18.006 -2.070 6.390 1.00 96.06 376 VAL A C 1
ATOM 3130 O O . VAL A 1 376 ? -16.794 -2.217 6.511 1.00 96.06 376 VAL A O 1
ATOM 3133 N N . ASP A 1 377 ? -18.698 -2.703 5.443 1.00 94.62 377 ASP A N 1
ATOM 3134 C CA . ASP A 1 377 ? -18.075 -3.670 4.534 1.00 94.62 377 ASP A CA 1
ATOM 3135 C C . ASP A 1 377 ? -17.015 -3.017 3.633 1.00 94.62 377 ASP A C 1
ATOM 3137 O O . ASP A 1 377 ? -15.970 -3.615 3.383 1.00 94.62 377 ASP A O 1
ATOM 3141 N N . ASP A 1 378 ? -17.242 -1.777 3.186 1.00 94.50 378 ASP A N 1
ATOM 3142 C CA . ASP A 1 378 ? -16.262 -1.037 2.383 1.00 94.50 378 ASP A CA 1
ATOM 3143 C C . ASP A 1 378 ? -15.056 -0.603 3.224 1.00 94.50 378 ASP A C 1
ATOM 3145 O O . ASP A 1 378 ? -13.922 -0.670 2.754 1.00 94.50 378 ASP A O 1
ATOM 3149 N N . PHE A 1 379 ? -15.270 -0.257 4.498 1.00 95.31 379 PHE A N 1
ATOM 3150 C CA . PHE A 1 379 ? -14.179 -0.062 5.455 1.00 95.31 379 PHE A CA 1
ATOM 3151 C C . PHE A 1 379 ? -13.320 -1.325 5.617 1.00 95.31 379 PHE A C 1
ATOM 3153 O O . PHE A 1 379 ? -12.091 -1.247 5.535 1.00 95.31 379 PHE A O 1
ATOM 3160 N N . LEU A 1 380 ? -13.959 -2.485 5.803 1.00 94.62 380 LEU A N 1
ATOM 3161 C CA . LEU A 1 380 ? -13.279 -3.760 6.042 1.00 94.62 380 LEU A CA 1
ATOM 3162 C C . LEU A 1 380 ? -12.465 -4.247 4.834 1.00 94.62 380 LEU A C 1
ATOM 3164 O O . LEU A 1 380 ? -11.429 -4.878 5.036 1.00 94.62 380 LEU A O 1
ATOM 3168 N N . LYS A 1 381 ? -12.872 -3.933 3.593 1.00 93.44 381 LYS A N 1
ATOM 3169 C CA . LYS A 1 381 ? -12.145 -4.335 2.367 1.00 93.44 381 LYS A CA 1
ATOM 3170 C C . LYS A 1 381 ? -10.686 -3.881 2.338 1.00 93.44 381 LYS A C 1
ATOM 3172 O O . LYS A 1 381 ? -9.858 -4.577 1.763 1.00 93.44 381 LYS A O 1
ATOM 3177 N N . GLY A 1 382 ? -10.378 -2.727 2.927 1.00 92.06 382 GLY A N 1
ATOM 3178 C CA . GLY A 1 382 ? -9.011 -2.203 2.978 1.00 92.06 382 GLY A CA 1
ATOM 3179 C C . GLY A 1 382 ? -8.402 -2.177 4.375 1.00 92.06 382 GLY A C 1
ATOM 3180 O O . GLY A 1 382 ? -7.425 -1.465 4.613 1.00 92.06 382 GLY A O 1
ATOM 3181 N N . PHE A 1 383 ? -8.984 -2.898 5.329 1.00 93.88 383 PHE A N 1
ATOM 3182 C CA . PHE A 1 383 ? -8.393 -3.033 6.651 1.00 93.88 383 PHE A CA 1
ATOM 3183 C C . PHE A 1 383 ? -7.115 -3.882 6.551 1.00 93.88 383 PHE A C 1
ATOM 3185 O O . PHE A 1 383 ? -7.159 -4.995 6.038 1.00 93.88 383 PHE A O 1
ATOM 3192 N N . ILE A 1 384 ? -5.975 -3.343 7.000 1.00 92.75 384 ILE A N 1
ATOM 3193 C CA . ILE A 1 384 ? -4.649 -3.971 6.817 1.00 92.75 384 ILE A CA 1
ATOM 3194 C C . ILE A 1 384 ? -3.831 -4.087 8.108 1.00 92.75 384 ILE A C 1
ATOM 3196 O O . ILE A 1 384 ? -2.606 -4.190 8.073 1.00 92.75 384 ILE A O 1
ATOM 3200 N N . SER A 1 385 ? -4.472 -4.010 9.274 1.00 92.94 385 SER A N 1
ATOM 3201 C CA . SER A 1 385 ? -3.741 -4.099 10.540 1.00 92.94 385 SER A CA 1
ATOM 3202 C C . SER A 1 385 ? -3.511 -5.527 11.025 1.00 92.94 385 SER A C 1
ATOM 3204 O O . SER A 1 385 ? -4.403 -6.361 10.894 1.00 92.94 385 SER A O 1
ATOM 3206 N N . PRO A 1 386 ? -2.349 -5.810 11.632 1.00 92.75 386 PRO A N 1
ATOM 3207 C CA . PRO A 1 386 ? -2.005 -7.144 12.113 1.00 92.75 386 PRO A CA 1
ATOM 3208 C C . PRO A 1 386 ? -2.811 -7.479 13.374 1.00 92.75 386 PRO A C 1
ATOM 3210 O O . PRO A 1 386 ? -2.397 -7.160 14.491 1.00 92.75 386 PRO A O 1
ATOM 3213 N N . ILE A 1 387 ? -3.999 -8.055 13.190 1.00 92.69 387 ILE A N 1
ATOM 3214 C CA . ILE A 1 387 ? -4.857 -8.525 14.282 1.00 92.69 387 ILE A CA 1
ATOM 3215 C C . ILE A 1 387 ? -4.399 -9.924 14.682 1.00 92.69 387 ILE A C 1
ATOM 3217 O O . ILE A 1 387 ? -4.166 -10.767 13.820 1.00 92.69 387 ILE A O 1
ATOM 3221 N N . ALA A 1 388 ? -4.269 -10.145 15.993 1.00 88.88 388 ALA A N 1
ATOM 3222 C CA . ALA A 1 388 ? -3.783 -11.403 16.561 1.00 88.88 388 ALA A CA 1
ATOM 3223 C C . ALA A 1 388 ? -2.405 -11.806 16.001 1.00 88.88 388 ALA A C 1
ATOM 3225 O O . ALA A 1 388 ? -1.451 -11.028 16.128 1.00 88.88 388 ALA A O 1
ATOM 3226 N N . ASP A 1 389 ? -2.326 -12.991 15.394 1.00 83.31 389 ASP A N 1
ATOM 3227 C CA . ASP A 1 389 ? -1.113 -13.570 14.810 1.00 83.31 389 ASP A CA 1
ATOM 3228 C C . ASP A 1 389 ? -0.974 -13.253 13.313 1.00 83.31 389 ASP A C 1
ATOM 3230 O O . ASP A 1 389 ? -0.066 -13.751 12.647 1.00 83.31 389 ASP A O 1
ATOM 3234 N N . THR A 1 390 ? -1.857 -12.412 12.762 1.00 85.44 390 THR A N 1
ATOM 3235 C CA . THR A 1 390 ? -1.750 -11.986 11.368 1.00 85.44 390 THR A CA 1
ATOM 3236 C C . THR A 1 390 ? -0.521 -11.094 11.180 1.00 85.44 390 THR A C 1
ATOM 3238 O O . THR A 1 390 ? -0.327 -10.115 11.905 1.00 85.44 390 THR A O 1
ATOM 3241 N N . ASP A 1 391 ? 0.290 -11.403 10.167 1.00 84.81 391 ASP A N 1
ATOM 3242 C CA . ASP A 1 391 ? 1.471 -10.619 9.808 1.00 84.81 391 ASP A CA 1
ATOM 3243 C C . ASP A 1 391 ? 1.112 -9.178 9.397 1.00 84.81 391 ASP A C 1
ATOM 3245 O O . ASP A 1 391 ? 0.089 -8.911 8.760 1.00 84.81 391 ASP A O 1
ATOM 3249 N N . SER A 1 392 ? 2.011 -8.241 9.705 1.00 88.75 392 SER A N 1
ATOM 3250 C CA . SER A 1 392 ? 1.984 -6.897 9.118 1.00 88.75 392 SER A CA 1
ATOM 3251 C C . SER A 1 392 ? 2.194 -6.954 7.602 1.00 88.75 392 SER A C 1
ATOM 3253 O O . SER A 1 392 ? 2.795 -7.897 7.081 1.00 88.75 392 SER A O 1
ATOM 3255 N N . VAL A 1 393 ? 1.777 -5.897 6.895 1.00 93.25 393 VAL A N 1
ATOM 3256 C CA . VAL A 1 393 ? 2.072 -5.763 5.464 1.00 93.25 393 VAL A CA 1
ATOM 3257 C C . VAL A 1 393 ? 3.577 -5.641 5.263 1.00 93.25 393 VAL A C 1
ATOM 3259 O O . VAL A 1 393 ? 4.188 -4.634 5.621 1.00 93.25 393 VAL A O 1
ATOM 3262 N N . VAL A 1 394 ? 4.169 -6.675 4.675 1.00 94.38 394 VAL A N 1
ATOM 3263 C CA . VAL A 1 394 ? 5.603 -6.732 4.395 1.00 94.38 394 VAL A CA 1
ATOM 3264 C C . VAL A 1 394 ? 5.848 -7.277 2.994 1.00 94.38 394 VAL A C 1
ATOM 3266 O O . VAL A 1 394 ? 5.108 -8.128 2.489 1.00 94.38 394 VAL A O 1
ATOM 3269 N N . LEU A 1 395 ? 6.895 -6.769 2.357 1.00 95.31 395 LEU A N 1
ATOM 3270 C CA . LEU A 1 395 ? 7.366 -7.211 1.057 1.00 95.31 395 LEU A CA 1
ATOM 3271 C C . LEU A 1 395 ? 8.011 -8.594 1.214 1.00 95.31 395 LEU A C 1
ATOM 3273 O O . LEU A 1 395 ? 9.045 -8.735 1.866 1.00 95.31 395 LEU A O 1
ATOM 3277 N N . LYS A 1 396 ? 7.396 -9.632 0.639 1.00 92.56 396 LYS A N 1
ATOM 3278 C CA . LYS A 1 396 ? 7.938 -11.000 0.658 1.00 92.56 396 LYS A CA 1
ATOM 3279 C C . LYS A 1 396 ? 8.171 -11.489 -0.761 1.00 92.56 396 LYS A C 1
ATOM 3281 O O . LYS A 1 396 ? 7.350 -11.260 -1.650 1.00 92.56 396 LYS A O 1
ATOM 3286 N N . ASN A 1 397 ? 9.245 -12.248 -0.937 1.00 89.31 397 ASN A N 1
ATOM 3287 C CA . ASN A 1 397 ? 9.417 -13.078 -2.115 1.00 89.31 397 ASN A CA 1
ATOM 3288 C C . ASN A 1 397 ? 8.602 -14.369 -1.925 1.00 89.31 397 ASN A C 1
ATOM 3290 O O . ASN A 1 397 ? 8.933 -15.197 -1.076 1.00 89.31 397 ASN A O 1
ATOM 3294 N N . LYS A 1 398 ? 7.496 -14.523 -2.661 1.00 79.62 398 LYS A N 1
ATOM 3295 C CA . LYS A 1 398 ? 6.685 -15.750 -2.666 1.00 79.62 398 LYS A CA 1
ATOM 3296 C C . LYS A 1 398 ? 6.887 -16.446 -4.014 1.00 79.62 398 LYS A C 1
ATOM 3298 O O . LYS A 1 398 ? 6.201 -16.151 -4.989 1.00 79.62 398 LYS A O 1
ATOM 3303 N N . GLY A 1 399 ? 7.831 -17.386 -4.060 1.00 79.25 399 GLY A N 1
ATOM 3304 C CA . GLY A 1 399 ? 8.208 -18.095 -5.286 1.00 79.25 399 GLY A CA 1
ATOM 3305 C C . GLY A 1 399 ? 9.198 -17.289 -6.132 1.00 79.25 399 GLY A C 1
ATOM 3306 O O . GLY A 1 399 ? 10.304 -17.027 -5.677 1.00 79.25 399 GLY A O 1
ATOM 3307 N N . LYS A 1 400 ? 8.810 -16.933 -7.367 1.00 75.38 400 LYS A N 1
ATOM 3308 C CA . LYS A 1 400 ? 9.593 -16.068 -8.279 1.00 75.38 400 LYS A CA 1
ATOM 3309 C C . LYS A 1 400 ? 9.092 -14.615 -8.329 1.00 75.38 400 LYS A C 1
ATOM 3311 O O . LYS A 1 400 ? 9.585 -13.840 -9.139 1.00 75.38 400 LYS A O 1
ATOM 3316 N N . LYS A 1 401 ? 8.088 -14.255 -7.523 1.00 85.62 401 LYS A N 1
ATOM 3317 C CA . LYS A 1 401 ? 7.471 -12.923 -7.535 1.00 85.62 401 LYS A CA 1
ATOM 3318 C C . LYS A 1 401 ? 7.516 -12.294 -6.147 1.00 85.62 401 LYS A C 1
ATOM 3320 O O . LYS A 1 401 ? 7.169 -12.928 -5.144 1.00 85.62 401 LYS A O 1
ATOM 3325 N N . TRP A 1 402 ? 7.923 -11.034 -6.110 1.00 92.75 402 TRP A N 1
ATOM 3326 C CA . TRP A 1 402 ? 7.823 -10.190 -4.932 1.00 92.75 402 TRP A CA 1
ATOM 3327 C C . TRP A 1 402 ? 6.434 -9.556 -4.875 1.00 92.75 402 TRP A C 1
ATOM 3329 O O . TRP A 1 402 ? 5.797 -9.345 -5.901 1.00 92.75 402 TRP A O 1
ATOM 3339 N N . ARG A 1 403 ? 5.931 -9.316 -3.663 1.00 94.06 403 ARG A N 1
ATOM 3340 C CA . ARG A 1 403 ? 4.706 -8.538 -3.426 1.00 94.06 403 ARG A CA 1
ATOM 3341 C C . ARG A 1 403 ? 4.612 -8.097 -1.975 1.00 94.06 403 ARG A C 1
ATOM 3343 O O . ARG A 1 403 ? 5.074 -8.816 -1.082 1.00 94.06 403 ARG A O 1
ATOM 3350 N N . TYR A 1 404 ? 3.958 -6.965 -1.731 1.00 95.88 404 TYR A N 1
ATOM 3351 C CA . TYR A 1 404 ? 3.473 -6.642 -0.392 1.00 95.88 404 TYR A CA 1
ATOM 3352 C C . TYR A 1 404 ? 2.363 -7.624 -0.027 1.00 95.88 404 TYR A C 1
ATOM 3354 O O . TYR A 1 404 ? 1.312 -7.676 -0.664 1.00 95.88 404 TYR A O 1
ATOM 3362 N N . VAL A 1 405 ? 2.620 -8.463 0.973 1.00 93.38 405 VAL A N 1
ATOM 3363 C CA . VAL A 1 405 ? 1.646 -9.453 1.426 1.00 93.38 405 VAL A CA 1
ATOM 3364 C C . VAL A 1 405 ? 0.656 -8.756 2.343 1.00 93.38 405 VAL A C 1
ATOM 3366 O O . VAL A 1 405 ? 1.028 -8.290 3.415 1.00 93.38 405 VAL A O 1
ATOM 3369 N N . LEU A 1 406 ? -0.595 -8.677 1.901 1.00 91.94 406 LEU A N 1
ATOM 3370 C CA . LEU A 1 406 ? -1.689 -8.140 2.698 1.00 91.94 406 LEU A CA 1
ATOM 3371 C C . LEU A 1 406 ? -2.149 -9.175 3.740 1.00 91.94 406 LEU A C 1
ATOM 3373 O O . LEU A 1 406 ? -2.062 -10.377 3.473 1.00 91.94 406 LEU A O 1
ATOM 3377 N N . PRO A 1 407 ? -2.636 -8.730 4.910 1.00 90.88 407 PRO A N 1
ATOM 3378 C CA . PRO A 1 407 ? -3.175 -9.623 5.925 1.00 90.88 407 PRO A CA 1
ATOM 3379 C C . PRO A 1 407 ? -4.428 -10.347 5.422 1.00 90.88 407 PRO A C 1
ATOM 3381 O O . PRO A 1 407 ? -5.321 -9.747 4.821 1.00 90.88 407 PRO A O 1
ATOM 3384 N N . GLU A 1 408 ? -4.508 -11.644 5.709 1.00 89.94 408 GLU A N 1
ATOM 3385 C CA . GLU A 1 408 ? -5.673 -12.476 5.420 1.00 89.94 408 GLU A CA 1
ATOM 3386 C C . GLU A 1 408 ? -6.359 -12.846 6.732 1.00 89.94 408 GLU A C 1
ATOM 3388 O O . GLU A 1 408 ? -5.833 -13.626 7.516 1.00 89.94 408 GLU A O 1
ATOM 3393 N N . TYR A 1 409 ? -7.545 -12.283 6.961 1.00 91.69 409 TYR A N 1
ATOM 3394 C CA . TYR A 1 409 ? -8.308 -12.538 8.180 1.00 91.69 409 TYR A CA 1
ATOM 3395 C C . TYR A 1 409 ? -9.232 -13.746 8.030 1.00 91.69 409 TYR A C 1
ATOM 3397 O O . TYR A 1 409 ? -9.988 -13.867 7.052 1.00 91.69 409 TYR A O 1
ATOM 3405 N N . THR A 1 410 ? -9.249 -14.580 9.061 1.00 92.50 410 THR A N 1
ATOM 3406 C CA . THR A 1 410 ? -10.260 -15.612 9.292 1.00 92.50 410 THR A CA 1
ATOM 3407 C C . THR A 1 410 ? -11.657 -14.999 9.457 1.00 92.50 410 THR A C 1
ATOM 3409 O O . THR A 1 410 ? -11.834 -13.788 9.622 1.00 92.50 410 THR A O 1
ATOM 3412 N N . LYS A 1 411 ? -12.703 -15.836 9.411 1.00 91.69 411 LYS A N 1
ATOM 3413 C CA . LYS A 1 411 ? -14.084 -15.372 9.640 1.00 91.69 411 LYS A CA 1
ATOM 3414 C C . LYS A 1 411 ? -14.259 -14.779 11.041 1.00 91.69 411 LYS A C 1
ATOM 3416 O O . LYS A 1 411 ? -14.935 -13.766 11.184 1.00 91.69 411 LYS A O 1
ATOM 3421 N N . GLU A 1 412 ? -13.628 -15.395 12.035 1.00 91.62 412 GLU A N 1
ATOM 3422 C CA . GLU A 1 412 ? -13.661 -14.969 13.436 1.00 91.62 412 GLU A CA 1
ATOM 3423 C C . GLU A 1 412 ? -12.986 -13.607 13.621 1.00 91.62 412 GLU A C 1
ATOM 3425 O O . GLU A 1 412 ? -13.570 -12.716 14.231 1.00 91.62 412 GLU A O 1
ATOM 3430 N N . GLU A 1 413 ? -11.814 -13.390 13.017 1.00 93.25 413 GLU A N 1
ATOM 3431 C CA . GLU A 1 413 ? -11.131 -12.090 13.058 1.00 93.25 413 GLU A CA 1
ATOM 3432 C C . GLU A 1 413 ? -11.930 -10.994 12.350 1.00 93.25 413 GLU A C 1
ATOM 3434 O O . GLU A 1 413 ? -12.054 -9.889 12.875 1.00 93.25 413 GLU A O 1
ATOM 3439 N N . LYS A 1 414 ? -12.527 -11.284 11.185 1.00 93.06 414 LYS A N 1
ATOM 3440 C CA . LYS A 1 414 ? -13.395 -10.317 10.487 1.00 93.06 414 LYS A CA 1
ATOM 3441 C C . LYS A 1 414 ? -14.599 -9.928 11.337 1.00 93.06 414 LYS A C 1
ATOM 3443 O O . LYS A 1 414 ? -14.950 -8.750 11.385 1.00 93.06 414 LYS A O 1
ATOM 3448 N N . GLN A 1 415 ? -15.210 -10.905 12.005 1.00 92.81 415 GLN A N 1
ATOM 3449 C CA . GLN A 1 415 ? -16.328 -10.665 12.907 1.00 92.81 415 GLN A CA 1
ATOM 3450 C C . GLN A 1 415 ? -15.886 -9.843 14.126 1.00 92.81 415 GLN A C 1
ATOM 3452 O O . GLN A 1 415 ? -16.530 -8.851 14.447 1.00 92.81 415 GLN A O 1
ATOM 3457 N N . 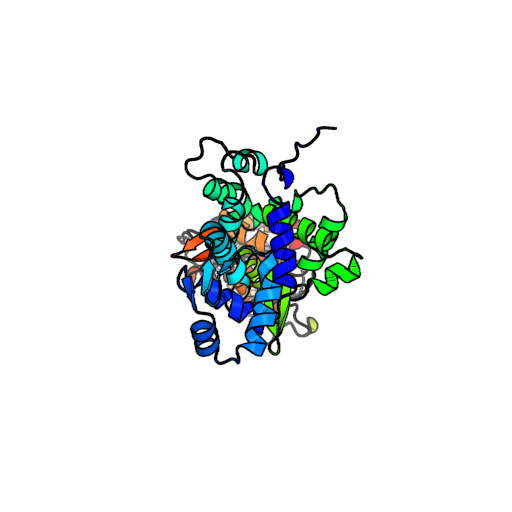PHE A 1 416 ? -14.732 -10.159 14.720 1.00 94.69 416 PHE A N 1
ATOM 3458 C CA . PHE A 1 416 ? -14.140 -9.371 15.802 1.00 94.69 416 PHE A CA 1
ATOM 3459 C C . PHE A 1 416 ? -13.888 -7.919 15.408 1.00 94.69 416 PHE A C 1
ATOM 3461 O O . PHE A 1 416 ? -14.276 -7.016 16.146 1.00 94.69 416 PHE A O 1
ATOM 3468 N N . ILE A 1 417 ? -13.279 -7.673 14.244 1.00 95.25 417 ILE A N 1
ATOM 3469 C CA . ILE A 1 417 ? -13.039 -6.308 13.760 1.00 95.25 417 ILE A CA 1
ATOM 3470 C C . ILE A 1 417 ? -14.375 -5.583 13.577 1.00 95.25 417 ILE A C 1
ATOM 3472 O O . ILE A 1 417 ? -14.508 -4.435 14.000 1.00 95.25 417 ILE A O 1
ATOM 3476 N N . ARG A 1 418 ? -15.376 -6.251 12.987 1.00 95.56 418 ARG A N 1
ATOM 3477 C CA . ARG A 1 418 ? -16.716 -5.684 12.805 1.00 95.56 418 ARG A CA 1
ATOM 3478 C C . ARG A 1 418 ? -17.332 -5.285 14.144 1.00 95.56 418 ARG A C 1
ATOM 3480 O O . ARG A 1 418 ? -17.725 -4.132 14.286 1.00 95.56 418 ARG A O 1
ATOM 3487 N N . ASP A 1 419 ? -17.372 -6.194 15.111 1.00 94.19 419 ASP A N 1
ATOM 3488 C CA . ASP A 1 419 ? -18.028 -5.987 16.406 1.00 94.19 419 ASP A CA 1
ATOM 3489 C C . ASP A 1 419 ? -17.279 -4.969 17.267 1.00 94.19 419 ASP A C 1
ATOM 3491 O O . ASP A 1 419 ? -17.886 -4.078 17.857 1.00 94.19 419 ASP A O 1
ATOM 3495 N N . ALA A 1 420 ? -15.946 -4.985 17.249 1.00 95.00 420 ALA A N 1
ATOM 3496 C CA . ALA A 1 420 ? -15.142 -3.939 17.873 1.00 95.00 420 ALA A CA 1
ATOM 3497 C C . ALA A 1 420 ? -15.494 -2.537 17.344 1.00 95.00 420 ALA A C 1
ATOM 3499 O O . ALA A 1 420 ? -15.472 -1.570 18.105 1.00 95.00 420 ALA A O 1
ATOM 3500 N N . ILE A 1 421 ? -15.852 -2.415 16.064 1.00 94.75 421 ILE A N 1
ATOM 3501 C CA . ILE A 1 421 ? -16.296 -1.154 15.471 1.00 94.75 421 ILE A CA 1
ATOM 3502 C C . ILE A 1 421 ? -17.752 -0.868 15.860 1.00 94.75 421 ILE A C 1
ATOM 3504 O O . ILE A 1 421 ? -18.017 0.121 16.538 1.00 94.75 421 ILE A O 1
ATOM 3508 N N . ILE A 1 422 ? -18.703 -1.710 15.448 1.00 93.50 422 ILE A N 1
ATOM 3509 C CA . ILE A 1 422 ? -20.140 -1.391 15.531 1.00 93.50 422 ILE A CA 1
ATOM 3510 C C . ILE A 1 422 ? -20.712 -1.475 16.949 1.00 93.50 422 ILE A C 1
ATOM 3512 O O . ILE A 1 422 ? -21.725 -0.835 17.225 1.00 93.50 422 ILE A O 1
ATOM 3516 N N . GLU A 1 423 ? -20.079 -2.243 17.834 1.00 93.25 423 GLU A N 1
ATOM 3517 C CA . GLU A 1 423 ? -20.460 -2.375 19.237 1.00 93.25 423 GLU A CA 1
ATOM 3518 C C . GLU A 1 423 ? -19.536 -1.511 20.097 1.00 93.25 423 GLU A C 1
ATOM 3520 O O . GLU A 1 423 ? -19.936 -0.434 20.531 1.00 93.25 423 GLU A O 1
ATOM 3525 N N . ARG A 1 424 ? -18.271 -1.908 20.282 1.00 94.00 424 ARG A N 1
ATOM 3526 C CA . ARG A 1 424 ? -17.388 -1.241 21.254 1.00 94.00 424 ARG A CA 1
ATOM 3527 C C . ARG A 1 424 ? -17.111 0.221 20.902 1.00 94.00 424 ARG A C 1
ATOM 3529 O O . ARG A 1 424 ? -17.289 1.089 21.750 1.00 94.00 424 ARG A O 1
ATOM 3536 N N . CYS A 1 425 ? -16.692 0.544 19.677 1.00 95.19 425 CYS A N 1
ATOM 3537 C CA . CYS A 1 425 ? -16.396 1.943 19.331 1.00 95.19 425 CYS A CA 1
ATOM 3538 C C . CYS A 1 425 ? -17.650 2.831 19.400 1.00 95.19 425 CYS A C 1
ATOM 3540 O O . CYS A 1 425 ? -17.547 4.022 19.702 1.00 95.19 425 CYS A O 1
ATOM 3542 N N . PHE A 1 426 ? -18.833 2.268 19.150 1.00 94.88 426 PHE A N 1
ATOM 3543 C CA . PHE A 1 426 ? -20.106 2.960 19.338 1.00 94.88 426 PHE A CA 1
ATOM 3544 C C . PHE A 1 426 ? -20.435 3.179 20.824 1.00 94.88 426 PHE A C 1
ATOM 3546 O O . PHE A 1 426 ? -20.806 4.289 21.208 1.00 94.88 426 PHE A O 1
ATOM 3553 N N . GLU A 1 427 ? -20.235 2.170 21.676 1.00 94.69 427 GLU A N 1
ATOM 3554 C CA . GLU A 1 427 ? -20.421 2.261 23.133 1.00 94.69 427 GLU A CA 1
ATOM 3555 C C . GLU A 1 427 ? -19.526 3.333 23.764 1.00 94.69 427 GLU A C 1
ATOM 3557 O O . GLU A 1 427 ? -19.966 4.095 24.624 1.00 94.69 427 GLU A O 1
ATOM 3562 N N . LEU A 1 428 ? -18.285 3.436 23.281 1.00 95.38 428 LEU A N 1
ATOM 3563 C CA . LEU A 1 428 ? -17.320 4.467 23.671 1.00 95.38 428 LEU A CA 1
ATOM 3564 C C . LEU A 1 428 ? -17.636 5.846 23.060 1.00 95.38 428 LEU A C 1
ATOM 3566 O O . LEU A 1 428 ? -16.978 6.840 23.351 1.00 95.38 428 LEU A O 1
ATOM 3570 N N . GLY A 1 429 ? -18.632 5.937 22.178 1.00 94.75 429 GLY A N 1
ATOM 3571 C CA . GLY A 1 429 ? -18.982 7.173 21.486 1.00 94.75 429 GLY A CA 1
ATOM 3572 C C . GLY A 1 429 ? -17.919 7.660 20.500 1.00 94.75 429 GLY A C 1
ATOM 3573 O O . GLY A 1 429 ? -17.966 8.827 20.112 1.00 94.75 429 GLY A O 1
ATOM 3574 N N . LEU A 1 430 ? -16.977 6.807 20.081 1.00 94.75 430 LEU A N 1
ATOM 3575 C CA . LEU A 1 430 ? -15.959 7.117 19.066 1.00 94.75 430 LEU A CA 1
ATOM 3576 C C . LEU A 1 430 ? -16.575 7.200 17.665 1.00 94.75 430 LEU A C 1
ATOM 3578 O O . LEU A 1 430 ? -16.161 8.011 16.834 1.00 94.75 430 LEU A O 1
ATOM 3582 N N . ILE A 1 431 ? -17.598 6.387 17.413 1.00 95.06 431 ILE A N 1
ATOM 3583 C CA . ILE A 1 431 ? -18.347 6.384 16.158 1.00 95.06 431 ILE A CA 1
ATOM 3584 C C . ILE A 1 431 ? -19.844 6.544 16.407 1.00 95.06 431 ILE A C 1
ATOM 3586 O O . ILE A 1 431 ? -20.342 6.327 17.511 1.00 95.06 431 ILE A O 1
ATOM 3590 N N . ILE A 1 432 ? -20.564 6.887 15.345 1.00 94.50 432 ILE A N 1
ATOM 3591 C CA . ILE A 1 432 ? -22.020 6.781 15.269 1.00 94.50 432 ILE A CA 1
ATOM 3592 C C . ILE A 1 432 ? -22.331 5.684 14.245 1.00 94.50 432 ILE A C 1
ATOM 3594 O O . ILE A 1 432 ? -21.667 5.594 13.210 1.00 94.50 432 ILE A O 1
ATOM 3598 N N . THR A 1 433 ? -23.318 4.841 14.546 1.00 94.44 433 THR A N 1
ATOM 3599 C CA . THR A 1 433 ? -23.753 3.734 13.686 1.00 94.44 433 THR A CA 1
ATOM 3600 C C . THR A 1 433 ? -25.121 4.023 13.077 1.00 94.44 433 THR A C 1
ATOM 3602 O O . THR A 1 433 ? -25.933 4.773 13.626 1.00 94.44 433 THR A O 1
ATOM 3605 N N . GLY A 1 434 ? -25.383 3.422 11.925 1.00 93.56 434 GLY A N 1
ATOM 3606 C CA . GLY A 1 434 ? -26.668 3.493 11.253 1.00 93.56 434 GLY A CA 1
ATOM 3607 C C . GLY A 1 434 ? -26.822 2.369 10.245 1.00 93.56 434 GLY A C 1
ATOM 3608 O O . GLY A 1 434 ? -25.927 1.544 10.060 1.00 93.56 434 GLY A O 1
ATOM 3609 N N . THR A 1 435 ? -27.966 2.358 9.576 1.00 94.06 435 THR A N 1
ATOM 3610 C CA . THR A 1 435 ? -28.259 1.430 8.490 1.00 94.06 435 THR A CA 1
ATOM 3611 C C . THR A 1 435 ? -28.697 2.190 7.247 1.00 94.06 435 THR A C 1
ATOM 3613 O O . THR A 1 435 ? -29.485 3.132 7.311 1.00 94.06 435 THR A O 1
ATOM 3616 N N . HIS A 1 436 ? -28.196 1.778 6.089 1.00 95.25 436 HIS A N 1
ATOM 3617 C CA . HIS A 1 436 ? -28.572 2.342 4.800 1.00 95.25 436 HIS A CA 1
ATOM 3618 C C . HIS A 1 436 ? -28.743 1.210 3.791 1.00 95.25 436 HIS A C 1
ATOM 3620 O O . HIS A 1 436 ? -27.837 0.401 3.603 1.00 95.25 436 HIS A O 1
ATOM 3626 N N . LEU A 1 437 ? -29.92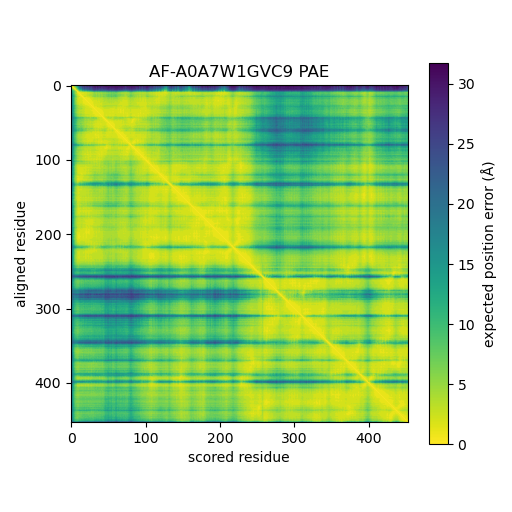6 1.116 3.172 1.00 93.12 437 LEU A N 1
ATOM 3627 C CA . LEU A 1 437 ? -30.283 0.024 2.250 1.00 93.12 437 LEU A CA 1
ATOM 3628 C C . LEU A 1 437 ? -30.055 -1.379 2.853 1.00 93.12 437 LEU A C 1
ATOM 3630 O O . LEU A 1 437 ? -29.585 -2.290 2.176 1.00 93.12 437 LEU A O 1
ATOM 3634 N N . GLY A 1 438 ? -30.350 -1.537 4.148 1.00 91.56 438 GLY A N 1
ATOM 3635 C CA . GLY A 1 438 ? -30.166 -2.798 4.876 1.00 91.56 438 GLY A CA 1
ATOM 3636 C C . GLY A 1 438 ? -28.713 -3.149 5.218 1.00 91.56 43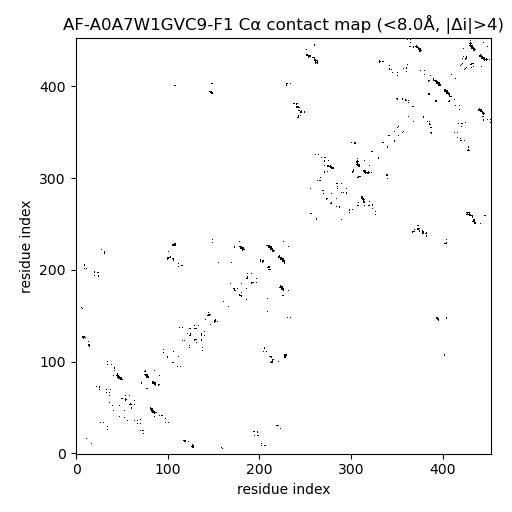8 GLY A C 1
ATOM 3637 O O . GLY A 1 438 ? -28.469 -4.247 5.705 1.00 91.56 438 GLY A O 1
ATOM 3638 N N . LYS A 1 439 ? -27.754 -2.245 4.978 1.00 94.31 439 LYS A N 1
ATOM 3639 C CA . LYS A 1 439 ? -26.333 -2.429 5.305 1.00 94.31 439 LYS A CA 1
ATOM 3640 C C . LYS A 1 439 ? -25.910 -1.531 6.459 1.00 94.31 439 LYS A C 1
ATOM 3642 O O . LYS A 1 439 ? -26.349 -0.383 6.529 1.00 94.31 439 LYS A O 1
ATOM 3647 N N . ASP A 1 440 ? -25.013 -2.031 7.305 1.00 95.12 440 ASP A N 1
ATOM 3648 C CA . ASP A 1 440 ? -24.427 -1.249 8.395 1.00 95.12 440 ASP A CA 1
ATOM 3649 C C . ASP A 1 440 ? -23.505 -0.158 7.843 1.00 95.12 440 ASP A C 1
ATOM 3651 O O . ASP A 1 440 ? -22.659 -0.401 6.972 1.00 95.12 440 ASP A O 1
ATOM 3655 N N . CYS A 1 441 ? -23.643 1.046 8.383 1.00 96.00 441 CYS A N 1
ATOM 3656 C CA . CYS A 1 441 ? -22.788 2.178 8.075 1.00 96.00 441 CYS A CA 1
ATOM 3657 C C . CYS A 1 441 ? -22.307 2.878 9.345 1.00 96.00 441 CYS A C 1
ATOM 3659 O O . CYS A 1 441 ? -22.943 2.817 10.401 1.00 96.00 441 CYS A O 1
ATOM 3661 N N . ILE A 1 442 ? -21.161 3.541 9.227 1.00 95.94 442 ILE A N 1
ATOM 3662 C CA . ILE A 1 442 ? -20.464 4.205 10.327 1.00 95.94 442 ILE A CA 1
ATOM 3663 C C . ILE A 1 442 ? -19.966 5.583 9.908 1.00 95.94 442 ILE A C 1
ATOM 3665 O O . ILE A 1 442 ? -19.702 5.836 8.733 1.00 95.94 442 ILE A O 1
ATOM 3669 N N . ILE A 1 443 ? -19.811 6.454 10.898 1.00 94.75 443 ILE A N 1
ATOM 3670 C CA . ILE A 1 443 ? -19.181 7.769 10.785 1.00 94.75 443 ILE A CA 1
ATOM 3671 C C . ILE A 1 443 ? -18.399 8.052 12.072 1.00 94.75 443 ILE A C 1
ATOM 3673 O O . ILE A 1 443 ? -18.834 7.680 13.166 1.00 94.75 443 ILE A O 1
ATOM 3677 N N . LEU A 1 444 ? -17.251 8.725 11.968 1.00 94.06 444 LEU A N 1
ATOM 3678 C CA . LEU A 1 444 ? -16.524 9.205 13.147 1.00 94.06 444 LEU A CA 1
ATOM 3679 C C . LEU A 1 444 ? -17.337 10.275 13.877 1.00 94.06 444 LEU A C 1
ATOM 3681 O O . LEU A 1 444 ? -17.760 11.267 13.274 1.00 94.06 444 LEU A O 1
ATOM 3685 N N . SER A 1 445 ? -17.495 10.123 15.191 1.00 93.12 445 SER A N 1
ATOM 3686 C CA . SER A 1 445 ? -18.106 11.164 16.015 1.00 93.12 445 SER A CA 1
ATOM 3687 C C . SER A 1 445 ? -17.141 12.351 16.196 1.00 93.12 445 SER A C 1
ATOM 3689 O O . SER A 1 445 ? -15.929 12.206 15.995 1.00 93.12 445 SER A O 1
ATOM 3691 N N . PRO A 1 446 ? -17.630 13.540 16.601 1.00 91.94 446 PRO A N 1
ATOM 3692 C CA . PRO A 1 446 ? -16.752 14.649 16.969 1.00 91.94 446 PRO A CA 1
ATOM 3693 C C . PRO A 1 446 ? -15.753 14.276 18.069 1.00 91.94 446 PRO A C 1
ATOM 3695 O O . PRO A 1 446 ? -14.583 14.632 17.962 1.00 91.94 446 PRO A O 1
ATOM 3698 N N . PHE A 1 447 ? -16.188 13.513 19.076 1.00 92.69 447 PHE A N 1
ATOM 3699 C CA . PHE A 1 447 ? -15.309 12.995 20.122 1.00 92.69 447 PHE A CA 1
ATOM 3700 C C . PHE A 1 447 ? -14.266 12.017 19.574 1.00 92.69 447 PHE A C 1
ATOM 3702 O O . PHE A 1 447 ? -13.086 12.190 19.851 1.00 92.69 447 PHE A O 1
ATOM 3709 N N . GLY A 1 448 ? -14.667 11.038 18.757 1.00 92.44 448 GLY A N 1
ATOM 3710 C CA . GLY A 1 448 ? -13.749 10.045 18.195 1.00 92.44 448 GLY A CA 1
ATOM 3711 C C . GLY A 1 448 ? -12.651 10.667 17.338 1.00 92.44 448 GLY A C 1
ATOM 3712 O O . GLY A 1 448 ? -11.515 10.211 17.380 1.00 92.44 448 GLY A O 1
ATOM 3713 N N . ARG A 1 449 ? -12.944 11.764 16.629 1.00 89.50 449 ARG A N 1
ATOM 3714 C CA . ARG A 1 449 ? -11.920 12.516 15.886 1.00 89.50 449 ARG A CA 1
ATOM 3715 C C . ARG A 1 449 ? -10.836 13.106 16.779 1.00 89.50 449 ARG A C 1
ATOM 3717 O O . ARG A 1 449 ? -9.699 13.174 16.346 1.00 89.50 449 ARG A O 1
ATOM 3724 N N . VAL A 1 450 ? -11.192 13.554 17.980 1.00 90.19 450 VAL A N 1
ATOM 3725 C CA . VAL A 1 450 ? -10.239 14.148 18.927 1.00 90.19 450 VAL A CA 1
ATOM 3726 C C . VAL A 1 450 ? -9.548 13.065 19.750 1.00 90.19 450 VAL A C 1
ATOM 3728 O O . VAL A 1 450 ? -8.355 13.150 19.991 1.00 90.19 450 VAL A O 1
ATOM 3731 N N . ALA A 1 451 ? -10.286 12.040 20.173 1.00 89.19 451 ALA A N 1
ATOM 3732 C CA . ALA A 1 451 ? -9.786 10.996 21.063 1.00 89.19 451 ALA A CA 1
ATOM 3733 C C . ALA A 1 451 ? -8.819 10.011 20.386 1.00 89.19 451 ALA A C 1
ATOM 3735 O O . ALA A 1 451 ? -8.078 9.325 21.085 1.00 89.19 451 ALA A O 1
ATOM 3736 N N . LEU A 1 452 ? -8.863 9.905 19.053 1.00 87.31 452 LEU A N 1
ATOM 3737 C CA . LEU A 1 452 ? -8.066 8.954 18.273 1.00 87.31 452 LEU A CA 1
ATOM 3738 C C . LEU A 1 452 ? -6.936 9.608 17.449 1.00 87.31 452 LEU A C 1
ATOM 3740 O O . LEU A 1 452 ? -6.221 8.891 16.745 1.00 87.31 452 LEU A O 1
ATOM 3744 N N . GLN A 1 453 ? -6.810 10.939 17.499 1.00 75.69 453 GLN A N 1
ATOM 3745 C CA . GLN A 1 453 ? -5.647 11.685 16.993 1.00 75.69 453 GLN A CA 1
ATOM 3746 C C . GLN A 1 453 ? -4.510 11.618 18.008 1.00 75.69 453 GLN A C 1
ATOM 3748 O O . GLN A 1 453 ? -3.354 11.456 17.554 1.00 75.69 453 GLN A O 1
#

Solvent-accessible surface area (backbone atoms only — not comparable to full-atom values): 25673 Å² total; per-residue (Å²): 133,84,79,77,74,78,70,62,60,80,55,69,83,77,40,74,45,67,61,54,46,56,49,49,60,53,59,75,70,49,49,50,68,45,47,52,56,50,51,50,60,61,74,51,61,58,63,39,47,49,71,58,50,22,59,76,70,72,46,58,61,83,65,48,52,59,43,53,59,71,50,43,84,68,55,35,49,45,79,55,90,64,29,37,43,47,35,69,70,43,36,60,57,43,57,73,58,53,47,37,72,33,91,85,55,64,58,30,69,67,54,53,51,56,59,54,66,71,42,55,79,84,48,53,28,63,24,63,65,44,66,84,84,47,95,48,59,66,59,53,49,41,60,70,39,51,31,26,69,69,46,30,50,50,48,63,72,69,63,80,66,94,54,71,64,57,63,53,53,52,50,52,28,73,72,28,73,94,30,49,33,51,47,69,57,55,33,63,75,70,70,47,53,73,69,58,46,48,53,50,49,54,53,33,36,78,69,66,58,32,40,80,40,36,48,77,58,93,80,34,66,42,54,32,36,24,51,35,38,45,60,44,54,52,54,48,48,52,62,76,25,51,44,62,63,51,92,60,66,84,69,46,48,56,74,55,74,98,50,68,36,45,53,48,54,54,52,46,51,53,46,58,48,19,62,76,45,66,40,50,80,86,51,56,64,78,76,48,99,64,60,68,72,57,52,54,50,53,51,50,50,37,40,60,58,46,26,26,45,73,84,55,26,28,47,31,74,59,26,54,59,50,66,73,46,54,72,68,56,41,25,56,48,52,75,68,40,87,55,63,66,60,95,91,52,67,90,86,40,83,66,79,38,76,66,40,54,51,49,53,52,48,44,52,66,77,56,53,56,87,87,34,43,25,46,50,68,42,47,55,69,51,60,59,69,50,51,72,88,39,54,58,52,32,53,42,75,64,86,95,43,68,34,63,43,71,52,79,76,52,74,67,54,52,49,50,56,49,42,48,47,72,45,51,32,26,52,50,10,30,29,46,53,25,35,44,97,91,37,56,26,38,28,65,20,76,58,24,59,64,78,61,106

Secondary structure (DSSP, 8-state):
------S----GGGTTHHHHHHHHHHHTT--HHHHHHHHHHHHS-SEEEHHHHHHHTT--HHHHHHHHHHHGGG-SEEEETTEEEE-HHHHHHHHHHHGGGSTT----HHHHHHHHHTS-TTTHHHHTT--TT-S-HHHHHHHHHTSSHHHHHHHHHT---SSHHHHHHHHHHHHSGGG-EEHHHHHHHHT--HHHHHHHHHHHHHTTS-EEEEEESSS-EEEEEE--HHHHHHHHHHHHTSPPPPS-GGG-EESS-S-TTHHHHHHHHHHHHHHHSPBPGGGHHHH----HHHHHHHHHHHHHTTSBPSSSB-B-HHHHHHHTS-HHHHHHHHHH-TT---TTS-TT-TT--HHHHHHHHHHHHHHSPTT--EEHHHHHHT-----TTPPPSEEEEETTEEEEE-----HHHHHHHHHIIIIIIHHTTSEEEEEETTEEEEEE-HHHHHHT-

Radius of gyration: 31.42 Å; Cα contacts (8 Å, |Δi|>4): 587; chains: 1; bounding box: 73×42×93 Å

pLDDT: mean 91.07, std 8.15, range [24.91, 97.81]

Foldseek 3Di:
DPDPPQQFDDDCVQAPVVLVLQLVVLVVPDFLLLLVLVVCLLPDDQKDFLVNSCVVSVHDSVVVVVSVVSCVSLVQWDDDPRITGGDPVSSVVCVLVSLLVDQPDFQALVNLVVLCVRGPLQCLCVRNVNDPPDPDSSVRSCVQAPWFPVSVVVLVVSDDDPDVLLVVVLVCQVPDVLSKDFLVVSCVVVVDDSSVSSVSQSSCSNSQSWDWGWHQDPSGTTIIIGGGDQVSVVVVLCVVLQFDFDPDPVQWAFQADQDQLRLVVLLLQVLVVLAVDQAAPVCLCVSDVHDPVSSVVSVVQCVLLVQFDPPSTHGDPSVVVLSVDDLLVNLVCLLPRLSVDFPVDDSPDLQPDNVNLLLLLLLCLVRADAPGKGFPVSSLSSRADQGRPWDHQTWDDDDPHTHRDGTDDDPVVSVVSSRSVPPSCVNSSQWTWTDHPNTIMIHGGPCVNVVSD

Sequence (453 aa):
MQIVPRKNKINLKDYSFKRDIENRLLLAQLSAFEVRVFQDIIHNSLKISIPELAETLEVKKDLLMPALTKLKPSKLFKIDHETLVVDKEMRKYYESQIEKFDEDFEPNIAFLQDILSKVPINVLPLWYAVPRSSDNIVASIIEKYLITPETYRLHLEELQFDEPILHKIIQDIYEAPNFKVPSSKLLTKYKLTREKFEEYILLLEYHFVCCIRYENIKDQWHEIVSPFQEWLDYINFEVNTKPEPIKNPKSVNITVDSKQFAFIFDMQTILKAAKKNPIPTKDVKTLLDRPKKYLDHLIFKLIQLELISEAPYKITKKGTAWLLKSPAEQSAQLATDPLNILTSIPDSSPLYTPRNFRLIEKNLVKRLPPNDWVYVDDFLKGFISPIADTDSVVLKNKGKKWRYVLPEYTKEEKQFIRDAIIERCFELGLIITGTHLGKDCIILSPFGRVALQ

Nearest PDB structures (foldseek):
  3deu-assembly1_A-2  TM=5.281E-01  e=1.410E-01  Salmonella enterica subsp. enterica serovar Typhimurium
  4aih-assembly3_E  TM=5.127E-01  e=1.876E-01  Yersinia pseudotuberculosis YPIII
  3eco-assembly1_B  TM=6.070E-01  e=5.101E-01  Staphylococcus aureus subsp. aureus Mu50
  4aih-assembly1_B  TM=5.597E-01  e=3.021E-01  Yersinia pseudotuberculosis YPIII
  3r0a-assembly1_A  TM=5.721E-01  e=7.120E-01  Methanosarcina mazei

Mean predicted aligned error: 7.2 Å